Protein AF-A0A4Q8L3F5-F1 (afdb_monomer_lite)

Sequence (513 aa):
MKLIKKLVTGLMILLVALGSSPLEVFAYNPITEFPDQTKREWPTQNYNNVATTLPEPPAIANTVNMLDMFHYPELIYTGSVSQYPDQTAKLANNRSYVTETDSSVADITRDARWQSGVMWSNPQNKIKLNEPFHMVAYIYLGKRTQYDKDINYNYQGTDYKLGGADGITFTMHNDLKQPSDIQVGNKLASGSLGNTGMNAYGALGNGLGVYGSNFSANVSSNYNNMVDFWRGVENGITLEFDTFYNDNDTTQHSDNDLTSFGSTFIIDNENHENTKYGHIAINILNDFKDNRANRNVEPDKKTDKHKIKLSLGWDGEVSESDKTFPYWWKISKWPTTNLADGKWHRLEVKWTPDLVTNTGNLNYKIYKQGHIGSRNIYQSNDVTYDGTEVISYDVPIGTGDYSLEKVFGVSNLNNTVYWGFSGSTGGFLNNQAVQMLQLPVNYYTAELSKVDQDGNPVSGARFQIEKKNETTGDWEVQKFYNPDPETPGYVDTLETGTQDEEIGVYVEGYSRA

Structure (mmCIF, N/CA/C/O backbone):
data_AF-A0A4Q8L3F5-F1
#
_entry.id   AF-A0A4Q8L3F5-F1
#
loop_
_atom_site.group_PDB
_atom_site.id
_atom_site.type_symbol
_atom_site.label_atom_id
_atom_site.label_alt_id
_atom_site.label_comp_id
_atom_site.label_asym_id
_atom_site.label_entity_id
_atom_site.label_seq_id
_atom_site.pdbx_PDB_ins_code
_atom_site.Cartn_x
_atom_site.Cartn_y
_atom_site.Cartn_z
_atom_site.occupancy
_atom_site.B_iso_or_equiv
_atom_site.auth_seq_id
_atom_site.auth_comp_id
_atom_site.auth_asym_id
_atom_site.auth_atom_id
_atom_site.pdbx_PDB_model_num
ATOM 1 N N . MET A 1 1 ? -57.403 31.026 -12.565 1.00 49.09 1 MET A N 1
ATOM 2 C CA . MET A 1 1 ? -56.139 30.855 -11.799 1.00 49.09 1 MET A CA 1
ATOM 3 C C . MET A 1 1 ? -55.652 29.408 -11.664 1.00 49.09 1 MET A C 1
ATOM 5 O O . MET A 1 1 ? -54.478 29.181 -11.921 1.00 49.09 1 MET A O 1
ATOM 9 N N . LYS A 1 2 ? -56.490 28.414 -11.310 1.00 40.91 2 LYS A N 1
ATOM 10 C CA . LYS A 1 2 ? -56.038 27.006 -11.183 1.00 40.91 2 LYS A CA 1
ATOM 11 C C . LYS A 1 2 ? -55.589 26.358 -12.508 1.00 40.91 2 LYS A C 1
ATOM 13 O O . LYS A 1 2 ? -54.678 25.539 -12.489 1.00 40.91 2 LYS A O 1
ATOM 18 N N . LEU A 1 3 ? -56.167 26.762 -13.645 1.00 41.03 3 LEU A N 1
ATOM 19 C CA . LEU A 1 3 ? -55.777 26.248 -14.967 1.00 41.03 3 LEU A CA 1
ATOM 20 C C . LEU A 1 3 ? -54.408 26.779 -15.434 1.00 41.03 3 LEU A C 1
ATOM 22 O O . LEU A 1 3 ? -53.603 26.018 -15.952 1.00 41.03 3 LEU A O 1
ATOM 26 N N . ILE A 1 4 ? -54.114 28.058 -15.170 1.00 49.94 4 ILE A N 1
ATOM 27 C CA . ILE A 1 4 ? -52.834 28.694 -15.531 1.00 49.94 4 ILE A CA 1
ATOM 28 C C . ILE A 1 4 ? -51.688 28.124 -14.686 1.00 49.94 4 ILE A C 1
ATOM 30 O O . ILE A 1 4 ? -50.630 27.840 -15.229 1.00 49.94 4 ILE A O 1
ATOM 34 N N . LYS A 1 5 ? -51.909 27.847 -13.388 1.00 41.50 5 LYS A N 1
ATOM 35 C CA . LYS A 1 5 ? -50.908 27.140 -12.568 1.00 41.50 5 LYS A CA 1
ATOM 36 C C . LYS A 1 5 ? -50.598 25.747 -13.120 1.00 41.50 5 LYS A C 1
ATOM 38 O O . LYS A 1 5 ? -49.431 25.414 -13.230 1.00 41.50 5 LYS A O 1
ATOM 43 N N . LYS A 1 6 ? -51.604 24.970 -13.544 1.00 43.84 6 LYS A N 1
ATOM 44 C CA . LYS A 1 6 ? -51.365 23.648 -14.153 1.00 43.84 6 LYS A CA 1
ATOM 45 C C . LYS A 1 6 ? -50.629 23.731 -15.493 1.00 43.84 6 LYS A C 1
ATOM 47 O O . LYS A 1 6 ? -49.795 22.877 -15.759 1.00 43.84 6 LYS A O 1
ATOM 52 N N . LEU A 1 7 ? -50.891 24.764 -16.293 1.00 41.84 7 LEU A N 1
ATOM 53 C CA . LEU A 1 7 ? -50.183 24.998 -17.554 1.00 41.84 7 LEU A CA 1
ATOM 54 C C . LEU A 1 7 ? -48.726 25.417 -17.332 1.00 41.84 7 LEU A C 1
ATOM 56 O O . LEU A 1 7 ? -47.855 24.903 -18.015 1.00 41.84 7 LEU A O 1
ATOM 60 N N . VAL A 1 8 ? -48.442 26.267 -16.340 1.00 48.28 8 VAL A N 1
ATOM 61 C CA . VAL A 1 8 ? -47.067 26.681 -16.001 1.00 48.28 8 VAL A CA 1
ATOM 62 C C . VAL A 1 8 ? -46.281 25.540 -15.347 1.00 48.28 8 VAL A C 1
ATOM 64 O O . VAL A 1 8 ? -45.112 25.351 -15.666 1.00 48.28 8 VAL A O 1
ATOM 67 N N . THR A 1 9 ? -46.914 24.721 -14.499 1.00 47.91 9 THR A N 1
ATOM 68 C CA . THR A 1 9 ? -46.279 23.510 -13.951 1.00 47.91 9 THR A CA 1
ATOM 69 C C . THR A 1 9 ? -46.047 22.461 -15.042 1.00 47.91 9 THR A C 1
ATOM 71 O O . THR A 1 9 ? -44.983 21.856 -15.079 1.00 47.91 9 THR A O 1
ATOM 74 N N . GLY A 1 10 ? -46.987 22.296 -15.979 1.00 38.38 10 GLY A N 1
ATOM 75 C CA . GLY A 1 10 ? -46.821 21.416 -17.138 1.00 38.38 10 GLY A CA 1
ATOM 76 C C . GLY A 1 10 ? -45.715 21.878 -18.091 1.00 38.38 10 GLY A C 1
ATOM 77 O O . GLY A 1 10 ? -44.932 21.053 -18.546 1.00 38.38 10 GLY A O 1
ATOM 78 N N . LEU A 1 11 ? -45.592 23.190 -18.335 1.00 37.44 11 LEU A N 1
ATOM 79 C CA . LEU A 1 11 ? -44.531 23.750 -19.180 1.00 37.44 11 LEU A CA 1
ATOM 80 C C . LEU A 1 11 ? -43.150 23.670 -18.512 1.00 37.44 11 LEU A C 1
ATOM 82 O O . LEU A 1 11 ? -42.169 23.424 -19.203 1.00 37.44 11 LEU A O 1
ATOM 86 N N . MET A 1 12 ? -43.062 23.833 -17.184 1.00 39.81 12 MET A N 1
ATOM 87 C CA . MET A 1 12 ? -41.805 23.637 -16.448 1.00 39.81 12 MET A CA 1
ATOM 88 C C . MET A 1 12 ? -41.360 22.174 -16.446 1.00 39.81 12 MET A C 1
ATOM 90 O O . MET A 1 12 ? -40.177 21.914 -16.622 1.00 39.81 12 MET A O 1
ATOM 94 N N . ILE A 1 13 ? -42.284 21.217 -16.311 1.00 42.66 13 ILE A N 1
ATOM 95 C CA . ILE A 1 13 ? -41.948 19.788 -16.417 1.00 42.66 13 ILE A CA 1
ATOM 96 C C . ILE A 1 13 ? -41.479 19.459 -17.842 1.00 42.66 13 ILE A C 1
ATOM 98 O O . ILE A 1 13 ? -40.518 18.714 -18.006 1.00 42.66 13 ILE A O 1
ATOM 102 N N . LEU A 1 14 ? -42.083 20.073 -18.867 1.00 30.95 14 LEU A N 1
ATOM 103 C CA . LEU A 1 14 ? -41.644 19.903 -20.253 1.00 30.95 14 LEU A CA 1
ATOM 104 C C . LEU A 1 14 ? -40.276 20.557 -20.525 1.00 30.95 14 LEU A C 1
ATOM 106 O O . LEU A 1 14 ? -39.482 19.995 -21.263 1.00 30.95 14 LEU A O 1
ATOM 110 N N . LEU A 1 15 ? -39.961 21.702 -19.908 1.00 33.31 1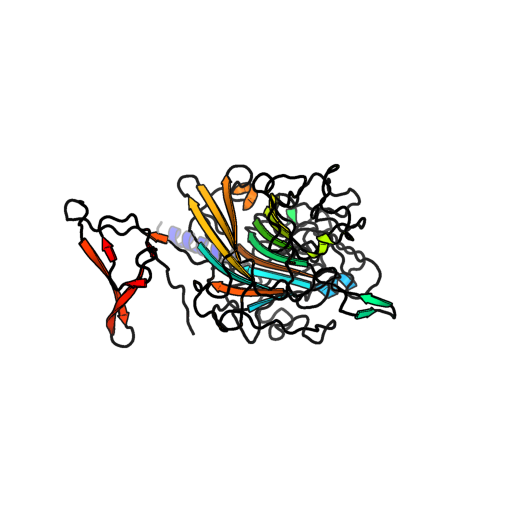5 LEU A N 1
ATOM 111 C CA . LEU A 1 15 ? -38.649 22.359 -20.028 1.00 33.31 15 LEU A CA 1
ATOM 112 C C . LEU A 1 15 ? -37.546 21.642 -19.233 1.00 33.31 15 LEU A C 1
ATOM 114 O O . LEU A 1 15 ? -36.410 21.608 -19.691 1.00 33.31 15 LEU A O 1
ATOM 118 N N . VAL A 1 16 ? -37.869 21.005 -18.102 1.00 40.25 16 VAL A N 1
ATOM 119 C CA . VAL A 1 16 ? -36.931 20.119 -17.385 1.00 40.25 16 VAL A CA 1
ATOM 120 C C . VAL A 1 16 ? -36.705 18.820 -18.168 1.00 40.25 16 VAL A C 1
ATOM 122 O O . VAL A 1 16 ? -35.578 18.337 -18.215 1.00 40.25 16 VAL A O 1
ATOM 125 N N . ALA A 1 17 ? -37.725 18.297 -18.856 1.00 34.19 17 ALA A N 1
ATOM 126 C CA . ALA A 1 17 ? -37.612 17.109 -19.710 1.00 34.19 17 ALA A CA 1
ATOM 127 C C . ALA A 1 17 ? -36.962 17.375 -21.085 1.00 34.19 17 ALA A C 1
ATOM 129 O O . ALA A 1 17 ? -36.446 16.449 -21.697 1.00 34.19 17 ALA A O 1
ATOM 130 N N . LEU A 1 18 ? -36.975 18.619 -21.581 1.00 32.91 18 LEU A N 1
ATOM 131 C CA . LEU A 1 18 ? -36.363 19.000 -22.867 1.00 32.91 18 LEU A CA 1
ATOM 132 C C . LEU A 1 18 ? -35.005 19.709 -22.712 1.00 32.91 18 LEU A C 1
ATOM 134 O O . LEU A 1 18 ? -34.280 19.843 -23.693 1.00 32.91 18 LEU A O 1
ATOM 138 N N . GLY A 1 19 ? -34.652 20.148 -21.498 1.00 28.34 19 GLY A N 1
ATOM 139 C CA . GLY A 1 19 ? -33.309 20.607 -21.119 1.00 28.34 19 GLY A CA 1
ATOM 140 C C . GLY A 1 19 ? -32.443 19.519 -20.471 1.00 28.34 19 GLY A C 1
ATOM 141 O O . GLY A 1 19 ? -31.252 19.731 -20.264 1.00 28.34 19 GLY A O 1
ATOM 142 N N . SER A 1 20 ? -33.021 18.351 -20.183 1.00 30.92 20 SER A N 1
ATOM 143 C CA . SER A 1 20 ? -32.286 17.113 -19.931 1.00 30.92 20 SER A CA 1
ATOM 144 C C . SER A 1 20 ? -32.186 16.335 -21.238 1.00 30.92 20 SER A C 1
ATOM 146 O O . SER A 1 20 ? -32.774 15.273 -21.419 1.00 30.92 20 SER A O 1
ATOM 148 N N . SER A 1 21 ? -31.371 16.844 -22.166 1.00 25.78 21 SER A N 1
ATOM 149 C CA . SER A 1 21 ? -30.565 15.895 -22.931 1.00 25.78 21 SER A CA 1
ATOM 150 C C . SER A 1 21 ? -29.958 14.946 -21.897 1.00 25.78 21 SER A C 1
ATOM 152 O O . SER A 1 21 ? -29.407 15.450 -20.906 1.00 25.78 21 SER A O 1
ATOM 154 N N . PRO A 1 22 ? -30.101 13.617 -22.040 1.00 28.09 22 PRO A N 1
ATOM 155 C CA . PRO A 1 22 ? -29.307 12.741 -21.212 1.00 28.09 22 PRO A CA 1
ATOM 156 C C . PRO A 1 22 ? -27.879 13.250 -21.389 1.00 28.09 22 PRO A C 1
ATOM 158 O O . PRO A 1 22 ? -27.409 13.437 -22.513 1.00 28.09 22 PRO A O 1
ATOM 161 N N . LEU A 1 23 ? -27.198 13.536 -20.281 1.00 26.91 23 LEU A N 1
ATOM 162 C CA . LEU A 1 23 ? -25.796 13.192 -20.283 1.00 26.91 23 LEU A CA 1
ATOM 163 C C . LEU A 1 23 ? -25.817 11.723 -20.704 1.00 26.91 23 LEU A C 1
ATOM 165 O O . LEU A 1 23 ? -26.120 10.847 -19.895 1.00 26.91 23 LEU A O 1
ATOM 169 N N . GLU A 1 24 ? -25.567 11.463 -21.986 1.00 24.52 24 GLU A N 1
ATOM 170 C CA . GLU A 1 24 ? -24.824 10.286 -22.382 1.00 24.52 24 GLU A CA 1
ATOM 171 C C . GLU A 1 24 ? -23.485 10.436 -21.657 1.00 24.52 24 GLU A C 1
ATOM 173 O O . GLU A 1 24 ? -22.464 10.846 -22.199 1.00 24.52 24 GLU A O 1
ATOM 178 N N . VAL A 1 25 ? -23.517 10.166 -20.348 1.00 26.61 25 VAL A N 1
ATOM 179 C CA . VAL A 1 25 ? -22.424 9.480 -19.712 1.00 26.61 25 VAL A CA 1
ATOM 180 C C . VAL A 1 25 ? -22.384 8.205 -20.527 1.00 26.61 25 VAL A C 1
ATOM 182 O O . VAL A 1 25 ? -23.240 7.333 -20.370 1.00 26.61 25 VAL A O 1
ATOM 185 N N . PHE A 1 26 ? -21.453 8.144 -21.473 1.00 24.72 26 PHE A N 1
ATOM 186 C CA . PHE A 1 26 ? -20.933 6.871 -21.924 1.00 24.72 26 PHE A CA 1
ATOM 187 C C . PHE A 1 26 ? -20.350 6.232 -20.664 1.00 24.72 26 PHE A C 1
ATOM 189 O O . PHE A 1 26 ? -19.177 6.390 -20.335 1.00 24.72 26 PHE A O 1
ATOM 196 N N . ALA A 1 27 ? -21.225 5.626 -19.861 1.00 25.77 27 ALA A N 1
ATOM 197 C CA . ALA A 1 27 ? -20.836 4.652 -18.881 1.00 25.77 27 ALA A CA 1
ATOM 198 C C . ALA A 1 27 ? -20.333 3.511 -19.746 1.00 25.77 27 ALA A C 1
ATOM 200 O O . ALA A 1 27 ? -21.128 2.758 -20.311 1.00 25.77 27 ALA A O 1
ATOM 201 N N . TYR A 1 28 ? -19.015 3.510 -19.934 1.00 27.52 28 TYR A N 1
ATOM 202 C CA . TYR A 1 28 ? -18.283 2.419 -20.540 1.00 27.52 28 TYR A CA 1
ATOM 203 C C . TYR A 1 28 ? -18.896 1.123 -20.038 1.00 27.52 28 TYR A C 1
ATOM 205 O O . TYR A 1 28 ? -18.996 0.919 -18.827 1.00 27.52 28 TYR A O 1
ATOM 213 N N . ASN A 1 29 ? -19.353 0.280 -20.956 1.00 31.30 29 ASN A N 1
ATOM 214 C CA . ASN A 1 29 ? -19.764 -1.060 -20.588 1.00 31.30 29 ASN A CA 1
ATOM 215 C C . ASN A 1 29 ? -18.472 -1.869 -20.399 1.00 31.30 29 ASN A C 1
ATOM 217 O O . ASN A 1 29 ? -17.827 -2.199 -21.403 1.00 31.30 29 ASN A O 1
ATOM 221 N N . PRO A 1 30 ? -18.072 -2.201 -19.154 1.00 33.19 30 PRO A N 1
ATOM 222 C CA . PRO A 1 30 ? -16.791 -2.857 -18.887 1.00 33.19 30 PRO A CA 1
ATOM 223 C C . PRO A 1 30 ? -16.698 -4.252 -19.529 1.00 33.19 30 PRO A C 1
ATOM 225 O O . PRO A 1 30 ? -15.616 -4.825 -19.598 1.00 33.19 30 PRO A O 1
ATOM 228 N N . ILE A 1 31 ? -17.815 -4.785 -20.041 1.00 31.30 31 ILE A N 1
ATOM 229 C CA . ILE A 1 31 ? -17.911 -6.104 -20.667 1.00 31.30 31 ILE A CA 1
ATOM 230 C C . ILE A 1 31 ? -17.716 -6.045 -22.195 1.00 31.30 31 ILE A C 1
ATOM 232 O O . ILE A 1 31 ? -17.293 -7.041 -22.778 1.00 31.30 31 ILE A O 1
ATOM 236 N N . THR A 1 32 ? -18.003 -4.922 -22.871 1.00 32.22 32 THR A N 1
ATOM 237 C CA . THR A 1 32 ? -18.101 -4.902 -24.351 1.00 32.22 32 THR A CA 1
ATOM 238 C C . THR A 1 32 ? -17.172 -3.930 -25.077 1.00 32.22 32 THR A C 1
ATOM 240 O O . THR A 1 32 ? -17.060 -4.036 -26.296 1.00 32.22 32 THR A O 1
ATOM 243 N N . GLU A 1 33 ? -16.518 -2.994 -24.383 1.00 36.22 33 GLU A N 1
ATOM 244 C CA . GLU A 1 33 ? -15.776 -1.892 -25.036 1.00 36.22 33 GLU A CA 1
ATOM 245 C C . GLU A 1 33 ? -14.250 -1.917 -24.823 1.00 36.22 33 GLU A C 1
ATOM 247 O O . GLU A 1 33 ? -13.542 -1.067 -25.357 1.00 36.22 33 GLU A O 1
ATOM 252 N N . PHE A 1 34 ? -13.727 -2.933 -24.131 1.00 35.19 34 PHE A N 1
ATOM 253 C CA . PHE A 1 34 ? -12.291 -3.196 -23.964 1.00 35.19 34 PHE A CA 1
ATOM 254 C C . PHE A 1 34 ? -11.943 -4.614 -24.429 1.00 35.19 34 PHE A C 1
ATOM 256 O O . PHE A 1 34 ? -12.852 -5.445 -24.509 1.00 35.19 34 PHE A O 1
ATOM 263 N N . PRO A 1 35 ? -10.675 -4.911 -24.794 1.00 35.25 35 PRO A N 1
ATOM 264 C CA . PRO A 1 35 ? -10.304 -6.184 -25.398 1.00 35.25 35 PRO A CA 1
ATOM 265 C C . PRO A 1 35 ? -10.549 -7.318 -24.404 1.00 35.25 35 PRO A C 1
ATOM 267 O O . PRO A 1 35 ? -9.696 -7.639 -23.592 1.00 35.25 35 PRO A O 1
ATOM 270 N N . ASP A 1 36 ? -11.735 -7.910 -24.502 1.00 40.31 36 ASP A N 1
ATOM 271 C CA . ASP A 1 36 ? -12.113 -9.203 -23.962 1.00 40.31 36 ASP A CA 1
ATOM 272 C C . ASP A 1 36 ? -11.674 -9.448 -22.503 1.00 40.31 36 ASP A C 1
ATOM 274 O O . ASP A 1 36 ? -10.629 -10.047 -22.245 1.00 40.31 36 ASP A O 1
ATOM 278 N N . GLN A 1 37 ? -12.505 -9.052 -21.529 1.00 37.75 37 GLN A N 1
ATOM 279 C CA . GLN A 1 37 ? -12.293 -9.393 -20.113 1.00 37.75 37 GLN A CA 1
ATOM 280 C C . GLN A 1 37 ? -12.286 -10.909 -19.825 1.00 37.75 37 GLN A C 1
ATOM 282 O O . GLN A 1 37 ? -11.964 -11.308 -18.705 1.00 37.75 37 GLN A O 1
ATOM 287 N N . THR A 1 38 ? -12.592 -11.783 -20.797 1.00 38.72 38 THR A N 1
ATOM 288 C CA . THR A 1 38 ? -12.327 -13.226 -20.639 1.00 38.72 38 THR A CA 1
ATOM 289 C C . THR A 1 38 ? -10.831 -13.543 -20.659 1.00 38.72 38 THR A C 1
ATOM 291 O O . THR A 1 38 ? -10.412 -14.575 -20.148 1.00 38.72 38 THR A O 1
ATOM 294 N N . LYS A 1 39 ? -9.994 -12.621 -21.146 1.00 44.38 39 LYS A N 1
ATOM 295 C CA . LYS A 1 39 ? -8.553 -12.625 -20.909 1.00 44.38 39 LYS A CA 1
ATOM 296 C C . LYS A 1 39 ? -8.327 -11.858 -19.619 1.00 44.38 39 LYS A C 1
ATOM 298 O O . LYS A 1 39 ? -8.081 -10.659 -19.665 1.00 44.38 39 LYS A O 1
ATOM 303 N N . ARG A 1 40 ? -8.466 -12.518 -18.470 1.00 49.12 40 ARG A N 1
ATOM 304 C CA . ARG A 1 40 ? -8.233 -11.920 -17.138 1.00 49.12 40 ARG A CA 1
ATOM 305 C C . ARG A 1 40 ? -6.749 -11.741 -16.815 1.00 49.12 40 ARG A C 1
ATOM 307 O O . ARG A 1 40 ? -6.396 -10.957 -15.950 1.00 49.12 40 ARG A O 1
ATOM 314 N N . GLU A 1 41 ? -5.882 -12.424 -17.554 1.00 47.78 41 GLU A N 1
ATOM 315 C CA . GLU A 1 41 ? -4.445 -12.464 -17.313 1.00 47.78 41 GLU A CA 1
ATOM 316 C C . GLU A 1 41 ? -3.704 -11.573 -18.322 1.00 47.78 41 GLU A C 1
ATOM 318 O O . GLU A 1 41 ? -3.841 -11.753 -19.536 1.00 47.78 41 GLU A O 1
ATOM 323 N N . TRP A 1 42 ? -2.935 -10.579 -17.870 1.00 47.38 42 TRP A N 1
ATOM 324 C CA . TRP A 1 42 ? -1.869 -10.007 -18.702 1.00 47.38 42 TRP A CA 1
ATOM 325 C C . TRP A 1 42 ? -0.684 -9.490 -17.867 1.00 47.38 42 TRP A C 1
ATOM 327 O O . TRP A 1 42 ? -0.914 -8.712 -16.948 1.00 47.38 42 TRP A O 1
ATOM 337 N N . PRO A 1 43 ? 0.565 -9.844 -18.234 1.00 48.91 43 PRO A N 1
ATOM 338 C CA . PRO A 1 43 ? 0.901 -10.845 -19.243 1.00 48.91 43 PRO A CA 1
ATOM 339 C C . PRO A 1 43 ? 0.494 -12.247 -18.786 1.00 48.91 43 PRO A C 1
ATOM 341 O O . PRO A 1 43 ? 0.695 -12.627 -17.637 1.00 48.91 43 PRO A O 1
ATOM 344 N N . THR A 1 44 ? -0.067 -13.027 -19.711 1.00 51.72 44 THR A N 1
ATOM 345 C CA . THR A 1 44 ? -0.239 -14.475 -19.515 1.00 51.72 44 THR A CA 1
ATOM 346 C C . THR A 1 44 ? 1.124 -15.126 -19.298 1.00 51.72 44 THR A C 1
ATOM 348 O O . THR A 1 44 ? 2.108 -14.630 -19.853 1.00 51.72 44 THR A O 1
ATOM 351 N N . GLN A 1 45 ? 1.177 -16.278 -18.623 1.00 46.38 45 GLN A N 1
ATOM 352 C CA . GLN A 1 45 ? 2.404 -17.047 -18.340 1.00 46.38 45 GLN A CA 1
ATOM 353 C C . GLN A 1 45 ? 3.381 -17.197 -19.541 1.00 46.38 45 GLN A C 1
ATOM 355 O O . GLN A 1 45 ? 4.589 -17.329 -19.371 1.00 46.38 45 GLN A O 1
ATOM 360 N N . ASN A 1 46 ? 2.878 -17.127 -20.778 1.00 42.28 46 ASN A N 1
ATOM 361 C CA . ASN A 1 46 ? 3.657 -17.295 -22.008 1.00 42.28 46 ASN A CA 1
ATOM 362 C C . ASN A 1 46 ? 4.192 -15.994 -22.645 1.00 42.28 46 ASN A C 1
ATOM 364 O O . ASN A 1 46 ? 4.850 -16.059 -23.683 1.00 42.28 46 ASN A O 1
ATOM 368 N N . TYR A 1 47 ? 3.920 -14.817 -22.076 1.00 40.81 47 TYR A N 1
ATOM 369 C CA . TYR A 1 47 ? 4.407 -13.531 -22.593 1.00 40.81 47 TYR A CA 1
ATOM 370 C C . TYR A 1 47 ? 5.525 -12.999 -21.681 1.00 40.81 47 TYR A C 1
ATOM 372 O O . TYR A 1 47 ? 5.356 -12.961 -20.472 1.00 40.81 47 TYR A O 1
ATOM 380 N N . ASN A 1 48 ? 6.673 -12.586 -22.234 1.00 44.19 48 ASN A N 1
ATOM 381 C CA . ASN A 1 48 ? 7.833 -12.053 -21.485 1.00 44.19 48 ASN A CA 1
ATOM 382 C C . ASN A 1 48 ? 8.515 -13.004 -20.468 1.00 44.19 48 ASN A C 1
ATOM 384 O O . ASN A 1 48 ? 9.148 -12.522 -19.531 1.00 44.19 48 ASN A O 1
ATOM 388 N N . ASN A 1 49 ? 8.475 -14.327 -20.679 1.00 44.34 49 ASN A N 1
ATOM 389 C CA . ASN A 1 49 ? 9.160 -15.328 -19.837 1.00 44.34 49 ASN A CA 1
ATOM 390 C C . ASN A 1 49 ? 8.700 -15.350 -18.361 1.00 44.34 49 ASN A C 1
ATOM 392 O O . ASN A 1 49 ? 9.536 -15.481 -17.467 1.00 44.34 49 ASN A O 1
ATOM 396 N N . VAL A 1 50 ? 7.391 -15.247 -18.097 1.00 50.66 50 VAL A N 1
ATOM 397 C CA . VAL A 1 50 ? 6.834 -15.422 -16.741 1.00 50.66 50 VAL A CA 1
ATOM 398 C C . VAL A 1 50 ? 7.157 -16.838 -16.252 1.00 50.66 50 VAL A C 1
ATOM 400 O O . VAL A 1 50 ? 6.620 -17.829 -16.746 1.00 50.66 50 VAL A O 1
ATOM 403 N N . ALA A 1 51 ? 8.090 -16.941 -15.306 1.00 48.00 51 ALA A N 1
ATOM 404 C CA . ALA A 1 51 ? 8.725 -18.211 -14.963 1.00 48.00 51 ALA A CA 1
ATOM 405 C C . ALA A 1 51 ? 8.103 -18.920 -13.749 1.00 48.00 51 ALA A C 1
ATOM 407 O O . ALA A 1 51 ? 8.377 -20.104 -13.541 1.00 48.00 51 ALA A O 1
ATOM 408 N N . THR A 1 52 ? 7.310 -18.231 -12.919 1.00 56.81 52 THR A N 1
ATOM 409 C CA . THR A 1 52 ? 6.957 -18.737 -11.583 1.00 56.81 52 THR A CA 1
ATOM 410 C C . THR A 1 52 ? 5.462 -18.673 -11.274 1.00 56.81 52 THR A C 1
ATOM 412 O O . THR A 1 52 ? 4.814 -17.635 -11.389 1.00 56.81 52 THR A O 1
ATOM 415 N N . THR A 1 53 ? 4.914 -19.809 -10.841 1.00 66.81 53 THR A N 1
ATOM 416 C CA . THR A 1 53 ? 3.611 -19.880 -10.174 1.00 66.81 53 THR A CA 1
ATOM 417 C C . THR A 1 53 ? 3.728 -19.259 -8.784 1.00 66.81 53 THR A C 1
ATOM 419 O O . THR A 1 53 ? 4.700 -19.536 -8.076 1.00 66.81 53 THR A O 1
ATOM 422 N N . LEU A 1 54 ? 2.748 -18.437 -8.397 1.00 80.25 54 LEU A N 1
ATOM 423 C CA . LEU A 1 54 ? 2.617 -17.941 -7.023 1.00 80.25 54 LEU A CA 1
ATOM 424 C C . LEU A 1 54 ? 2.656 -19.119 -6.032 1.00 80.25 54 LEU A C 1
ATOM 426 O O . LEU A 1 54 ? 2.056 -20.159 -6.326 1.00 80.25 54 LEU A O 1
ATOM 430 N N . PRO A 1 55 ? 3.335 -18.988 -4.876 1.00 88.00 55 PRO A N 1
ATOM 431 C CA . PRO A 1 55 ? 3.190 -19.973 -3.814 1.00 88.00 55 PRO A CA 1
ATOM 432 C C . PRO A 1 55 ? 1.737 -20.005 -3.340 1.00 88.00 55 PRO A C 1
ATOM 434 O O . PRO A 1 55 ? 1.045 -18.984 -3.363 1.00 88.00 55 PRO A O 1
ATOM 437 N N . GLU A 1 56 ? 1.274 -21.175 -2.900 1.00 91.19 56 GLU A N 1
ATOM 438 C CA . GLU A 1 56 ? -0.073 -21.290 -2.349 1.00 91.19 56 GLU A CA 1
ATOM 439 C C . GLU A 1 56 ? -0.250 -20.325 -1.168 1.00 91.19 56 GLU A C 1
ATOM 441 O O . GLU A 1 56 ? 0.635 -20.242 -0.311 1.00 91.19 56 GLU A O 1
ATOM 446 N N . PRO A 1 57 ? -1.363 -19.579 -1.119 1.00 94.38 57 PRO A N 1
ATOM 447 C CA . PRO A 1 57 ? -1.583 -18.594 -0.078 1.00 94.38 57 PRO A CA 1
ATOM 448 C C . PRO A 1 57 ? -2.034 -19.248 1.250 1.00 94.38 57 PRO A C 1
ATOM 450 O O . PRO A 1 57 ? -2.479 -20.405 1.260 1.00 94.38 57 PRO A O 1
ATOM 453 N N . PRO A 1 58 ? -1.943 -18.522 2.379 1.00 96.69 58 PRO A N 1
ATOM 454 C CA . PRO A 1 58 ? -2.232 -19.060 3.713 1.00 96.69 58 PRO A CA 1
ATOM 455 C C . PRO A 1 58 ? -3.687 -19.467 3.964 1.00 96.69 58 PRO A C 1
ATOM 457 O O . PRO A 1 58 ? -3.947 -20.536 4.515 1.00 96.69 58 PRO A O 1
ATOM 460 N N . ALA A 1 59 ? -4.658 -18.641 3.570 1.00 91.06 59 ALA A N 1
ATOM 461 C CA . ALA A 1 59 ? -6.068 -18.918 3.835 1.00 91.06 59 ALA A CA 1
ATOM 462 C C . ALA A 1 59 ? -6.690 -19.827 2.783 1.00 91.06 59 ALA A C 1
ATOM 464 O O . ALA A 1 59 ? -6.216 -19.909 1.646 1.00 91.06 59 ALA A O 1
ATOM 465 N N . ILE A 1 60 ? -7.767 -20.514 3.161 1.00 86.81 60 ILE A N 1
ATOM 466 C CA . ILE A 1 60 ? -8.578 -21.310 2.235 1.00 86.81 60 ILE A CA 1
ATOM 467 C C . ILE A 1 60 ? -9.062 -20.467 1.043 1.00 86.81 60 ILE A C 1
ATOM 469 O O . ILE A 1 60 ? -9.221 -19.249 1.136 1.00 86.81 60 ILE A O 1
ATOM 473 N N . ALA A 1 61 ? -9.262 -21.114 -0.105 1.00 81.06 61 ALA A N 1
ATOM 474 C CA . ALA A 1 61 ? -9.664 -20.412 -1.320 1.00 81.06 61 ALA A CA 1
ATOM 475 C C . ALA A 1 61 ? -11.028 -19.731 -1.152 1.00 81.06 61 ALA A C 1
ATOM 477 O O . ALA A 1 61 ? -11.911 -20.253 -0.470 1.00 81.06 61 ALA A O 1
ATOM 478 N N . ASN A 1 62 ? -11.200 -18.591 -1.820 1.00 75.75 62 ASN A N 1
ATOM 479 C CA . ASN A 1 62 ? -12.436 -17.806 -1.834 1.00 75.75 62 ASN A CA 1
ATOM 480 C C . ASN A 1 62 ? -12.893 -17.308 -0.449 1.00 75.75 62 ASN A C 1
ATOM 482 O O . ASN A 1 62 ? -14.071 -17.008 -0.272 1.00 75.75 62 ASN A O 1
ATOM 486 N N . THR A 1 63 ? -11.982 -17.184 0.529 1.00 75.81 63 THR A N 1
ATOM 487 C CA . THR A 1 63 ? -12.327 -16.686 1.878 1.00 75.81 63 THR A CA 1
ATOM 488 C C . THR A 1 63 ? -12.922 -15.269 1.851 1.00 75.81 63 THR A C 1
ATOM 490 O O . THR A 1 63 ? -13.750 -14.922 2.687 1.00 75.81 63 THR A O 1
ATOM 493 N N . VAL A 1 64 ? -12.526 -14.469 0.857 1.00 78.81 64 VAL A N 1
ATOM 494 C CA . VAL A 1 64 ? -13.140 -13.201 0.456 1.00 78.81 64 VAL A CA 1
ATOM 495 C C . VAL A 1 64 ? -13.297 -13.237 -1.064 1.00 78.81 64 VAL A C 1
ATOM 497 O O . VAL A 1 64 ? -12.409 -13.713 -1.771 1.00 78.81 64 VAL A O 1
ATOM 500 N N . ASN A 1 65 ? -14.411 -12.734 -1.595 1.00 79.19 65 ASN A N 1
ATOM 501 C CA . ASN A 1 65 ? -14.571 -12.553 -3.036 1.00 79.19 65 ASN A CA 1
ATOM 502 C C . ASN A 1 65 ? -14.201 -11.121 -3.427 1.00 79.19 65 ASN A C 1
ATOM 504 O O . ASN A 1 65 ? -14.955 -10.193 -3.155 1.00 79.19 65 ASN A O 1
ATOM 508 N N . MET A 1 66 ? -13.045 -10.940 -4.066 1.00 80.06 66 MET A N 1
ATOM 509 C CA . MET A 1 66 ? -12.572 -9.621 -4.488 1.00 80.06 66 MET A CA 1
ATOM 510 C C . MET A 1 66 ? -13.113 -9.154 -5.843 1.00 80.06 66 MET A C 1
ATOM 512 O O . MET A 1 66 ? -13.012 -7.963 -6.133 1.00 80.06 66 MET A O 1
ATOM 516 N N . LEU A 1 67 ? -13.705 -10.044 -6.653 1.00 71.88 67 LEU A N 1
ATOM 517 C CA . LEU A 1 67 ? -14.114 -9.736 -8.034 1.00 71.88 67 LEU A CA 1
ATOM 518 C C . LEU A 1 67 ? -15.092 -8.559 -8.114 1.00 71.88 67 LEU A C 1
ATOM 520 O O . LEU A 1 67 ? -14.961 -7.716 -8.995 1.00 71.88 67 LEU A O 1
ATOM 524 N N . ASP A 1 68 ? -16.028 -8.483 -7.170 1.00 71.44 68 ASP A N 1
ATOM 525 C CA . ASP A 1 68 ? -17.051 -7.433 -7.126 1.00 71.44 68 ASP A CA 1
ATOM 526 C C . ASP A 1 68 ? -16.703 -6.312 -6.132 1.00 71.44 68 ASP A C 1
ATOM 528 O O . ASP A 1 68 ? -17.474 -5.367 -5.938 1.00 71.44 68 ASP A O 1
ATOM 532 N N . MET A 1 69 ? -15.551 -6.411 -5.462 1.00 79.06 69 MET A N 1
ATOM 533 C CA . MET A 1 69 ? -15.177 -5.496 -4.381 1.00 79.06 69 MET A CA 1
ATOM 534 C C . MET A 1 69 ? -14.278 -4.363 -4.846 1.00 79.06 69 MET A C 1
ATOM 536 O O . MET A 1 69 ? -14.342 -3.269 -4.272 1.00 79.06 69 MET A O 1
ATOM 540 N N . PHE A 1 70 ? -13.486 -4.624 -5.883 1.00 86.38 70 PHE A N 1
ATOM 541 C CA . PHE A 1 70 ? -12.487 -3.708 -6.396 1.00 86.38 70 PHE A CA 1
ATOM 542 C C . PHE A 1 70 ? -12.728 -3.357 -7.860 1.00 86.38 70 PHE A C 1
ATOM 544 O O . PHE A 1 70 ? -13.231 -4.149 -8.654 1.00 86.38 70 PHE A O 1
ATOM 551 N N . HIS A 1 71 ? -12.309 -2.150 -8.198 1.00 88.00 71 HIS A N 1
ATOM 552 C CA . HIS A 1 71 ? -12.084 -1.677 -9.544 1.00 88.00 71 HIS A CA 1
ATOM 553 C C . HIS A 1 71 ? -10.594 -1.773 -9.874 1.00 88.00 71 HIS A C 1
ATOM 555 O O . HIS A 1 71 ? -9.738 -1.480 -9.036 1.00 88.00 71 HIS A O 1
ATOM 561 N N . TYR A 1 72 ? -10.304 -2.142 -11.118 1.00 86.44 72 TYR A N 1
ATOM 562 C CA . TYR A 1 72 ? -8.958 -2.331 -11.654 1.00 86.44 72 TYR A CA 1
ATOM 563 C C . TYR A 1 72 ? -8.745 -1.303 -12.775 1.00 86.44 72 TYR A C 1
ATOM 565 O O . TYR A 1 72 ? -9.249 -1.514 -13.884 1.00 86.44 72 TYR A O 1
ATOM 573 N N . PRO A 1 73 ? -8.085 -0.160 -12.501 1.00 85.44 73 PRO A N 1
ATOM 574 C CA . PRO A 1 73 ? -7.915 0.906 -13.483 1.00 85.44 73 PRO A CA 1
ATOM 575 C C . PRO A 1 73 ? -7.152 0.449 -14.725 1.00 85.44 73 PRO A C 1
ATOM 577 O O . PRO A 1 73 ? -6.204 -0.330 -14.640 1.00 85.44 73 PRO A O 1
ATOM 580 N N . GLU A 1 74 ? -7.510 1.011 -15.879 1.00 79.81 74 GLU A N 1
ATOM 581 C CA . GLU A 1 74 ? -6.652 0.936 -17.059 1.00 79.81 74 GLU A CA 1
ATOM 582 C C . GLU A 1 74 ? -5.455 1.882 -16.882 1.00 79.81 74 GLU A C 1
ATOM 584 O O . GLU A 1 74 ? -5.615 3.085 -16.655 1.00 79.81 74 GLU A O 1
ATOM 589 N N . LEU A 1 75 ? -4.243 1.342 -17.005 1.00 84.81 75 LEU A N 1
ATOM 590 C CA . LEU A 1 75 ? -3.006 2.085 -16.783 1.00 84.81 75 LEU A CA 1
ATOM 591 C C . LEU A 1 75 ? -2.522 2.733 -18.090 1.00 84.81 75 LEU A C 1
ATOM 593 O O . LEU A 1 75 ? -1.683 2.204 -18.822 1.00 84.81 75 LEU A O 1
ATOM 597 N N . ILE A 1 76 ? -3.079 3.904 -18.407 1.00 85.62 76 ILE A N 1
ATOM 598 C CA . ILE A 1 76 ? -2.843 4.595 -19.683 1.00 85.62 76 ILE A CA 1
ATOM 599 C C . ILE A 1 76 ? -1.633 5.532 -19.587 1.00 85.62 76 ILE A C 1
ATOM 601 O O . ILE A 1 76 ? -1.735 6.694 -19.193 1.00 85.62 76 ILE A O 1
ATOM 605 N N . TYR A 1 77 ? -0.463 5.066 -20.008 1.00 84.62 77 TYR A N 1
ATOM 606 C CA . TYR A 1 77 ? 0.749 5.899 -20.019 1.00 84.62 77 TYR A CA 1
ATOM 607 C C . TYR A 1 77 ? 0.962 6.684 -21.326 1.00 84.62 77 TYR A C 1
ATOM 609 O O . TYR A 1 77 ? 1.843 7.536 -21.405 1.00 84.62 77 TYR A O 1
ATOM 617 N N . THR A 1 78 ? 0.167 6.429 -22.368 1.00 83.38 78 THR A N 1
ATOM 618 C CA . THR A 1 78 ? 0.393 6.958 -23.728 1.00 83.38 78 THR A CA 1
ATOM 619 C C . THR A 1 78 ? 0.122 8.451 -23.899 1.00 83.38 78 THR A C 1
ATOM 621 O O . THR A 1 78 ? 0.639 9.040 -24.845 1.00 83.38 78 THR A O 1
ATOM 624 N N . GLY A 1 79 ? -0.655 9.083 -23.014 1.00 83.81 79 GLY A N 1
ATOM 625 C CA . GLY A 1 79 ? -0.852 10.537 -23.046 1.00 83.81 79 GLY A CA 1
ATOM 626 C C . GLY A 1 79 ? 0.258 11.332 -22.347 1.00 83.81 79 GLY A C 1
ATOM 627 O O . GLY A 1 79 ? 0.315 12.557 -22.489 1.00 83.81 79 GLY A O 1
ATOM 628 N N . SER A 1 80 ? 1.163 10.658 -21.630 1.00 85.75 80 SER A N 1
ATOM 629 C CA . SER A 1 80 ? 2.396 11.259 -21.114 1.00 85.75 80 SER A CA 1
ATOM 630 C C . SER A 1 80 ? 3.419 11.448 -22.233 1.00 85.75 80 SER A C 1
ATOM 632 O O . SER A 1 80 ? 3.437 10.725 -23.230 1.00 85.75 80 SER A O 1
ATOM 634 N N . VAL A 1 81 ? 4.318 12.421 -22.072 1.00 84.94 81 VAL A N 1
ATOM 635 C CA . VAL A 1 81 ? 5.401 12.614 -23.045 1.00 84.94 81 VAL A CA 1
ATOM 636 C C . VAL A 1 81 ? 6.390 11.469 -22.925 1.00 84.94 81 VAL A C 1
ATOM 638 O O . VAL A 1 81 ? 6.909 11.205 -21.848 1.00 84.94 81 VAL A O 1
ATOM 641 N N . SER A 1 82 ? 6.683 10.823 -24.047 1.00 82.00 82 SER A N 1
ATOM 642 C CA . SER A 1 82 ? 7.623 9.713 -24.122 1.00 82.00 82 SER A CA 1
ATOM 643 C C . SER A 1 82 ? 8.598 9.928 -25.270 1.00 82.00 82 SER A C 1
ATOM 645 O O . SER A 1 82 ? 8.216 10.405 -26.339 1.00 82.00 82 SER A O 1
ATOM 647 N N . GLN A 1 83 ? 9.863 9.572 -25.046 1.00 79.38 83 GLN A N 1
ATOM 648 C CA . GLN A 1 83 ? 10.895 9.611 -26.086 1.00 79.38 83 GLN A CA 1
ATOM 649 C C . GLN A 1 83 ? 10.603 8.616 -27.218 1.00 79.38 83 GLN A C 1
ATOM 651 O O . GLN A 1 83 ? 10.875 8.914 -28.380 1.00 79.38 83 GLN A O 1
ATOM 656 N N . TYR A 1 84 ? 10.004 7.468 -26.887 1.00 77.19 84 TYR A N 1
ATOM 657 C CA . TYR A 1 84 ? 9.593 6.432 -27.831 1.00 77.19 84 TYR A CA 1
ATOM 658 C C . TYR A 1 84 ? 8.138 6.001 -27.559 1.00 77.19 84 TYR A C 1
ATOM 660 O O . TYR A 1 84 ? 7.908 4.984 -26.895 1.00 77.19 84 TYR A O 1
ATOM 668 N N . PRO A 1 85 ? 7.138 6.736 -28.086 1.00 76.69 85 PRO A N 1
ATOM 669 C CA . PRO A 1 85 ? 5.718 6.473 -27.826 1.00 76.69 85 PRO A CA 1
ATOM 670 C C . PRO A 1 85 ? 5.271 5.038 -28.144 1.00 76.69 85 PRO A C 1
ATOM 672 O O . PRO A 1 85 ? 4.489 4.464 -27.390 1.00 76.69 85 PRO A O 1
ATOM 675 N N . ASP A 1 86 ? 5.831 4.419 -29.188 1.00 73.06 86 ASP A N 1
ATOM 676 C CA . ASP A 1 86 ? 5.529 3.031 -29.571 1.00 73.06 86 ASP A CA 1
ATOM 677 C C . ASP A 1 86 ? 5.931 2.002 -28.502 1.00 73.06 86 ASP A C 1
ATOM 679 O O . ASP A 1 86 ? 5.358 0.916 -28.438 1.00 73.06 86 ASP A O 1
ATOM 683 N N . GLN A 1 87 ? 6.933 2.304 -27.671 1.00 73.00 87 GLN A N 1
ATOM 684 C CA . GLN A 1 87 ? 7.336 1.443 -26.554 1.00 73.00 87 GLN A CA 1
ATOM 685 C C . GLN A 1 87 ? 6.383 1.624 -25.371 1.00 73.00 87 GLN A C 1
ATOM 687 O O . GLN A 1 87 ? 5.933 0.642 -24.790 1.00 73.00 87 GLN A O 1
ATOM 692 N N . THR A 1 88 ? 6.015 2.868 -25.065 1.00 74.19 88 THR A N 1
ATOM 693 C CA . THR A 1 88 ? 5.060 3.209 -23.999 1.00 74.19 88 THR A CA 1
ATOM 694 C C . THR A 1 88 ? 3.667 2.652 -24.287 1.00 74.19 88 THR A C 1
ATOM 696 O O . THR A 1 88 ? 3.004 2.155 -23.383 1.00 74.19 88 THR A O 1
ATOM 699 N N . ALA A 1 89 ? 3.246 2.624 -25.554 1.00 71.94 89 ALA A N 1
ATOM 700 C CA . ALA A 1 89 ? 1.992 1.999 -25.971 1.00 71.94 89 ALA A CA 1
ATOM 701 C C . ALA A 1 89 ? 1.916 0.496 -25.649 1.00 71.94 89 ALA A C 1
ATOM 703 O O . ALA A 1 89 ? 0.825 -0.033 -25.459 1.00 71.94 89 ALA A O 1
ATOM 704 N N . LYS A 1 90 ? 3.055 -0.199 -25.524 1.00 69.44 90 LYS A N 1
ATOM 705 C CA . LYS A 1 90 ? 3.085 -1.626 -25.151 1.00 69.44 90 LYS A CA 1
ATOM 706 C C . LYS A 1 90 ? 2.751 -1.864 -23.677 1.00 69.44 90 LYS A C 1
ATOM 708 O O . LYS A 1 90 ? 2.429 -2.994 -23.324 1.00 69.44 90 LYS A O 1
ATOM 713 N N . LEU A 1 91 ? 2.808 -0.820 -22.847 1.00 69.94 91 LEU A N 1
ATOM 714 C CA . LEU A 1 91 ? 2.439 -0.862 -21.430 1.00 69.94 91 LEU A CA 1
ATOM 715 C C . LEU A 1 91 ? 0.932 -0.712 -21.199 1.00 69.94 91 LEU A C 1
ATOM 717 O O . LEU A 1 91 ? 0.477 -0.946 -20.087 1.00 69.94 91 LEU A O 1
ATOM 721 N N . ALA A 1 92 ? 0.153 -0.363 -22.231 1.00 61.84 92 ALA A N 1
ATOM 722 C CA . ALA A 1 92 ? -1.292 -0.131 -22.119 1.00 61.84 92 ALA A CA 1
ATOM 723 C C . ALA A 1 92 ? -2.095 -1.363 -21.652 1.00 61.84 92 ALA A C 1
ATOM 725 O O . ALA A 1 92 ? -3.265 -1.242 -21.319 1.00 61.84 92 ALA A O 1
ATOM 726 N N . ASN A 1 93 ? -1.472 -2.545 -21.615 1.00 58.72 93 ASN A N 1
ATOM 727 C CA . ASN A 1 93 ? -2.095 -3.781 -21.145 1.00 58.72 93 ASN A CA 1
ATOM 728 C C . ASN A 1 93 ? -1.726 -4.143 -19.692 1.00 58.72 93 ASN A C 1
ATOM 730 O O . ASN A 1 93 ? -2.137 -5.203 -19.221 1.00 58.72 93 ASN A O 1
ATOM 734 N N . ASN A 1 94 ? -0.921 -3.333 -18.995 1.00 65.19 94 ASN A N 1
ATOM 735 C CA . ASN A 1 94 ? -0.559 -3.586 -17.598 1.00 65.19 94 ASN A CA 1
ATOM 736 C C . ASN A 1 94 ? -1.791 -3.484 -16.690 1.00 65.19 94 ASN A C 1
ATOM 738 O O . ASN A 1 94 ? -2.542 -2.513 -16.780 1.00 65.19 94 ASN A O 1
ATOM 742 N N . ARG A 1 95 ? -1.985 -4.485 -15.826 1.00 66.12 95 ARG A N 1
ATOM 743 C CA . ARG A 1 95 ? -3.084 -4.555 -14.857 1.00 66.12 95 ARG A CA 1
ATOM 744 C C . ARG A 1 95 ? -2.790 -5.594 -13.776 1.00 66.12 95 ARG A C 1
ATOM 746 O O . ARG A 1 95 ? -2.153 -6.608 -14.059 1.00 66.12 95 ARG A O 1
ATOM 753 N N . SER A 1 96 ? -3.334 -5.378 -12.583 1.00 62.34 96 SER A N 1
ATOM 754 C CA . SER A 1 96 ? -3.532 -6.442 -11.593 1.00 62.34 96 SER A CA 1
ATOM 755 C C . SER A 1 96 ? -4.808 -7.219 -11.913 1.00 62.34 96 SER A C 1
ATOM 757 O O . SER A 1 96 ? -5.648 -6.770 -12.700 1.00 62.34 96 SER A O 1
ATOM 759 N N . TYR A 1 97 ? -4.963 -8.399 -11.318 1.00 69.56 97 TYR A N 1
ATOM 760 C CA . TYR A 1 97 ? -6.168 -9.204 -11.503 1.00 69.56 97 TYR A CA 1
ATOM 761 C C . TYR A 1 97 ? -6.395 -10.189 -10.360 1.00 69.56 97 TYR A C 1
ATOM 763 O O . TYR A 1 97 ? -5.466 -10.673 -9.714 1.00 69.56 97 TYR A O 1
ATOM 771 N N . VAL A 1 98 ? -7.664 -10.524 -10.143 1.00 70.81 98 VAL A N 1
ATOM 772 C CA . VAL A 1 98 ? -8.062 -11.616 -9.253 1.00 70.81 98 VAL A CA 1
ATOM 773 C C . VAL A 1 98 ? -7.804 -12.948 -9.947 1.00 70.81 98 VAL A C 1
ATOM 775 O O . VAL A 1 98 ? -8.162 -13.124 -11.116 1.00 70.81 98 VAL A O 1
ATOM 778 N N . THR A 1 99 ? -7.194 -13.897 -9.240 1.00 66.81 99 THR A N 1
ATOM 779 C CA . THR A 1 99 ? -6.868 -15.200 -9.831 1.00 66.81 99 THR A CA 1
ATOM 780 C C . THR A 1 99 ? -8.132 -15.993 -10.173 1.00 66.81 99 THR A C 1
ATOM 782 O O . THR A 1 99 ? -9.132 -15.942 -9.461 1.00 66.81 99 THR A O 1
ATOM 785 N N . GLU A 1 100 ? -8.101 -16.762 -11.265 1.00 67.50 100 GLU A N 1
ATOM 786 C CA . GLU A 1 100 ? -9.272 -17.538 -11.706 1.00 67.50 100 GLU A CA 1
ATOM 787 C C . GLU A 1 100 ? -9.648 -18.665 -10.737 1.00 67.50 100 GLU A C 1
ATOM 789 O O . GLU A 1 100 ? -10.815 -19.040 -10.648 1.00 67.50 100 GLU A O 1
ATOM 794 N N . THR A 1 101 ? -8.666 -19.208 -10.017 1.00 76.62 101 THR A N 1
ATOM 795 C CA . THR A 1 101 ? -8.848 -20.351 -9.112 1.00 76.62 101 THR A CA 1
ATOM 796 C C . THR A 1 101 ? -9.125 -19.947 -7.668 1.00 76.62 101 THR A C 1
ATOM 798 O O . THR A 1 101 ? -9.467 -20.807 -6.860 1.00 76.62 101 THR A O 1
ATOM 801 N N . ASP A 1 102 ? -8.938 -18.671 -7.324 1.00 79.94 102 ASP A N 1
ATOM 802 C CA . ASP A 1 102 ? -9.113 -18.160 -5.968 1.00 79.94 102 ASP A CA 1
ATOM 803 C C . ASP A 1 102 ? -9.491 -16.672 -5.975 1.00 79.94 102 ASP A C 1
ATOM 805 O O . ASP A 1 102 ? -8.649 -15.795 -6.192 1.00 79.94 102 ASP A O 1
ATOM 809 N N . SER A 1 103 ? -10.761 -16.383 -5.682 1.00 80.75 103 SER A N 1
ATOM 810 C CA . SER A 1 103 ? -11.289 -15.017 -5.648 1.00 80.75 103 SER A CA 1
ATOM 811 C C . SER A 1 103 ? -10.736 -14.169 -4.502 1.00 80.75 103 SER A C 1
ATOM 813 O O . SER A 1 103 ? -10.973 -12.962 -4.481 1.00 80.75 103 SER A O 1
ATOM 815 N N . SER A 1 104 ? -10.044 -14.792 -3.540 1.00 82.56 104 SER A N 1
ATOM 816 C CA . SER A 1 104 ? -9.432 -14.112 -2.396 1.00 82.56 104 SER A CA 1
ATOM 817 C C . SER A 1 104 ? -8.010 -13.642 -2.668 1.00 82.56 104 SER A C 1
ATOM 819 O O . SER A 1 104 ? -7.472 -12.899 -1.852 1.00 82.56 104 SER A O 1
ATOM 821 N N . VAL A 1 105 ? -7.424 -14.012 -3.815 1.00 90.62 105 VAL A N 1
ATOM 822 C CA . VAL A 1 105 ? -6.063 -13.631 -4.212 1.00 90.62 105 VAL A CA 1
ATOM 823 C C . VAL A 1 105 ? -6.078 -12.696 -5.415 1.00 90.62 105 VAL A C 1
ATOM 825 O O . VAL A 1 105 ? -6.667 -13.004 -6.452 1.00 90.62 105 VAL A O 1
ATOM 828 N N . ALA A 1 106 ? -5.384 -11.570 -5.278 1.00 89.12 106 ALA A N 1
ATOM 829 C CA . ALA A 1 106 ? -5.089 -10.639 -6.351 1.00 89.12 106 ALA A CA 1
ATOM 830 C C . ALA A 1 106 ? -3.597 -10.720 -6.652 1.00 89.12 106 ALA A C 1
ATOM 832 O O . ALA A 1 106 ? -2.760 -10.529 -5.769 1.00 89.12 106 ALA A O 1
ATOM 833 N N . ASP A 1 107 ? -3.281 -11.001 -7.907 1.00 87.50 107 ASP A N 1
ATOM 834 C CA . ASP A 1 107 ? -1.942 -10.838 -8.442 1.00 87.50 107 ASP A CA 1
ATOM 835 C C . ASP A 1 107 ? -1.762 -9.358 -8.799 1.00 87.50 107 ASP A C 1
ATOM 837 O O . ASP A 1 107 ? -2.523 -8.799 -9.597 1.00 87.50 107 ASP A O 1
ATOM 841 N N . ILE A 1 108 ? -0.814 -8.703 -8.131 1.00 90.69 108 ILE A N 1
ATOM 842 C CA . ILE A 1 108 ? -0.497 -7.292 -8.345 1.00 90.69 108 ILE A CA 1
ATOM 843 C C . ILE A 1 108 ? 0.490 -7.165 -9.500 1.00 90.69 108 ILE A C 1
ATOM 845 O O . ILE A 1 108 ? 0.274 -6.360 -10.402 1.00 90.69 108 ILE A O 1
ATOM 849 N N . THR A 1 109 ? 1.541 -7.984 -9.504 1.00 86.38 109 THR A N 1
ATOM 850 C CA . THR A 1 109 ? 2.434 -8.125 -10.657 1.00 86.38 109 THR A CA 1
ATOM 851 C C . THR A 1 109 ? 2.930 -9.552 -10.769 1.00 86.38 109 THR A C 1
ATOM 853 O O . THR A 1 109 ? 3.235 -10.206 -9.776 1.00 86.38 109 THR A O 1
ATOM 856 N N . ARG A 1 110 ? 3.108 -10.001 -12.005 1.00 80.31 110 ARG A N 1
ATOM 857 C CA . ARG A 1 110 ? 3.776 -11.253 -12.324 1.00 80.31 110 ARG A CA 1
ATOM 858 C C . ARG A 1 110 ? 5.286 -11.085 -12.281 1.00 80.31 110 ARG A C 1
ATOM 860 O O . ARG A 1 110 ? 5.837 -9.991 -12.348 1.00 80.31 110 ARG A O 1
ATOM 867 N N . ASP A 1 111 ? 5.950 -12.233 -12.324 1.00 77.75 111 ASP A N 1
ATOM 868 C CA . ASP A 1 111 ? 7.392 -12.376 -12.497 1.00 77.75 111 ASP A CA 1
ATOM 869 C C . ASP A 1 111 ? 7.851 -11.942 -13.907 1.00 77.75 111 ASP A C 1
ATOM 871 O O . ASP A 1 111 ? 8.358 -12.738 -14.696 1.00 77.75 111 ASP A O 1
ATOM 875 N N . ALA A 1 112 ? 7.626 -10.676 -14.259 1.00 77.25 112 ALA A N 1
ATOM 876 C CA . ALA A 1 112 ? 7.998 -10.071 -15.528 1.00 77.25 112 ALA A CA 1
ATOM 877 C C . ALA A 1 112 ? 8.236 -8.561 -15.379 1.00 77.25 112 ALA A C 1
ATOM 879 O O . ALA A 1 112 ? 7.792 -7.920 -14.433 1.00 77.25 112 ALA A O 1
ATOM 880 N N . ARG A 1 113 ? 8.986 -8.006 -16.334 1.00 78.38 113 ARG A N 1
ATOM 881 C CA . ARG A 1 113 ? 9.475 -6.620 -16.316 1.00 78.38 113 ARG A CA 1
ATOM 882 C C . ARG A 1 113 ? 8.394 -5.615 -16.705 1.00 78.38 113 ARG A C 1
ATOM 884 O O . ARG A 1 113 ? 7.544 -5.931 -17.542 1.00 78.38 113 ARG A O 1
ATOM 891 N N . TRP A 1 114 ? 8.552 -4.387 -16.215 1.00 77.44 114 TRP A N 1
ATOM 892 C CA . TRP A 1 114 ? 7.777 -3.204 -16.594 1.00 77.44 114 TRP A CA 1
ATOM 893 C C . TRP A 1 114 ? 6.271 -3.380 -16.409 1.00 77.44 114 TRP A C 1
ATOM 895 O O . TRP A 1 114 ? 5.491 -3.035 -17.298 1.00 77.44 114 TRP A O 1
ATOM 905 N N . GLN A 1 115 ? 5.866 -3.943 -15.274 1.00 80.25 115 GLN A N 1
ATOM 906 C CA . GLN A 1 115 ? 4.469 -4.136 -14.907 1.00 80.25 115 GLN A CA 1
ATOM 907 C C . GLN A 1 115 ? 4.025 -3.130 -13.863 1.00 80.25 115 GLN A C 1
ATOM 909 O O . GLN A 1 115 ? 4.823 -2.591 -13.107 1.00 80.25 115 GLN A O 1
ATOM 914 N N . SER A 1 116 ? 2.724 -2.901 -13.817 1.00 84.38 116 SER A N 1
ATOM 915 C CA . SER A 1 116 ? 2.078 -2.218 -12.711 1.00 84.38 116 SER A CA 1
ATOM 916 C C . SER A 1 116 ? 0.682 -2.796 -12.560 1.00 84.38 116 SER A C 1
ATOM 918 O O . SER A 1 116 ? 0.048 -3.166 -13.555 1.00 84.38 116 SER A O 1
ATOM 920 N N . GLY A 1 117 ? 0.235 -2.899 -11.319 1.00 88.00 117 GLY A N 1
ATOM 921 C CA . GLY A 1 117 ? -1.088 -3.364 -10.963 1.00 88.00 117 GLY A CA 1
ATOM 922 C C . GLY A 1 117 ? -1.654 -2.501 -9.855 1.00 88.00 117 GLY A C 1
ATOM 923 O O . GLY A 1 117 ? -0.942 -2.100 -8.938 1.00 88.00 117 GLY A O 1
ATOM 924 N N . VAL A 1 118 ? -2.941 -2.190 -9.967 1.00 91.31 118 VAL A N 1
ATOM 925 C CA . VAL A 1 118 ? -3.647 -1.287 -9.064 1.00 91.31 118 VAL A CA 1
ATOM 926 C C . VAL A 1 118 ? -5.051 -1.827 -8.845 1.00 91.31 118 VAL A C 1
ATOM 928 O O . VAL A 1 118 ? -5.744 -2.160 -9.805 1.00 91.31 118 VAL A O 1
ATOM 931 N N . MET A 1 119 ? -5.475 -1.916 -7.590 1.00 92.75 119 MET A N 1
ATOM 932 C CA . MET A 1 119 ? -6.847 -2.262 -7.238 1.00 92.75 119 MET A CA 1
ATOM 933 C C . MET A 1 119 ? -7.378 -1.294 -6.189 1.00 92.75 119 MET A C 1
ATOM 935 O O . MET A 1 119 ? -6.782 -1.153 -5.124 1.00 92.75 119 MET A O 1
ATOM 939 N N . TRP A 1 120 ? -8.510 -0.654 -6.478 1.00 95.44 120 TRP A N 1
ATOM 940 C CA . TRP A 1 120 ? -9.179 0.276 -5.567 1.00 95.44 120 TRP A CA 1
ATOM 941 C C . TRP A 1 120 ? -10.574 -0.201 -5.240 1.00 95.44 120 TRP A C 1
ATOM 943 O O . TRP A 1 120 ? -11.254 -0.758 -6.091 1.00 95.44 120 TRP A O 1
ATOM 953 N N . SER A 1 121 ? -11.023 0.011 -4.012 1.00 93.44 121 SER A N 1
ATOM 954 C CA . SER A 1 121 ? -12.377 -0.345 -3.621 1.00 93.44 121 SER A CA 1
ATOM 955 C C . SER A 1 121 ? -13.413 0.310 -4.530 1.00 9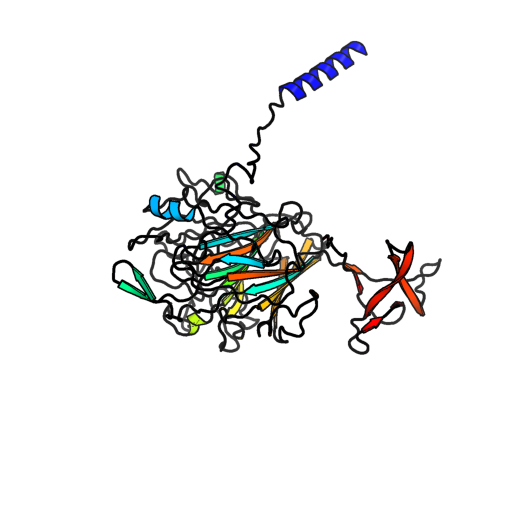3.44 121 SER A C 1
ATOM 957 O O . SER A 1 121 ? -13.289 1.465 -4.944 1.00 93.44 121 SER A O 1
ATOM 959 N N . ASN A 1 122 ? -14.472 -0.434 -4.836 1.00 86.19 122 ASN A N 1
ATOM 960 C CA . ASN A 1 122 ? -15.618 0.129 -5.535 1.00 86.19 122 ASN A CA 1
ATOM 961 C C . ASN A 1 122 ? -16.244 1.265 -4.705 1.00 86.19 122 ASN A C 1
ATOM 963 O O . ASN A 1 122 ? -16.131 1.265 -3.476 1.00 86.19 122 ASN A O 1
ATOM 967 N N . PRO A 1 123 ? -16.945 2.234 -5.328 1.00 88.38 123 PRO A N 1
ATOM 968 C CA . PRO A 1 123 ? -17.516 3.380 -4.616 1.00 88.38 123 PRO A CA 1
ATOM 969 C C . PRO A 1 123 ? -18.383 3.024 -3.396 1.00 88.38 123 PRO A C 1
ATOM 971 O O . PRO A 1 123 ? -18.434 3.792 -2.438 1.00 88.38 123 PRO A O 1
ATOM 974 N N . GLN A 1 124 ? -19.049 1.867 -3.421 1.00 83.00 124 GLN A N 1
ATOM 975 C CA . GLN A 1 124 ? -19.904 1.350 -2.347 1.00 83.00 124 GLN A CA 1
ATOM 976 C C . GLN A 1 124 ? -19.104 0.756 -1.175 1.00 83.00 124 GLN A C 1
ATOM 978 O O . GLN A 1 124 ? -19.636 0.654 -0.075 1.00 83.00 124 GLN A O 1
ATOM 983 N N . ASN A 1 125 ? -17.834 0.414 -1.407 1.00 86.62 125 ASN A N 1
ATOM 984 C CA . ASN A 1 125 ? -16.916 -0.227 -0.462 1.00 86.62 125 ASN A CA 1
ATOM 985 C C . ASN A 1 125 ? -15.834 0.737 0.050 1.00 86.62 125 ASN A C 1
ATOM 987 O O . ASN A 1 125 ? -14.822 0.307 0.612 1.00 86.62 125 ASN A O 1
ATOM 991 N N . LYS A 1 126 ? -16.010 2.044 -0.173 1.00 93.75 126 LYS A N 1
ATOM 992 C CA . LYS A 1 126 ? -15.138 3.062 0.410 1.00 93.75 126 LYS A CA 1
ATOM 993 C C . LYS A 1 126 ? -15.182 2.998 1.932 1.00 93.75 126 LYS A C 1
ATOM 995 O O . LYS A 1 126 ? -16.240 2.804 2.527 1.00 93.75 126 LYS A O 1
ATOM 1000 N N . ILE A 1 127 ? -14.042 3.276 2.551 1.00 95.25 127 ILE A N 1
ATOM 1001 C CA . ILE A 1 127 ? -13.964 3.468 3.997 1.00 95.25 127 ILE A CA 1
ATOM 1002 C C . ILE A 1 127 ? -14.606 4.808 4.329 1.00 95.25 127 ILE A C 1
ATOM 1004 O O . ILE A 1 127 ? -14.255 5.827 3.731 1.00 95.25 127 ILE A O 1
ATOM 1008 N N . LYS A 1 128 ? -15.515 4.830 5.300 1.00 95.25 128 LYS A N 1
ATOM 1009 C CA . LYS A 1 128 ? -15.999 6.076 5.897 1.00 95.25 128 LYS A CA 1
ATOM 1010 C C . LYS A 1 128 ? -15.081 6.453 7.048 1.00 95.25 128 LYS A C 1
ATOM 1012 O O . LYS A 1 128 ? -14.886 5.666 7.965 1.00 95.25 128 LYS A O 1
ATOM 1017 N N . LEU A 1 129 ? -14.534 7.664 7.023 1.00 97.12 129 LEU A N 1
ATOM 1018 C CA . LEU A 1 129 ? -13.558 8.092 8.027 1.00 97.12 129 LEU A CA 1
ATOM 1019 C C . LEU A 1 129 ? -14.182 8.307 9.417 1.00 97.12 129 LEU A C 1
ATOM 1021 O O . LEU A 1 129 ? -13.455 8.354 10.400 1.00 97.12 129 LEU A O 1
ATOM 1025 N N . ASN A 1 130 ? -15.508 8.409 9.526 1.00 94.88 130 ASN A N 1
ATOM 1026 C CA . ASN A 1 130 ? -16.228 8.529 10.796 1.00 94.88 130 ASN A CA 1
ATOM 1027 C C . ASN A 1 130 ? -16.648 7.179 11.405 1.00 94.88 130 ASN A C 1
ATOM 1029 O O . ASN A 1 130 ? -17.258 7.169 12.472 1.00 94.88 130 ASN A O 1
ATOM 1033 N N . GLU A 1 131 ? -16.335 6.057 10.756 1.00 89.00 131 GLU A N 1
ATOM 1034 C CA . GLU A 1 131 ? -16.617 4.714 11.261 1.00 89.00 131 GLU A CA 1
ATOM 1035 C C . GLU A 1 131 ? -15.287 3.971 11.484 1.00 89.00 131 GLU A C 1
ATOM 1037 O O . GLU A 1 131 ? -14.413 4.032 10.620 1.00 89.00 131 GLU A O 1
ATOM 1042 N N . PRO A 1 132 ? -15.085 3.301 12.631 1.00 89.12 132 PRO A N 1
ATOM 1043 C CA . PRO A 1 132 ? -13.918 2.439 12.843 1.00 89.12 132 PRO A CA 1
ATOM 1044 C C . PRO A 1 132 ? -13.913 1.271 11.850 1.00 89.12 132 PRO A C 1
ATOM 1046 O O . PRO A 1 132 ? -14.982 0.755 11.549 1.00 89.12 132 PRO A O 1
ATOM 1049 N N . PHE A 1 133 ? -12.744 0.806 11.388 1.00 91.56 133 PHE A N 1
ATOM 1050 C CA . PHE A 1 133 ? -12.636 -0.414 10.565 1.00 91.56 133 PHE A CA 1
ATOM 1051 C C . PHE A 1 133 ? -11.425 -1.289 10.913 1.00 91.56 133 PHE A C 1
ATOM 1053 O O . PHE A 1 133 ? -10.401 -0.788 11.381 1.00 91.56 133 PHE A O 1
ATOM 1060 N N . HIS A 1 134 ? -11.517 -2.590 10.624 1.00 90.06 134 HIS A N 1
ATOM 1061 C CA . HIS A 1 134 ? -10.395 -3.532 10.701 1.00 90.06 134 HIS A CA 1
ATOM 1062 C C . HIS A 1 134 ? -10.309 -4.366 9.425 1.00 90.06 134 HIS A C 1
ATOM 1064 O O . HIS A 1 134 ? -11.285 -4.996 9.017 1.00 90.06 134 HIS A O 1
ATOM 1070 N N . MET A 1 135 ? -9.137 -4.357 8.802 1.00 94.38 135 MET A N 1
ATOM 1071 C CA . MET A 1 135 ? -8.803 -5.119 7.605 1.00 94.38 135 MET A CA 1
ATOM 1072 C C . MET A 1 135 ? -7.702 -6.125 7.927 1.00 94.38 135 MET A C 1
ATOM 1074 O O . MET A 1 135 ? -6.770 -5.806 8.667 1.00 94.38 135 MET A O 1
ATOM 1078 N N . VAL A 1 136 ? -7.782 -7.305 7.314 1.00 95.25 136 VAL A N 1
ATOM 1079 C CA . VAL A 1 136 ? -6.768 -8.355 7.426 1.00 95.25 136 VAL A CA 1
ATOM 1080 C C . VAL A 1 136 ? -6.437 -8.894 6.040 1.00 95.25 136 VAL A C 1
ATOM 1082 O O . VAL A 1 136 ? -7.329 -9.317 5.298 1.00 95.25 136 VAL A O 1
ATOM 1085 N N . ALA A 1 137 ? -5.151 -8.920 5.710 1.00 97.88 137 ALA A N 1
ATOM 1086 C CA . ALA A 1 137 ? -4.638 -9.466 4.463 1.00 97.88 137 ALA A CA 1
ATOM 1087 C C . ALA A 1 137 ? -3.311 -10.202 4.682 1.00 97.88 137 ALA A C 1
ATOM 1089 O O . ALA A 1 137 ? -2.600 -9.948 5.653 1.00 97.88 137 ALA A O 1
ATOM 1090 N N . TYR A 1 138 ? -2.951 -11.071 3.744 1.00 98.56 138 TYR A N 1
ATOM 1091 C CA . TYR A 1 138 ? -1.571 -11.487 3.532 1.00 98.56 138 TYR A CA 1
ATOM 1092 C C . TYR A 1 138 ? -1.001 -10.793 2.304 1.00 98.56 138 TYR A C 1
ATOM 1094 O O . TYR A 1 138 ? -1.678 -10.678 1.285 1.00 98.56 138 TYR A O 1
ATOM 1102 N N . ILE A 1 139 ? 0.259 -10.389 2.385 1.00 98.25 139 ILE A N 1
ATOM 1103 C CA . ILE A 1 139 ? 1.031 -9.845 1.270 1.00 98.25 139 ILE A CA 1
ATOM 1104 C C . ILE A 1 139 ? 2.166 -10.803 0.913 1.00 98.25 139 ILE A C 1
ATOM 1106 O O . ILE A 1 139 ? 2.772 -11.418 1.789 1.00 98.25 139 ILE A O 1
ATOM 1110 N N . TYR A 1 140 ? 2.458 -10.927 -0.374 1.00 97.69 140 TYR A N 1
ATOM 1111 C CA . TYR A 1 140 ? 3.585 -11.677 -0.911 1.00 97.69 140 TYR A CA 1
ATOM 1112 C C . TYR A 1 140 ? 4.417 -10.739 -1.776 1.00 97.69 140 TYR A C 1
ATOM 1114 O O . TYR A 1 140 ? 3.933 -10.252 -2.794 1.00 97.69 140 TYR A O 1
ATOM 1122 N N . LEU A 1 141 ? 5.662 -10.489 -1.370 1.00 96.50 141 LEU A N 1
ATOM 1123 C CA . LEU A 1 141 ? 6.560 -9.514 -2.008 1.00 96.50 141 LEU A CA 1
ATOM 1124 C C . LEU A 1 141 ? 7.519 -10.152 -3.027 1.00 96.50 141 LEU A C 1
ATOM 1126 O O . LEU A 1 141 ? 8.398 -9.491 -3.579 1.00 96.50 141 LEU A O 1
ATOM 1130 N N . GLY A 1 142 ? 7.365 -11.452 -3.277 1.00 93.12 142 GLY A N 1
ATOM 1131 C CA . GLY A 1 142 ? 8.279 -12.226 -4.103 1.00 93.12 142 GLY A CA 1
ATOM 1132 C C . GLY A 1 142 ? 9.385 -12.900 -3.300 1.00 93.12 142 GLY A C 1
ATOM 1133 O O . GLY A 1 142 ? 9.423 -12.868 -2.072 1.00 93.12 142 GLY A O 1
ATOM 1134 N N . LYS A 1 143 ? 10.284 -13.563 -4.027 1.00 91.12 143 LYS A N 1
ATOM 1135 C CA . LYS A 1 143 ? 11.354 -14.404 -3.462 1.00 91.12 143 LYS A CA 1
ATOM 1136 C C . LYS A 1 143 ? 12.760 -13.926 -3.812 1.00 91.12 143 LYS A C 1
ATOM 1138 O O . LYS A 1 143 ? 13.722 -14.632 -3.525 1.00 91.12 143 LYS A O 1
ATOM 1143 N N . ARG A 1 144 ? 12.864 -12.819 -4.554 1.00 89.75 144 ARG A N 1
ATOM 1144 C CA . ARG A 1 144 ? 14.130 -12.285 -5.051 1.00 89.75 144 ARG A CA 1
ATOM 1145 C C . ARG A 1 144 ? 14.337 -10.882 -4.522 1.00 89.75 144 ARG A C 1
ATOM 1147 O O . ARG A 1 144 ? 13.473 -10.025 -4.647 1.00 89.75 144 ARG A O 1
ATOM 1154 N N . THR A 1 145 ? 15.516 -10.652 -3.992 1.00 89.75 145 THR A N 1
ATOM 1155 C CA . THR A 1 145 ? 16.090 -9.336 -3.751 1.00 89.75 145 THR A CA 1
ATOM 1156 C C . THR A 1 145 ? 16.684 -8.783 -5.039 1.00 89.75 145 THR A C 1
ATOM 1158 O O . THR A 1 145 ? 16.884 -9.506 -6.024 1.00 89.75 145 THR A O 1
ATOM 1161 N N . GLN A 1 146 ? 17.086 -7.517 -5.022 1.00 84.31 146 GLN A N 1
ATOM 1162 C CA . GLN A 1 146 ? 17.830 -6.924 -6.132 1.00 84.31 146 GLN A CA 1
ATOM 1163 C C . GLN A 1 146 ? 19.177 -7.618 -6.447 1.00 84.31 146 GLN A C 1
ATOM 1165 O O . GLN A 1 146 ? 19.722 -7.434 -7.534 1.00 84.31 146 GLN A O 1
ATOM 1170 N N . TYR A 1 147 ? 19.719 -8.458 -5.554 1.00 83.19 147 TYR A N 1
ATOM 1171 C CA . TYR A 1 147 ? 20.978 -9.184 -5.792 1.00 83.19 147 TYR A CA 1
ATOM 1172 C C . TYR A 1 147 ? 20.799 -10.618 -6.287 1.00 83.19 147 TYR A C 1
ATOM 1174 O O . TYR A 1 147 ? 21.781 -11.210 -6.747 1.00 83.19 147 TYR A O 1
ATOM 1182 N N . ASP A 1 148 ? 19.582 -11.165 -6.250 1.00 82.88 148 ASP A N 1
ATOM 1183 C CA . ASP A 1 148 ? 19.306 -12.540 -6.673 1.00 82.88 148 ASP A CA 1
ATOM 1184 C C . ASP A 1 148 ? 19.304 -12.643 -8.201 1.00 82.88 148 ASP A C 1
ATOM 1186 O O . ASP A 1 148 ? 18.281 -12.612 -8.884 1.00 82.88 148 ASP A O 1
ATOM 1190 N N . LYS A 1 149 ? 20.517 -12.734 -8.745 1.00 74.88 149 LYS A N 1
ATOM 1191 C CA . LYS A 1 149 ? 20.878 -12.690 -10.167 1.00 74.88 149 LYS A CA 1
ATOM 1192 C C . LYS A 1 149 ? 20.668 -14.039 -10.875 1.00 74.88 149 LYS A C 1
ATOM 1194 O O . LYS A 1 149 ? 21.462 -14.453 -11.726 1.00 74.88 149 LYS A O 1
ATOM 1199 N N . ASP A 1 150 ? 19.585 -14.726 -10.541 1.00 66.81 150 ASP A N 1
ATOM 1200 C CA . ASP A 1 150 ? 19.351 -16.113 -10.958 1.00 66.81 150 ASP A CA 1
ATOM 1201 C C . ASP A 1 150 ? 18.619 -16.226 -12.301 1.00 66.81 150 ASP A C 1
ATOM 1203 O O . ASP A 1 150 ? 18.681 -17.266 -12.959 1.00 66.81 150 ASP A O 1
ATOM 1207 N N . ILE A 1 151 ? 17.981 -15.145 -12.763 1.00 64.44 151 ILE A N 1
ATOM 1208 C CA . ILE A 1 151 ? 17.337 -15.098 -14.079 1.00 64.44 151 ILE A CA 1
ATOM 1209 C C . ILE A 1 151 ? 18.325 -14.573 -15.119 1.00 64.44 151 ILE A C 1
ATOM 1211 O O . ILE A 1 151 ? 18.712 -13.403 -15.093 1.00 64.44 151 ILE A O 1
ATOM 1215 N N . ASN A 1 152 ? 18.693 -15.442 -16.063 1.00 63.62 152 ASN A N 1
ATOM 1216 C CA . ASN A 1 152 ? 19.420 -15.055 -17.268 1.00 63.62 152 ASN A CA 1
ATOM 1217 C C . ASN A 1 152 ? 18.421 -14.559 -18.320 1.00 63.62 152 ASN A C 1
ATOM 1219 O O . ASN A 1 152 ? 17.613 -15.326 -18.841 1.00 63.62 152 ASN A O 1
ATOM 1223 N N . TYR A 1 153 ? 18.500 -13.279 -18.652 1.00 61.66 153 TYR A N 1
ATOM 1224 C CA . TYR A 1 153 ? 17.735 -12.653 -19.716 1.00 61.66 153 TYR A CA 1
ATOM 1225 C C . TYR A 1 153 ? 18.672 -12.338 -20.881 1.00 61.66 153 TYR A C 1
ATOM 1227 O O . TYR A 1 153 ? 19.423 -11.366 -20.832 1.00 61.66 153 TYR A O 1
ATOM 1235 N N . ASN A 1 154 ? 18.640 -13.167 -21.926 1.00 57.56 154 ASN A N 1
ATOM 1236 C CA . ASN A 1 154 ? 19.374 -12.884 -23.154 1.00 57.56 154 ASN A CA 1
ATOM 1237 C C . ASN A 1 154 ? 18.550 -11.936 -24.029 1.00 57.56 154 ASN A C 1
ATOM 1239 O O . ASN A 1 154 ? 17.480 -12.304 -24.519 1.00 57.56 154 ASN A O 1
ATOM 1243 N N . TYR A 1 155 ? 19.051 -10.724 -24.241 1.00 56.47 155 TYR A N 1
ATOM 1244 C CA . TYR A 1 155 ? 18.452 -9.780 -25.174 1.00 56.47 155 TYR A CA 1
ATOM 1245 C C . TYR A 1 155 ? 19.489 -9.334 -26.189 1.00 56.47 155 TYR A C 1
ATOM 1247 O O . TYR A 1 155 ? 20.527 -8.779 -25.835 1.00 56.47 155 TYR A O 1
ATOM 1255 N N . GLN A 1 156 ? 19.209 -9.616 -27.463 1.00 54.28 156 GLN A N 1
ATOM 1256 C CA . GLN A 1 156 ? 20.104 -9.314 -28.584 1.00 54.28 156 GLN A CA 1
ATOM 1257 C C . GLN A 1 156 ? 21.537 -9.850 -28.387 1.00 54.28 156 GLN A C 1
ATOM 1259 O O . GLN A 1 156 ? 22.506 -9.207 -28.782 1.00 54.28 156 GLN A O 1
ATOM 1264 N N . GLY A 1 157 ? 21.684 -11.034 -27.779 1.00 54.75 157 GLY A N 1
ATOM 1265 C CA . GLY A 1 157 ? 22.981 -11.687 -27.590 1.00 54.75 157 GLY A CA 1
ATOM 1266 C C . GLY A 1 157 ? 23.772 -11.219 -26.366 1.00 54.75 157 GLY A C 1
ATOM 1267 O O . GLY A 1 157 ? 24.893 -11.683 -26.182 1.00 54.75 157 GLY A O 1
ATOM 1268 N N . THR A 1 158 ? 23.208 -10.342 -25.527 1.00 51.53 158 THR A N 1
ATOM 1269 C CA . THR A 1 158 ? 23.792 -9.962 -24.230 1.00 51.53 158 THR A CA 1
ATOM 1270 C C . THR A 1 158 ? 22.996 -10.602 -23.099 1.00 51.53 158 THR A C 1
ATOM 1272 O O . THR A 1 158 ? 21.774 -10.454 -23.046 1.00 51.53 158 THR A O 1
ATOM 1275 N N . ASP A 1 159 ? 23.686 -11.300 -22.197 1.00 60.91 159 ASP A N 1
ATOM 1276 C CA . ASP A 1 159 ? 23.081 -11.902 -21.009 1.00 60.91 159 ASP A CA 1
ATOM 1277 C C . ASP A 1 159 ? 22.993 -10.873 -19.878 1.00 60.91 159 ASP A C 1
ATOM 1279 O O . ASP A 1 159 ? 24.003 -10.422 -19.335 1.00 60.91 159 ASP A O 1
ATOM 1283 N N . TYR A 1 160 ? 21.767 -10.521 -19.502 1.00 62.91 160 TYR A N 1
ATOM 1284 C CA . TYR A 1 160 ? 21.467 -9.731 -18.315 1.00 62.91 160 TYR A CA 1
ATOM 1285 C C . TYR A 1 160 ? 21.049 -10.647 -17.168 1.00 62.91 160 TYR A C 1
ATOM 1287 O O . TYR A 1 160 ? 20.386 -11.663 -17.366 1.00 62.91 160 TYR A O 1
ATOM 1295 N N . LYS A 1 161 ? 21.427 -10.263 -15.954 1.00 69.50 161 LYS A N 1
ATOM 1296 C CA . LYS A 1 161 ? 21.101 -10.964 -14.713 1.00 69.50 161 LYS A CA 1
ATOM 1297 C C . LYS A 1 161 ? 20.061 -10.137 -13.958 1.00 69.50 161 LYS A C 1
ATOM 1299 O O . LYS A 1 161 ? 20.384 -9.021 -13.557 1.00 69.50 161 LYS A O 1
ATOM 1304 N N . LEU A 1 162 ? 18.836 -10.642 -13.807 1.00 74.00 162 LEU A N 1
ATOM 1305 C CA . LEU A 1 162 ? 17.719 -9.878 -13.229 1.00 74.00 162 LEU A CA 1
ATOM 1306 C C . LEU A 1 162 ? 17.427 -10.306 -11.784 1.00 74.00 162 LEU A C 1
ATOM 1308 O O . LEU A 1 162 ? 17.177 -11.487 -11.543 1.00 74.00 162 LEU A O 1
ATOM 1312 N N . GLY A 1 163 ? 17.420 -9.342 -10.859 1.00 83.50 163 GLY A N 1
ATOM 1313 C CA . GLY A 1 163 ? 16.937 -9.514 -9.482 1.00 83.50 163 GLY A CA 1
ATOM 1314 C C . GLY A 1 163 ? 15.441 -9.206 -9.331 1.00 83.50 163 GLY A C 1
ATOM 1315 O O . GLY A 1 163 ? 14.710 -9.129 -10.327 1.00 83.50 163 GLY A O 1
ATOM 1316 N N . GLY A 1 164 ? 15.006 -9.020 -8.086 1.00 87.81 164 GLY A N 1
ATOM 1317 C CA . GLY A 1 164 ? 13.635 -8.671 -7.708 1.00 87.81 164 GLY A CA 1
ATOM 1318 C C . GLY A 1 164 ? 13.409 -7.196 -7.388 1.00 87.81 164 GLY A C 1
ATOM 1319 O O . GLY A 1 164 ? 14.337 -6.527 -6.943 1.00 87.81 164 GLY A O 1
ATOM 1320 N N . ALA A 1 165 ? 12.200 -6.721 -7.706 1.00 88.00 165 ALA A N 1
ATOM 1321 C CA . ALA A 1 165 ? 11.681 -5.359 -7.530 1.00 88.00 165 ALA A CA 1
ATOM 1322 C C . ALA A 1 165 ? 10.177 -5.331 -7.911 1.00 88.00 165 ALA A C 1
ATOM 1324 O O . ALA A 1 165 ? 9.693 -6.305 -8.496 1.00 88.00 165 ALA A O 1
ATOM 1325 N N . ASP A 1 166 ? 9.420 -4.252 -7.704 1.00 90.00 166 ASP A N 1
ATOM 1326 C CA . ASP A 1 166 ? 9.779 -3.036 -6.955 1.00 90.00 166 ASP A CA 1
ATOM 1327 C C . ASP A 1 166 ? 9.147 -3.067 -5.562 1.00 90.00 166 ASP A C 1
ATOM 1329 O O . ASP A 1 166 ? 9.846 -2.893 -4.579 1.00 90.00 166 ASP A O 1
ATOM 1333 N N . GLY A 1 167 ? 7.876 -3.441 -5.432 1.00 94.75 167 GLY A N 1
ATOM 1334 C CA . GLY A 1 167 ? 7.210 -3.515 -4.134 1.00 94.75 167 GLY A CA 1
ATOM 1335 C C . GLY A 1 167 ? 5.693 -3.391 -4.234 1.00 94.75 167 GLY A C 1
ATOM 1336 O O . GLY A 1 167 ? 5.140 -3.136 -5.312 1.00 94.75 167 GLY A O 1
ATOM 1337 N N . ILE A 1 168 ? 5.027 -3.559 -3.089 1.00 96.69 168 ILE A N 1
ATOM 1338 C CA . ILE A 1 168 ? 3.576 -3.397 -2.936 1.00 96.69 168 ILE A CA 1
ATOM 1339 C C . ILE A 1 168 ? 3.304 -2.260 -1.959 1.00 96.69 168 ILE A C 1
ATOM 1341 O O . ILE A 1 168 ? 3.987 -2.099 -0.948 1.00 96.69 168 ILE A O 1
ATOM 1345 N N . THR A 1 169 ? 2.232 -1.527 -2.208 1.00 97.75 169 THR A N 1
ATOM 1346 C CA . THR A 1 169 ? 1.668 -0.565 -1.280 1.00 97.75 169 THR A CA 1
ATOM 1347 C C . THR A 1 169 ? 0.271 -0.977 -0.833 1.00 97.75 169 THR A C 1
ATOM 1349 O O . THR A 1 169 ? -0.523 -1.476 -1.629 1.00 97.75 169 THR A O 1
ATOM 1352 N N . PHE A 1 170 ? -0.063 -0.711 0.429 1.00 98.56 170 PHE A N 1
ATOM 1353 C CA . PHE A 1 170 ? -1.447 -0.511 0.855 1.00 98.56 170 PHE A CA 1
ATOM 1354 C C . PHE A 1 170 ? -1.717 0.991 0.905 1.00 98.56 170 PHE A C 1
ATOM 1356 O O . PHE A 1 170 ? -0.964 1.738 1.530 1.00 98.56 170 PHE A O 1
ATOM 1363 N N . THR A 1 171 ? -2.802 1.440 0.285 1.00 98.44 171 THR A N 1
ATOM 1364 C CA . THR A 1 171 ? -3.093 2.868 0.147 1.00 98.44 171 THR A CA 1
ATOM 1365 C C . THR A 1 171 ? -4.541 3.162 0.495 1.00 98.44 171 THR A C 1
ATOM 1367 O O . THR A 1 171 ? -5.444 2.461 0.049 1.00 98.44 171 THR A O 1
ATOM 1370 N N . MET A 1 172 ? -4.761 4.241 1.249 1.00 98.62 172 MET A N 1
ATOM 1371 C CA . MET A 1 172 ? -6.059 4.899 1.406 1.00 98.62 172 MET A CA 1
ATOM 1372 C C . MET A 1 172 ? -5.980 6.270 0.742 1.00 98.62 172 MET A C 1
ATOM 1374 O O . MET A 1 172 ? -5.071 7.038 1.053 1.00 98.62 172 MET A O 1
ATOM 1378 N N . HIS A 1 173 ? -6.910 6.604 -0.153 1.00 98.31 173 HIS A N 1
ATOM 1379 C CA . HIS A 1 173 ? -6.846 7.862 -0.896 1.00 98.31 173 HIS A CA 1
ATOM 1380 C C . HIS A 1 173 ? -8.213 8.443 -1.274 1.00 98.31 173 HIS A C 1
ATOM 1382 O O . HIS A 1 173 ? -9.234 7.764 -1.370 1.00 98.31 173 HIS A O 1
ATOM 1388 N N . ASN A 1 174 ? -8.217 9.741 -1.531 1.00 97.38 174 ASN A N 1
ATOM 1389 C CA . ASN A 1 174 ? -9.341 10.515 -2.022 1.00 97.38 174 ASN A CA 1
ATOM 1390 C C . ASN A 1 174 ? -8.855 11.377 -3.184 1.00 97.38 174 ASN A C 1
ATOM 1392 O O . ASN A 1 174 ? -8.816 12.605 -3.114 1.00 97.38 174 ASN A O 1
ATOM 1396 N N . ASP A 1 175 ? -8.397 10.708 -4.237 1.00 96.69 175 ASP A N 1
ATOM 1397 C CA . ASP A 1 175 ? -7.840 11.390 -5.394 1.00 96.69 175 ASP A CA 1
ATOM 1398 C C . ASP A 1 175 ? -8.912 12.264 -6.052 1.00 96.69 175 ASP A C 1
ATOM 1400 O O . ASP A 1 175 ? -9.912 11.763 -6.571 1.00 96.69 175 ASP A O 1
ATOM 1404 N N . LEU A 1 176 ? -8.695 13.578 -5.992 1.00 90.06 176 LEU A N 1
ATOM 1405 C CA . LEU A 1 176 ? -9.603 14.607 -6.499 1.00 90.06 176 LEU A CA 1
ATOM 1406 C C . LEU A 1 176 ? -8.913 15.485 -7.550 1.00 90.06 176 LEU A C 1
ATOM 1408 O O . LEU A 1 176 ? -9.315 16.638 -7.743 1.00 90.06 176 LEU A O 1
ATOM 1412 N N . LYS A 1 177 ? -7.861 14.966 -8.201 1.00 91.69 177 LYS A N 1
ATOM 1413 C CA . LYS A 1 177 ? -7.130 15.695 -9.241 1.00 91.69 177 LYS A CA 1
ATOM 1414 C C . LYS A 1 177 ? -8.099 16.201 -10.304 1.00 91.69 177 LYS A C 1
ATOM 1416 O O . LYS A 1 177 ? -8.893 15.443 -10.858 1.00 91.69 177 LYS A O 1
ATOM 1421 N N . GLN A 1 178 ? -8.028 17.489 -10.609 1.00 90.50 178 GLN A N 1
ATOM 1422 C CA . GLN A 1 178 ? -8.833 18.090 -11.665 1.00 90.50 178 GLN A CA 1
ATOM 1423 C C . GLN A 1 178 ? -8.133 17.962 -13.026 1.00 90.50 178 GLN A C 1
ATOM 1425 O O . GLN A 1 178 ? -6.914 17.816 -13.096 1.00 90.50 178 GLN A O 1
ATOM 1430 N N . PRO A 1 179 ? -8.841 18.103 -14.158 1.00 88.00 179 PRO A N 1
ATOM 1431 C CA . PRO A 1 179 ? -8.188 18.143 -15.468 1.00 88.00 179 PRO A CA 1
ATOM 1432 C C . PRO A 1 179 ? -7.066 19.193 -15.565 1.00 88.00 179 PRO A C 1
ATOM 1434 O O . PRO A 1 179 ? -6.056 18.953 -16.220 1.00 88.00 179 PRO A O 1
ATOM 1437 N N . SER A 1 180 ? -7.198 20.326 -14.864 1.00 86.88 180 SER A N 1
ATOM 1438 C CA . SER A 1 180 ? -6.155 21.359 -14.763 1.00 86.88 180 SER A CA 1
ATOM 1439 C C . SER A 1 180 ? -4.926 20.930 -13.961 1.00 86.88 180 SER A C 1
ATOM 1441 O O . SER A 1 180 ? -3.850 21.480 -14.164 1.00 86.88 180 SER A O 1
ATOM 1443 N N . ASP A 1 181 ? -5.086 19.974 -13.046 1.00 84.94 181 ASP A N 1
ATOM 1444 C CA . ASP A 1 181 ? -3.983 19.364 -12.311 1.00 84.94 181 ASP A CA 1
ATOM 1445 C C . ASP A 1 181 ? -3.171 18.430 -13.209 1.00 84.94 181 ASP A C 1
ATOM 1447 O O . ASP A 1 181 ? -1.940 18.409 -13.154 1.00 84.94 181 ASP A O 1
ATOM 1451 N N . ILE A 1 182 ? -3.881 17.682 -14.054 1.00 88.44 182 ILE A N 1
ATOM 1452 C CA . ILE A 1 182 ? -3.325 16.662 -14.939 1.00 88.44 182 ILE A CA 1
ATOM 1453 C C . ILE A 1 182 ? -2.696 17.298 -16.184 1.00 88.44 182 ILE A C 1
ATOM 1455 O O . ILE A 1 182 ? -1.635 16.865 -16.633 1.00 88.44 182 ILE A O 1
ATOM 1459 N N . GLN A 1 183 ? -3.326 18.318 -16.766 1.00 86.12 183 GLN A N 1
ATOM 1460 C CA . GLN A 1 183 ? -2.877 18.928 -18.013 1.00 86.12 183 GLN A CA 1
ATOM 1461 C C . GLN A 1 183 ? -1.970 20.137 -17.769 1.00 86.12 183 GLN A C 1
ATOM 1463 O O . GLN A 1 183 ? -2.407 21.198 -17.328 1.00 86.12 183 GLN A O 1
ATOM 1468 N N . VAL A 1 184 ? -0.705 20.017 -18.173 1.00 78.38 184 VAL A N 1
ATOM 1469 C CA . VAL A 1 184 ? 0.277 21.108 -18.125 1.00 78.38 184 VAL A CA 1
ATOM 1470 C C . VAL A 1 184 ? 0.653 21.500 -19.553 1.00 78.38 184 VAL A C 1
ATOM 1472 O O . VAL A 1 184 ? 1.543 20.918 -20.179 1.00 78.38 184 VAL A O 1
ATOM 1475 N N . GLY A 1 185 ? -0.053 22.496 -20.095 1.00 79.81 185 GLY A N 1
ATOM 1476 C CA . GLY A 1 185 ? 0.073 22.899 -21.499 1.00 79.81 185 GLY A CA 1
ATOM 1477 C C . GLY A 1 185 ? -0.452 21.812 -22.443 1.00 79.81 185 GLY A C 1
ATOM 1478 O O . GLY A 1 185 ? -1.607 21.407 -22.343 1.00 79.81 185 GLY A O 1
ATOM 1479 N N . ASN A 1 186 ? 0.400 21.319 -23.344 1.00 74.75 186 ASN A N 1
ATOM 1480 C CA . ASN A 1 186 ? 0.060 20.246 -24.293 1.00 74.75 186 ASN A CA 1
ATOM 1481 C C . ASN A 1 186 ? 0.451 18.844 -23.782 1.00 74.75 186 ASN A C 1
ATOM 1483 O O . ASN A 1 186 ? 0.583 17.921 -24.581 1.00 74.75 186 ASN A O 1
ATOM 1487 N N . LYS A 1 187 ? 0.718 18.693 -22.478 1.00 78.81 187 LYS A N 1
ATOM 1488 C CA . LYS A 1 187 ? 1.208 17.451 -21.863 1.00 78.81 187 LYS A CA 1
ATOM 1489 C C . LYS A 1 187 ? 0.277 16.987 -20.748 1.00 78.81 187 LYS A C 1
ATOM 1491 O O . LYS A 1 187 ? -0.258 17.831 -20.027 1.00 78.81 187 LYS A O 1
ATOM 1496 N N . LEU A 1 188 ? 0.160 15.672 -20.560 1.00 87.56 188 LEU A N 1
ATOM 1497 C CA . LEU A 1 188 ? -0.514 15.080 -19.403 1.00 87.56 188 LEU A CA 1
ATOM 1498 C C . LEU A 1 188 ? 0.523 14.582 -18.393 1.00 87.56 188 LEU A C 1
ATOM 1500 O O . LEU A 1 188 ? 1.372 13.759 -18.719 1.00 87.56 188 LEU A O 1
ATOM 1504 N N . ALA A 1 189 ? 0.440 15.088 -17.166 1.00 85.50 189 ALA A N 1
ATOM 1505 C CA . ALA A 1 189 ? 1.303 14.727 -16.046 1.00 85.50 189 ALA A CA 1
ATOM 1506 C C . ALA A 1 189 ? 0.990 13.343 -15.451 1.00 85.50 189 ALA A C 1
ATOM 1508 O O . ALA A 1 189 ? 1.830 12.783 -14.750 1.00 85.50 189 ALA A O 1
ATOM 1509 N N . SER A 1 190 ? -0.204 12.815 -15.738 1.00 87.75 190 SER A N 1
ATOM 1510 C CA . SER A 1 190 ? -0.748 11.559 -15.195 1.00 87.75 190 SER A CA 1
ATOM 1511 C C . SER A 1 190 ? -1.153 10.568 -16.293 1.00 87.75 190 SER A C 1
ATOM 1513 O O . SER A 1 190 ? -1.996 9.703 -16.068 1.00 87.75 190 SER A O 1
ATOM 1515 N N . GLY A 1 191 ? -0.625 10.712 -17.513 1.00 87.88 191 GLY A N 1
ATOM 1516 C CA . GLY A 1 191 ? -0.895 9.810 -18.641 1.00 87.88 191 GLY A CA 1
ATOM 1517 C C . GLY A 1 191 ? -2.289 9.922 -19.277 1.00 87.88 191 GLY A C 1
ATOM 1518 O O . GLY A 1 191 ? -2.400 9.851 -20.496 1.00 87.88 191 GLY A O 1
ATOM 1519 N N . SER A 1 192 ? -3.343 10.171 -18.496 1.00 89.62 192 SER A N 1
ATOM 1520 C CA . SER A 1 192 ? -4.727 10.317 -18.961 1.00 89.62 192 SER A CA 1
ATOM 1521 C C . SER A 1 192 ? -5.482 11.365 -18.142 1.00 89.62 192 SER A C 1
ATOM 1523 O O . SER A 1 192 ? -5.302 11.456 -16.931 1.00 89.62 192 SER A O 1
ATOM 1525 N N . LEU A 1 193 ? -6.385 12.121 -18.782 1.00 91.19 193 LEU A N 1
ATOM 1526 C CA . LEU A 1 193 ? -7.319 13.023 -18.085 1.00 91.19 193 LEU A CA 1
ATOM 1527 C C . LEU A 1 193 ? -8.295 12.266 -17.169 1.00 91.19 193 LEU A C 1
ATOM 1529 O O . LEU A 1 193 ? -8.877 12.867 -16.272 1.00 91.19 193 LEU A O 1
ATOM 1533 N N . GLY A 1 194 ? -8.473 10.961 -17.398 1.00 91.44 194 GLY A N 1
ATOM 1534 C CA . GLY A 1 194 ? -9.280 10.081 -16.558 1.00 91.44 194 GLY A CA 1
ATOM 1535 C C . GLY A 1 194 ? -8.545 9.510 -15.341 1.00 91.44 194 GLY A C 1
ATOM 1536 O O . GLY A 1 194 ? -9.185 8.811 -14.562 1.00 91.44 194 GLY A O 1
ATOM 1537 N N . ASN A 1 195 ? -7.243 9.782 -15.160 1.00 92.94 195 ASN A N 1
ATOM 1538 C CA . ASN A 1 195 ? -6.450 9.298 -14.021 1.00 92.94 195 ASN A CA 1
ATOM 1539 C C . ASN A 1 195 ? -6.798 10.082 -12.738 1.00 92.94 195 ASN A C 1
ATOM 1541 O O . ASN A 1 195 ? -6.065 10.972 -12.301 1.00 92.94 195 ASN A O 1
ATOM 1545 N N . THR A 1 196 ? -7.958 9.780 -12.157 1.00 94.69 196 THR A N 1
ATOM 1546 C CA . THR A 1 196 ? -8.443 10.360 -10.898 1.00 94.69 196 THR A CA 1
ATOM 1547 C C . THR A 1 196 ? -9.500 9.469 -10.237 1.00 94.69 196 THR A C 1
ATOM 1549 O O . THR A 1 196 ? -10.062 8.573 -10.874 1.00 94.69 196 THR A O 1
ATOM 1552 N N . GLY A 1 197 ? -9.795 9.706 -8.955 1.00 94.69 197 GLY A N 1
ATOM 1553 C CA . GLY A 1 197 ? -10.774 8.941 -8.187 1.00 94.69 197 GLY A CA 1
ATOM 1554 C C . GLY A 1 197 ? -10.474 7.443 -8.216 1.00 94.69 197 GLY A C 1
ATOM 1555 O O . GLY A 1 197 ? -9.336 7.034 -8.018 1.00 94.69 197 GLY A O 1
ATOM 1556 N N . MET A 1 198 ? -11.482 6.621 -8.518 1.00 93.94 198 MET A N 1
ATOM 1557 C CA . MET A 1 198 ? -11.307 5.167 -8.644 1.00 93.94 198 MET A CA 1
ATOM 1558 C C . MET A 1 198 ? -10.402 4.758 -9.812 1.00 93.94 198 MET A C 1
ATOM 1560 O O . MET A 1 198 ? -9.981 3.620 -9.846 1.00 93.94 198 MET A O 1
ATOM 1564 N N . ASN A 1 199 ? -10.105 5.639 -10.771 1.00 93.31 199 ASN A N 1
ATOM 1565 C CA . ASN A 1 199 ? -9.206 5.354 -11.894 1.00 93.31 199 ASN A CA 1
ATOM 1566 C C . ASN A 1 199 ? -7.784 5.870 -11.644 1.00 93.31 199 ASN A C 1
ATOM 1568 O O . ASN A 1 199 ? -6.996 5.948 -12.583 1.00 93.31 199 ASN A O 1
ATOM 1572 N N . ALA A 1 200 ? -7.468 6.308 -10.423 1.00 94.50 200 ALA A N 1
ATOM 1573 C CA . ALA A 1 200 ? -6.161 6.869 -10.133 1.00 94.50 200 ALA A CA 1
ATOM 1574 C C . ALA A 1 200 ? -5.060 5.795 -10.228 1.00 94.50 200 ALA A C 1
ATOM 1576 O O . ALA A 1 200 ? -5.262 4.661 -9.805 1.00 94.50 200 ALA A O 1
ATOM 1577 N N . TYR A 1 201 ? -3.893 6.143 -10.759 1.00 93.44 201 TYR A N 1
ATOM 1578 C CA . TYR A 1 201 ? -2.704 5.286 -10.754 1.00 93.44 201 TYR A CA 1
ATOM 1579 C C . TYR A 1 201 ? -1.428 6.121 -10.816 1.00 93.44 201 TYR A C 1
ATOM 1581 O O . TYR A 1 201 ? -1.426 7.268 -11.273 1.00 93.44 201 TYR A O 1
ATOM 1589 N N . GLY A 1 202 ? -0.339 5.520 -10.358 1.00 90.88 202 GLY A N 1
ATOM 1590 C CA . GLY A 1 202 ? 1.013 6.048 -10.422 1.00 90.88 202 GLY A CA 1
ATOM 1591 C C . GLY A 1 202 ? 1.866 5.442 -11.535 1.00 90.88 202 GLY A C 1
ATOM 1592 O O . GLY A 1 202 ? 1.423 4.653 -12.379 1.00 90.88 202 GLY A O 1
ATOM 1593 N N . ALA A 1 203 ? 3.132 5.830 -11.518 1.00 87.12 203 ALA A N 1
ATOM 1594 C CA . ALA A 1 203 ? 4.170 5.271 -12.361 1.00 87.12 203 ALA A CA 1
ATOM 1595 C C . ALA A 1 203 ? 4.514 3.828 -11.960 1.00 87.12 203 ALA A C 1
ATOM 1597 O O . ALA A 1 203 ? 4.279 3.406 -10.830 1.00 87.12 203 ALA A O 1
ATOM 1598 N N . LEU A 1 204 ? 5.081 3.074 -12.899 1.00 84.38 204 LEU A N 1
ATOM 1599 C CA . LEU A 1 204 ? 5.735 1.789 -12.624 1.00 84.38 204 LEU A CA 1
ATOM 1600 C C . LEU A 1 204 ? 7.161 2.010 -12.082 1.00 84.38 204 LEU A C 1
ATOM 1602 O O . LEU A 1 204 ? 7.628 3.151 -12.049 1.00 84.38 204 LEU A O 1
ATOM 1606 N N . GLY A 1 205 ? 7.890 0.950 -11.726 1.00 83.56 205 GLY A N 1
ATOM 1607 C CA . GLY A 1 205 ? 9.228 1.104 -11.151 1.00 83.56 205 GLY A CA 1
ATOM 1608 C C . GLY A 1 205 ? 9.153 1.591 -9.701 1.00 83.56 205 GLY A C 1
ATOM 1609 O O . GLY A 1 205 ? 8.264 1.229 -8.940 1.00 83.56 205 GLY A O 1
ATOM 1610 N N . ASN A 1 206 ? 10.007 2.548 -9.367 1.00 80.56 206 ASN A N 1
ATOM 1611 C CA . ASN A 1 206 ? 9.968 3.293 -8.102 1.00 80.56 206 ASN A CA 1
ATOM 1612 C C . ASN A 1 206 ? 8.669 4.094 -7.857 1.00 80.56 206 ASN A C 1
ATOM 1614 O O . ASN A 1 206 ? 8.480 4.708 -6.811 1.00 80.56 206 ASN A O 1
ATOM 1618 N N . GLY A 1 207 ? 7.751 4.126 -8.828 1.00 85.62 207 GLY A N 1
ATOM 1619 C CA . GLY A 1 207 ? 6.412 4.663 -8.623 1.00 85.62 207 GLY A CA 1
ATOM 1620 C C . GLY A 1 207 ? 5.476 3.740 -7.834 1.00 85.62 207 GLY A C 1
ATOM 1621 O O . GLY A 1 207 ? 4.441 4.214 -7.363 1.00 85.62 207 GLY A O 1
ATOM 1622 N N . LEU A 1 208 ? 5.783 2.440 -7.721 1.00 90.38 208 LEU A N 1
ATOM 1623 C CA . LEU A 1 208 ? 4.958 1.405 -7.070 1.00 90.38 208 LEU A CA 1
ATOM 1624 C C . LEU A 1 208 ? 3.477 1.385 -7.490 1.00 90.38 208 LEU A C 1
ATOM 1626 O O . LEU A 1 208 ? 2.597 0.963 -6.741 1.00 90.38 208 LEU A O 1
ATOM 1630 N N . GLY A 1 209 ? 3.165 1.892 -8.684 1.00 90.69 209 GLY A N 1
ATOM 1631 C CA . GLY A 1 209 ? 1.794 2.040 -9.166 1.00 90.69 209 GLY A CA 1
ATOM 1632 C C . GLY A 1 209 ? 0.974 3.116 -8.447 1.00 90.69 209 GLY A C 1
ATOM 1633 O O . GLY A 1 209 ? -0.211 3.256 -8.753 1.00 90.69 209 GLY A O 1
ATOM 1634 N N . VAL A 1 210 ? 1.573 3.918 -7.558 1.00 92.19 210 VAL A N 1
ATOM 1635 C CA . VAL A 1 210 ? 0.865 4.937 -6.762 1.00 92.19 210 VAL A CA 1
ATOM 1636 C C . VAL A 1 210 ? 1.489 6.331 -6.864 1.00 92.19 210 VAL A C 1
ATOM 1638 O O . VAL A 1 210 ? 0.764 7.321 -6.928 1.00 92.19 210 VAL A O 1
ATOM 1641 N N . TYR A 1 211 ? 2.811 6.445 -6.956 1.00 88.75 211 TYR A N 1
ATOM 1642 C CA . TYR A 1 211 ? 3.509 7.727 -6.971 1.00 88.75 211 TYR A CA 1
ATOM 1643 C C . TYR A 1 211 ? 3.645 8.306 -8.378 1.00 88.75 211 TYR A C 1
ATOM 1645 O O . TYR A 1 211 ? 3.709 7.593 -9.380 1.00 88.75 211 TYR A O 1
ATOM 1653 N N . GLY A 1 212 ? 3.695 9.636 -8.460 1.00 84.56 212 GLY A N 1
ATOM 1654 C CA . GLY A 1 212 ? 4.204 10.305 -9.651 1.00 84.56 212 GLY A CA 1
ATOM 1655 C C . GLY A 1 212 ? 5.711 10.100 -9.705 1.00 84.56 212 GLY A C 1
ATOM 1656 O O . GLY A 1 212 ? 6.408 10.466 -8.766 1.00 84.56 212 GLY A O 1
ATOM 1657 N N . SER A 1 213 ? 6.204 9.499 -10.777 1.00 78.62 213 SER A N 1
ATOM 1658 C CA . SER A 1 213 ? 7.629 9.334 -11.029 1.00 78.62 213 SER A CA 1
ATOM 1659 C C . SER A 1 213 ? 7.843 9.201 -12.520 1.00 78.62 213 SER A C 1
ATOM 1661 O O . SER A 1 213 ? 7.205 8.385 -13.187 1.00 78.62 213 SER A O 1
ATOM 1663 N N . ASN A 1 214 ? 8.733 10.010 -13.077 1.00 80.38 214 ASN A N 1
ATOM 1664 C CA . ASN A 1 214 ? 9.120 9.794 -14.456 1.00 80.38 214 ASN A CA 1
ATOM 1665 C C . ASN A 1 214 ? 9.851 8.432 -14.513 1.00 80.38 214 ASN A C 1
ATOM 1667 O O . ASN A 1 214 ? 10.767 8.175 -13.736 1.00 80.38 214 ASN A O 1
ATOM 1671 N N . PHE A 1 215 ? 9.485 7.560 -15.448 1.00 78.75 215 PHE A N 1
ATOM 1672 C CA . PHE A 1 215 ? 9.935 6.163 -15.428 1.00 78.75 215 PHE A CA 1
ATOM 1673 C C . PHE A 1 215 ? 10.468 5.701 -16.786 1.00 78.75 215 PHE A C 1
ATOM 1675 O O . PHE A 1 215 ? 10.238 6.340 -17.817 1.00 78.75 215 PHE A O 1
ATOM 1682 N N . SER A 1 216 ? 11.195 4.581 -16.794 1.00 74.94 216 SER A N 1
ATOM 1683 C CA . SER A 1 216 ? 11.632 3.926 -18.030 1.00 74.94 216 SER A CA 1
ATOM 1684 C C . SER A 1 216 ? 10.558 3.004 -18.595 1.00 74.94 216 SER A C 1
ATOM 1686 O O . SER A 1 216 ? 10.020 2.167 -17.880 1.00 74.94 216 SER A O 1
ATOM 1688 N N . ALA A 1 217 ? 10.330 3.047 -19.902 1.00 69.06 217 ALA A N 1
ATOM 1689 C CA . ALA A 1 217 ? 9.466 2.110 -20.614 1.00 69.06 217 ALA A CA 1
ATOM 1690 C C . ALA A 1 217 ? 10.265 1.300 -21.652 1.00 69.06 217 ALA A C 1
ATOM 1692 O O . ALA A 1 217 ? 9.968 1.322 -22.851 1.00 69.06 217 ALA A O 1
ATOM 1693 N N . ASN A 1 218 ? 11.307 0.590 -21.203 1.00 69.94 218 ASN A N 1
ATOM 1694 C CA . ASN A 1 218 ? 12.217 -0.183 -22.066 1.00 69.94 218 ASN A CA 1
ATOM 1695 C C . ASN A 1 218 ? 11.699 -1.597 -22.337 1.00 69.94 218 ASN A C 1
ATOM 1697 O O . ASN A 1 218 ? 12.349 -2.591 -22.002 1.00 69.94 218 ASN A O 1
ATOM 1701 N N . VAL A 1 219 ? 10.518 -1.695 -22.947 1.00 65.38 219 VAL A N 1
ATOM 1702 C CA . VAL A 1 219 ? 9.840 -2.985 -23.156 1.00 65.38 219 VAL A CA 1
ATOM 1703 C C . VAL A 1 219 ? 10.518 -3.823 -24.250 1.00 65.38 219 VAL A C 1
ATOM 1705 O O . VAL A 1 219 ? 10.498 -5.047 -24.202 1.00 65.38 219 VAL A O 1
ATOM 1708 N N . SER A 1 220 ? 11.125 -3.182 -25.255 1.00 62.03 220 SER A N 1
ATOM 1709 C CA . SER A 1 220 ? 11.758 -3.872 -26.395 1.00 62.03 220 SER A CA 1
ATOM 1710 C C . SER A 1 220 ? 12.908 -3.083 -27.035 1.00 62.03 220 SER A C 1
ATOM 1712 O O . SER A 1 220 ? 13.103 -3.118 -28.250 1.00 62.03 220 SER A O 1
ATOM 1714 N N . SER A 1 221 ? 13.657 -2.307 -26.249 1.00 59.62 221 SER A N 1
ATOM 1715 C CA . SER A 1 221 ? 14.760 -1.477 -26.751 1.00 59.62 221 SER A CA 1
ATOM 1716 C C . SER A 1 221 ? 15.885 -1.348 -25.718 1.00 59.62 221 SER A C 1
ATOM 1718 O O . SER A 1 221 ? 15.618 -1.395 -24.520 1.00 59.62 221 SER A O 1
ATOM 1720 N N . ASN A 1 222 ? 17.124 -1.155 -26.191 1.00 59.56 222 ASN A N 1
ATOM 1721 C CA . ASN A 1 222 ? 18.293 -0.854 -25.347 1.00 59.56 222 ASN A CA 1
ATOM 1722 C C . ASN A 1 222 ? 18.425 0.646 -25.037 1.00 59.56 222 ASN A C 1
ATOM 1724 O O . ASN A 1 222 ? 19.291 1.042 -24.260 1.00 59.56 222 ASN A O 1
ATOM 1728 N N . TYR A 1 223 ? 17.612 1.489 -25.675 1.00 61.34 223 TYR A N 1
ATOM 1729 C CA . TYR A 1 223 ? 17.574 2.916 -25.394 1.00 61.34 223 TYR A CA 1
ATOM 1730 C C . TYR A 1 223 ? 16.662 3.160 -24.208 1.00 61.34 223 TYR A C 1
ATOM 1732 O O . TYR A 1 223 ? 15.543 2.646 -24.189 1.00 61.34 223 TYR A O 1
ATOM 1740 N N . ASN A 1 224 ? 17.136 3.966 -23.259 1.00 66.88 224 ASN A N 1
ATOM 1741 C CA . ASN A 1 224 ? 16.314 4.433 -22.158 1.00 66.88 224 ASN A CA 1
ATOM 1742 C C . ASN A 1 224 ? 15.165 5.275 -22.726 1.00 66.88 224 ASN A C 1
ATOM 1744 O O . ASN A 1 224 ? 15.412 6.331 -23.297 1.00 66.88 224 ASN A O 1
ATOM 1748 N N . ASN A 1 225 ? 13.939 4.770 -22.635 1.00 72.69 225 ASN A N 1
ATOM 1749 C CA . ASN A 1 225 ? 12.719 5.445 -23.031 1.00 72.69 225 ASN A CA 1
ATOM 1750 C C . ASN A 1 225 ? 12.097 6.075 -21.794 1.00 72.69 225 ASN A C 1
ATOM 1752 O O . ASN A 1 225 ? 11.361 5.419 -21.059 1.00 72.69 225 ASN A O 1
ATOM 1756 N N . MET A 1 226 ? 12.392 7.349 -21.585 1.00 80.62 226 MET A N 1
ATOM 1757 C CA . MET A 1 226 ? 11.834 8.084 -20.462 1.00 80.62 226 MET A CA 1
ATOM 1758 C C . MET A 1 226 ? 10.396 8.520 -20.746 1.00 80.62 226 MET A C 1
ATOM 1760 O O . MET A 1 226 ? 10.117 9.118 -21.793 1.00 80.62 226 MET A O 1
ATOM 1764 N N . VAL A 1 227 ? 9.508 8.247 -19.791 1.00 80.56 227 VAL A N 1
ATOM 1765 C CA . VAL A 1 227 ? 8.123 8.724 -19.747 1.00 80.56 227 VAL A CA 1
ATOM 1766 C C . VAL A 1 227 ? 8.011 9.827 -18.695 1.00 80.56 227 VAL A C 1
ATOM 1768 O O . VAL A 1 227 ? 8.405 9.651 -17.545 1.00 80.56 227 VAL A O 1
ATOM 1771 N N . ASP A 1 228 ? 7.498 10.983 -19.112 1.00 83.19 228 ASP A N 1
ATOM 1772 C CA . ASP A 1 228 ? 7.248 12.164 -18.282 1.00 83.19 228 ASP A CA 1
ATOM 1773 C C . ASP A 1 228 ? 5.880 11.974 -17.585 1.00 83.19 228 ASP A C 1
ATOM 1775 O O . ASP A 1 228 ? 4.828 12.280 -18.155 1.00 83.19 228 ASP A O 1
ATOM 1779 N N . PHE A 1 229 ? 5.898 11.391 -16.384 1.00 84.25 229 PHE A N 1
ATOM 1780 C CA . PHE A 1 229 ? 4.745 11.068 -15.541 1.00 84.25 229 PHE A CA 1
ATOM 1781 C C . PHE A 1 229 ? 5.047 11.512 -14.105 1.00 84.25 229 PHE A C 1
ATOM 1783 O O . PHE A 1 229 ? 5.722 10.817 -13.367 1.00 84.25 229 PHE A O 1
ATOM 1790 N N . TRP A 1 230 ? 4.575 12.678 -13.679 1.00 81.44 230 TRP A N 1
ATOM 1791 C CA . TRP A 1 230 ? 4.990 13.273 -12.397 1.00 81.44 230 TRP A CA 1
ATOM 1792 C C . TRP A 1 230 ? 3.835 13.536 -11.431 1.00 81.44 230 TRP A C 1
ATOM 1794 O O . TRP A 1 230 ? 4.050 14.131 -10.379 1.00 81.44 230 TRP A O 1
ATOM 1804 N N . ARG A 1 231 ? 2.613 13.107 -11.771 1.00 87.69 231 ARG A N 1
ATOM 1805 C CA . ARG A 1 231 ? 1.446 13.173 -10.880 1.00 87.69 231 ARG A CA 1
ATOM 1806 C C . ARG A 1 231 ? 0.759 11.813 -10.820 1.00 87.69 231 ARG A C 1
ATOM 1808 O O . ARG A 1 231 ? 0.060 11.439 -11.761 1.00 87.69 231 ARG A O 1
ATOM 1815 N N . GLY A 1 232 ? 0.992 11.084 -9.732 1.00 91.12 232 GLY A N 1
ATOM 1816 C CA . GLY A 1 232 ? 0.349 9.802 -9.443 1.00 91.12 232 GLY A CA 1
ATOM 1817 C C . GLY A 1 232 ? -0.974 9.977 -8.704 1.00 91.12 232 GLY A C 1
ATOM 1818 O O . GLY A 1 232 ? -1.732 10.909 -8.973 1.00 91.12 232 GLY A O 1
ATOM 1819 N N . VAL A 1 233 ? -1.250 9.075 -7.770 1.00 94.44 233 VAL A N 1
ATOM 1820 C CA . VAL A 1 233 ? -2.384 9.161 -6.849 1.00 94.44 233 VAL A CA 1
ATOM 1821 C C . VAL A 1 233 ? -2.139 10.288 -5.840 1.00 94.44 233 VAL A C 1
ATOM 1823 O O . VAL A 1 233 ? -1.034 10.443 -5.326 1.00 94.44 233 VAL A O 1
ATOM 1826 N N . GLU A 1 234 ? -3.170 11.080 -5.553 1.00 94.31 234 GLU A N 1
ATOM 1827 C CA . GLU A 1 234 ? -3.129 12.211 -4.617 1.00 94.31 234 GLU A CA 1
ATOM 1828 C C . GLU A 1 234 ? -4.106 12.041 -3.456 1.00 94.31 234 GLU A C 1
ATOM 1830 O O . GLU A 1 234 ? -4.997 11.187 -3.492 1.00 94.31 234 GLU A O 1
ATOM 1835 N N . ASN A 1 235 ? -3.960 12.900 -2.437 1.00 95.81 235 ASN A N 1
ATOM 1836 C CA . ASN A 1 235 ? -4.830 12.939 -1.262 1.00 95.81 235 ASN A CA 1
ATOM 1837 C C . ASN A 1 235 ? -4.960 11.567 -0.594 1.00 95.81 235 ASN A C 1
ATOM 1839 O O . ASN A 1 235 ? -6.065 11.052 -0.408 1.00 95.81 235 ASN A O 1
ATOM 1843 N N . GLY A 1 236 ? -3.833 10.960 -0.246 1.00 97.00 236 GLY A N 1
ATOM 1844 C CA . GLY A 1 236 ? -3.836 9.704 0.476 1.00 97.00 236 GLY A CA 1
ATOM 1845 C C . GLY A 1 236 ? -2.642 9.511 1.389 1.00 97.00 236 GLY A C 1
ATOM 1846 O O . GLY A 1 236 ? -1.718 10.326 1.455 1.00 97.00 236 GLY A O 1
ATOM 1847 N N . ILE A 1 237 ? -2.683 8.374 2.064 1.00 97.94 237 ILE A N 1
ATOM 1848 C CA . ILE A 1 237 ? -1.606 7.806 2.859 1.00 97.94 237 ILE A CA 1
ATOM 1849 C C . ILE A 1 237 ? -1.324 6.402 2.342 1.00 97.94 237 ILE A C 1
ATOM 1851 O O . ILE A 1 237 ? -2.246 5.658 1.999 1.00 97.94 237 ILE A O 1
ATOM 1855 N N . THR A 1 238 ? -0.047 6.053 2.297 1.00 96.94 238 THR A N 1
ATOM 1856 C CA . THR A 1 238 ? 0.418 4.772 1.784 1.00 96.94 238 THR A CA 1
ATOM 1857 C C . THR A 1 238 ? 1.365 4.121 2.775 1.00 96.94 238 THR A C 1
ATOM 1859 O O . THR A 1 238 ? 2.319 4.768 3.190 1.00 96.94 238 THR A O 1
ATOM 1862 N N . LEU A 1 239 ? 1.122 2.852 3.105 1.00 98.38 239 LEU A N 1
ATOM 1863 C CA . LEU A 1 239 ? 2.118 1.942 3.661 1.00 98.38 239 LEU A CA 1
ATOM 1864 C C . LEU A 1 239 ? 2.817 1.240 2.494 1.00 98.38 239 LEU A C 1
ATOM 1866 O O . LEU A 1 239 ? 2.171 0.547 1.710 1.00 98.38 239 LEU A O 1
ATOM 1870 N N . GLU A 1 240 ? 4.118 1.435 2.386 1.00 96.12 240 GLU A N 1
ATOM 1871 C CA . GLU A 1 240 ? 4.976 0.911 1.331 1.00 96.12 240 GLU A CA 1
ATOM 1872 C C . GLU A 1 240 ? 5.818 -0.253 1.851 1.00 96.12 240 GLU A C 1
ATOM 1874 O O . GLU A 1 240 ? 6.382 -0.178 2.943 1.00 96.12 240 GLU A O 1
ATOM 1879 N N . PHE A 1 241 ? 5.902 -1.310 1.044 1.00 97.31 241 PHE A N 1
ATOM 1880 C CA . PHE A 1 241 ? 6.847 -2.411 1.177 1.00 97.31 241 PHE A CA 1
ATOM 1881 C C . PHE A 1 241 ? 7.738 -2.415 -0.061 1.00 97.31 241 PHE A C 1
ATOM 1883 O O . PHE A 1 241 ? 7.407 -3.052 -1.065 1.00 97.31 241 PHE A O 1
ATOM 1890 N N . ASP A 1 242 ? 8.843 -1.686 0.010 1.00 93.69 242 ASP A N 1
ATOM 1891 C CA . ASP A 1 242 ? 9.770 -1.544 -1.102 1.00 93.69 242 ASP A CA 1
ATOM 1892 C C . ASP A 1 242 ? 10.849 -2.624 -1.037 1.00 93.69 242 ASP A C 1
ATOM 1894 O O . ASP A 1 242 ? 11.558 -2.786 -0.044 1.00 93.69 242 ASP A O 1
ATOM 1898 N N . THR A 1 243 ? 10.961 -3.406 -2.097 1.00 93.31 243 THR A N 1
ATOM 1899 C CA . THR A 1 243 ? 11.914 -4.515 -2.218 1.00 93.31 243 THR A CA 1
ATOM 1900 C C . THR A 1 243 ? 13.164 -4.138 -3.001 1.00 93.31 243 THR A C 1
ATOM 1902 O O . THR A 1 243 ? 14.086 -4.955 -3.101 1.00 93.31 243 THR A O 1
ATOM 1905 N N . PHE A 1 244 ? 13.195 -2.928 -3.553 1.00 87.56 244 PHE A N 1
ATOM 1906 C CA . PHE A 1 244 ? 14.291 -2.402 -4.338 1.00 87.56 244 PHE A CA 1
ATOM 1907 C C . PHE A 1 244 ? 14.833 -1.131 -3.684 1.00 87.56 244 PHE A C 1
ATOM 1909 O O . PHE A 1 244 ? 14.205 -0.507 -2.840 1.00 87.56 244 PHE A O 1
ATOM 1916 N N . TYR A 1 245 ? 16.069 -0.794 -4.009 1.00 80.19 245 TYR A N 1
ATOM 1917 C CA . TYR A 1 245 ? 16.691 0.433 -3.554 1.00 80.19 245 TYR A CA 1
ATOM 1918 C C . TYR A 1 245 ? 17.045 1.273 -4.768 1.00 80.19 245 TYR A C 1
ATOM 1920 O O . TYR A 1 245 ? 17.892 0.880 -5.577 1.00 80.19 245 TYR A O 1
ATOM 1928 N N . ASN A 1 246 ? 16.387 2.417 -4.909 1.00 73.00 246 ASN A N 1
ATOM 1929 C CA . ASN A 1 246 ? 16.610 3.331 -6.013 1.00 73.00 246 ASN A CA 1
ATOM 1930 C C . ASN A 1 246 ? 17.623 4.418 -5.625 1.00 73.00 246 ASN A C 1
ATOM 1932 O O . ASN A 1 246 ? 17.300 5.389 -4.952 1.00 73.00 246 ASN A O 1
ATOM 1936 N N . ASP A 1 247 ? 18.853 4.284 -6.116 1.00 59.16 247 ASP A N 1
ATOM 1937 C CA . ASP A 1 247 ? 19.963 5.214 -5.881 1.00 59.16 247 ASP A CA 1
ATOM 1938 C C . ASP A 1 247 ? 20.934 5.162 -7.054 1.00 59.16 247 ASP A C 1
ATOM 1940 O O . ASP A 1 247 ? 22.019 4.572 -7.009 1.00 59.16 247 ASP A O 1
ATOM 1944 N N . ASN A 1 248 ? 20.506 5.743 -8.164 1.00 50.66 248 ASN A N 1
ATOM 1945 C CA . ASN A 1 248 ? 21.370 5.898 -9.314 1.00 50.66 248 ASN A CA 1
ATOM 1946 C C . ASN A 1 248 ? 21.561 7.367 -9.654 1.00 50.66 248 ASN A C 1
ATOM 1948 O O . ASN A 1 248 ? 20.645 8.179 -9.572 1.00 50.66 248 ASN A O 1
ATOM 1952 N N . ASP A 1 249 ? 22.750 7.663 -10.178 1.00 45.81 249 ASP A N 1
ATOM 1953 C CA . ASP A 1 249 ? 23.085 8.883 -10.919 1.00 45.81 249 ASP A CA 1
ATOM 1954 C C . ASP A 1 249 ? 22.334 8.979 -12.274 1.00 45.81 249 ASP A C 1
ATOM 1956 O O . ASP A 1 249 ? 22.751 9.711 -13.177 1.00 45.81 249 ASP A O 1
ATOM 1960 N N . THR A 1 250 ? 21.257 8.207 -12.487 1.00 44.44 250 THR A N 1
ATOM 1961 C CA . THR A 1 250 ? 20.461 8.275 -13.718 1.00 44.44 250 THR A CA 1
ATOM 1962 C C . THR A 1 250 ? 19.200 9.094 -13.509 1.00 44.44 250 THR A C 1
ATOM 1964 O O . THR A 1 250 ? 18.728 9.305 -12.403 1.00 44.44 250 THR A O 1
ATOM 1967 N N . THR A 1 251 ? 18.644 9.582 -14.612 1.00 44.78 251 THR A N 1
ATOM 1968 C CA . THR A 1 251 ? 17.487 10.476 -14.670 1.00 44.78 251 THR A CA 1
ATOM 1969 C C . THR A 1 251 ? 16.173 9.768 -14.296 1.00 44.78 251 THR A C 1
ATOM 1971 O O . THR A 1 251 ? 15.239 9.871 -15.084 1.00 44.78 251 THR A O 1
ATOM 1974 N N . GLN A 1 252 ? 16.123 8.980 -13.215 1.00 48.31 252 GLN A N 1
ATOM 1975 C CA . GLN A 1 252 ? 14.980 8.214 -12.681 1.00 48.31 252 GLN A CA 1
ATOM 1976 C C . GLN A 1 252 ? 14.871 8.397 -11.166 1.00 48.31 252 GLN A C 1
ATOM 1978 O O . GLN A 1 252 ? 14.780 7.440 -10.406 1.00 48.31 252 GLN A O 1
ATOM 1983 N N . HIS A 1 253 ? 14.892 9.642 -10.717 1.00 54.25 253 HIS A N 1
ATOM 1984 C CA . HIS A 1 253 ? 14.635 9.961 -9.333 1.00 54.25 253 HIS A CA 1
ATOM 1985 C C . HIS A 1 253 ? 13.120 10.118 -9.140 1.00 54.25 253 HIS A C 1
ATOM 1987 O O . HIS A 1 253 ? 12.440 10.796 -9.905 1.00 54.25 253 HIS A O 1
ATOM 1993 N N . SER A 1 254 ? 12.607 9.461 -8.117 1.00 47.19 254 SER A N 1
ATOM 1994 C CA . SER A 1 254 ? 11.405 9.810 -7.341 1.00 47.19 254 SER A CA 1
ATOM 1995 C C . SER A 1 254 ? 11.608 9.379 -5.902 1.00 47.19 254 SER A C 1
ATOM 1997 O O . SER A 1 254 ? 11.010 9.969 -5.007 1.00 47.19 254 SER A O 1
ATOM 1999 N N . ASP A 1 255 ? 12.474 8.381 -5.735 1.00 51.91 255 ASP A N 1
ATOM 2000 C CA . ASP A 1 255 ? 12.954 7.858 -4.487 1.00 51.91 255 ASP A CA 1
ATOM 2001 C C . ASP A 1 255 ? 14.244 8.510 -4.042 1.00 51.91 255 ASP A C 1
ATOM 2003 O O . ASP A 1 255 ? 15.226 8.565 -4.780 1.00 51.91 255 ASP A O 1
ATOM 2007 N N . ASN A 1 256 ? 14.230 8.998 -2.812 1.00 54.50 256 ASN A N 1
ATOM 2008 C CA . ASN A 1 256 ? 15.432 9.231 -2.040 1.00 54.50 256 ASN A CA 1
ATOM 2009 C C . ASN A 1 256 ? 15.649 8.068 -1.064 1.00 54.50 256 ASN A C 1
ATOM 2011 O O . ASN A 1 256 ? 16.201 8.329 0.013 1.00 54.50 256 ASN A O 1
ATOM 2015 N N . ASP A 1 257 ? 15.203 6.851 -1.438 1.00 54.97 257 ASP A N 1
ATOM 2016 C CA . ASP A 1 257 ? 15.414 5.583 -0.738 1.00 54.97 257 ASP A CA 1
ATOM 2017 C C . ASP A 1 257 ? 16.733 5.671 0.014 1.00 54.97 257 ASP A C 1
ATOM 2019 O O . ASP A 1 257 ? 17.807 5.759 -0.563 1.00 54.97 257 ASP A O 1
ATOM 2023 N N . LEU A 1 258 ? 16.644 5.810 1.331 1.00 54.06 258 LEU A N 1
ATOM 2024 C CA . LEU A 1 258 ? 17.765 5.797 2.273 1.00 54.06 258 LEU A CA 1
ATOM 2025 C C . LEU A 1 258 ? 18.937 6.784 2.045 1.00 54.06 258 LEU A C 1
ATOM 2027 O O . LEU A 1 258 ? 19.969 6.620 2.704 1.00 54.06 258 LEU A O 1
ATOM 2031 N N . THR A 1 259 ? 18.815 7.845 1.238 1.00 46.16 259 THR A N 1
ATOM 2032 C CA . THR A 1 259 ? 19.948 8.778 1.069 1.00 46.16 259 THR A CA 1
ATOM 2033 C C . THR A 1 259 ? 20.177 9.630 2.323 1.00 46.16 259 THR A C 1
ATOM 2035 O O . THR A 1 259 ? 19.406 10.512 2.702 1.00 46.16 259 THR A O 1
ATOM 2038 N N . SER A 1 260 ? 21.283 9.329 2.999 1.00 46.62 260 SER A N 1
ATOM 2039 C CA . SER A 1 260 ? 21.803 10.037 4.164 1.00 46.62 260 SER A CA 1
ATOM 2040 C C . SER A 1 260 ? 22.406 11.393 3.797 1.00 46.62 260 SER A C 1
ATOM 2042 O O . SER A 1 260 ? 23.204 11.489 2.863 1.00 46.62 260 SER A O 1
ATOM 2044 N N . PHE A 1 261 ? 22.147 12.422 4.608 1.00 38.03 261 PHE A N 1
ATOM 2045 C CA . PHE A 1 261 ? 22.905 13.679 4.572 1.00 38.03 261 PHE A CA 1
ATOM 2046 C C . PHE A 1 261 ? 23.937 13.720 5.720 1.00 38.03 261 PHE A C 1
ATOM 2048 O O . PHE A 1 261 ? 23.585 13.969 6.872 1.00 38.03 261 PHE A O 1
ATOM 2055 N N . GLY A 1 262 ? 25.225 13.491 5.422 1.00 43.12 262 GLY A N 1
ATOM 2056 C CA . GLY A 1 262 ? 26.350 13.660 6.365 1.00 43.12 262 GLY A CA 1
ATOM 2057 C C . GLY A 1 262 ? 27.159 12.389 6.673 1.00 43.12 262 GLY A C 1
ATOM 2058 O O . GLY A 1 262 ? 26.902 11.326 6.130 1.00 43.12 262 GLY A O 1
ATOM 2059 N N . SER A 1 263 ? 28.166 12.492 7.552 1.00 37.41 263 SER A N 1
ATOM 2060 C CA . SER A 1 263 ? 29.192 11.462 7.840 1.00 37.41 263 SER A CA 1
ATOM 2061 C C . SER A 1 263 ? 28.711 10.200 8.585 1.00 37.41 263 SER A C 1
ATOM 2063 O O . SER A 1 263 ? 29.525 9.481 9.163 1.00 37.41 263 SER A O 1
ATOM 2065 N N . THR A 1 264 ? 27.409 9.931 8.599 1.00 45.41 264 THR A N 1
ATOM 2066 C CA . THR A 1 264 ? 26.775 8.751 9.207 1.00 45.41 264 THR A CA 1
ATOM 2067 C C . THR A 1 264 ? 25.950 8.058 8.126 1.00 45.41 264 THR A C 1
ATOM 2069 O O . THR A 1 264 ? 24.727 8.146 8.099 1.00 45.41 264 THR A O 1
ATOM 2072 N N . PHE A 1 265 ? 26.656 7.442 7.177 1.00 54.06 265 PHE A N 1
ATOM 2073 C CA . PHE A 1 265 ? 26.078 6.692 6.063 1.00 54.06 265 PHE A CA 1
ATOM 2074 C C . PHE A 1 265 ? 25.560 5.330 6.547 1.00 54.06 265 PHE A C 1
ATOM 2076 O O . PHE A 1 265 ? 26.261 4.628 7.277 1.00 54.06 265 PHE A O 1
ATOM 2083 N N . ILE A 1 266 ? 24.348 4.958 6.127 1.00 55.22 266 ILE A N 1
ATOM 2084 C CA . ILE A 1 266 ? 23.817 3.587 6.251 1.00 55.22 266 ILE A CA 1
ATOM 2085 C C . ILE A 1 266 ? 24.061 2.809 4.955 1.00 55.22 266 ILE A C 1
ATOM 2087 O O . ILE A 1 266 ? 24.485 1.656 5.017 1.00 55.22 266 ILE A O 1
ATOM 2091 N N . ILE A 1 267 ? 23.839 3.457 3.809 1.00 56.06 267 ILE A N 1
ATOM 2092 C CA . ILE A 1 267 ? 24.078 2.976 2.447 1.00 56.06 267 ILE A CA 1
ATOM 2093 C C . ILE A 1 267 ? 24.575 4.185 1.638 1.00 56.06 267 ILE A C 1
ATOM 2095 O O . ILE A 1 267 ? 24.010 5.270 1.752 1.00 56.06 267 ILE A O 1
ATOM 2099 N N . ASP A 1 268 ? 25.667 4.027 0.893 1.00 52.28 268 ASP A N 1
ATOM 2100 C CA . ASP A 1 268 ? 26.356 5.107 0.171 1.00 52.28 268 ASP A CA 1
ATOM 2101 C C . ASP A 1 268 ? 26.183 5.053 -1.358 1.00 52.28 268 ASP A C 1
ATOM 2103 O O . ASP A 1 268 ? 26.615 5.981 -2.041 1.00 52.28 268 ASP A O 1
ATOM 2107 N N . ASN A 1 269 ? 25.620 3.962 -1.891 1.00 58.53 269 ASN A N 1
ATOM 2108 C CA . ASN A 1 269 ? 25.226 3.787 -3.293 1.00 58.53 269 ASN A CA 1
ATOM 2109 C C . ASN A 1 269 ? 24.360 2.519 -3.486 1.00 58.53 269 ASN A C 1
ATOM 2111 O O . ASN A 1 269 ? 24.371 1.610 -2.648 1.00 58.53 269 ASN A O 1
ATOM 2115 N N . GLU A 1 270 ? 23.726 2.393 -4.659 1.00 58.00 270 GLU A N 1
ATOM 2116 C CA . GLU A 1 270 ? 22.953 1.221 -5.128 1.00 58.00 270 GLU A CA 1
ATOM 2117 C C . GLU A 1 270 ? 23.676 -0.138 -5.032 1.00 58.00 270 GLU A C 1
ATOM 2119 O O . GLU A 1 270 ? 23.029 -1.185 -5.021 1.00 58.00 270 GLU A O 1
ATOM 2124 N N . ASN A 1 271 ? 25.013 -0.160 -4.965 1.00 62.22 271 ASN A N 1
ATOM 2125 C CA . ASN A 1 271 ? 25.787 -1.401 -4.887 1.00 62.22 271 ASN A CA 1
ATOM 2126 C C . ASN A 1 271 ? 26.092 -1.842 -3.449 1.00 62.22 271 ASN A C 1
ATOM 2128 O O . ASN A 1 271 ? 26.652 -2.930 -3.273 1.00 62.22 271 ASN A O 1
ATOM 2132 N N . HIS A 1 272 ? 25.729 -1.057 -2.433 1.00 68.75 272 HIS A N 1
ATOM 2133 C CA . HIS A 1 272 ? 25.967 -1.410 -1.038 1.00 68.75 272 HIS A CA 1
ATOM 2134 C C . HIS A 1 272 ? 25.153 -2.646 -0.638 1.00 68.75 272 HIS A C 1
ATOM 2136 O O . HIS A 1 272 ? 23.943 -2.674 -0.815 1.00 68.75 272 HIS A O 1
ATOM 2142 N N . GLU A 1 273 ? 25.769 -3.652 -0.017 1.00 70.88 273 GLU A N 1
ATOM 2143 C CA . GLU A 1 273 ? 25.132 -4.955 0.252 1.00 70.88 273 GLU A CA 1
ATOM 2144 C C . GLU A 1 273 ? 23.827 -4.900 1.068 1.00 70.88 273 GLU A C 1
ATOM 2146 O O . GLU A 1 273 ? 23.020 -5.824 1.000 1.00 70.88 273 GLU A O 1
ATOM 2151 N N . ASN A 1 274 ? 23.610 -3.825 1.827 1.00 76.56 274 ASN A N 1
ATOM 2152 C CA . ASN A 1 274 ? 22.409 -3.615 2.642 1.00 76.56 274 ASN A CA 1
ATOM 2153 C C . ASN A 1 274 ? 21.180 -3.162 1.839 1.00 76.56 274 ASN A C 1
ATOM 2155 O O . ASN A 1 274 ? 20.065 -3.219 2.342 1.00 76.56 274 ASN A O 1
ATOM 2159 N N . THR A 1 275 ? 21.355 -2.753 0.587 1.00 74.75 275 THR A N 1
ATOM 2160 C CA . THR A 1 275 ? 20.244 -2.396 -0.310 1.00 74.75 275 THR A CA 1
ATOM 2161 C C . THR A 1 275 ? 19.372 -3.606 -0.663 1.00 74.75 275 THR A C 1
ATOM 2163 O O . THR A 1 275 ? 18.200 -3.466 -0.988 1.00 74.75 275 THR A O 1
ATOM 2166 N N . LYS A 1 276 ? 19.903 -4.827 -0.499 1.00 83.56 276 LYS A N 1
ATOM 2167 C CA . LYS A 1 276 ? 19.178 -6.088 -0.725 1.00 83.56 276 LYS A CA 1
ATOM 2168 C C . LYS A 1 276 ? 17.978 -6.306 0.196 1.00 83.56 276 LYS A C 1
ATOM 2170 O O . LYS A 1 276 ? 17.139 -7.149 -0.112 1.00 83.56 276 LYS A O 1
ATOM 2175 N N . TYR A 1 277 ? 17.944 -5.628 1.344 1.00 88.94 277 TYR A N 1
ATOM 2176 C CA . TYR A 1 277 ? 16.956 -5.913 2.378 1.00 88.94 277 TYR A CA 1
ATOM 2177 C C . TYR A 1 277 ? 15.570 -5.358 2.036 1.00 88.94 277 TYR A C 1
ATOM 2179 O O . TYR A 1 277 ? 14.583 -5.927 2.505 1.00 88.94 277 TYR A O 1
ATOM 2187 N N . GLY A 1 278 ? 15.485 -4.301 1.220 1.00 90.00 278 GLY A N 1
ATOM 2188 C CA . GLY A 1 278 ? 14.256 -3.523 1.057 1.00 90.00 278 GLY A CA 1
ATOM 2189 C C . GLY A 1 278 ? 13.866 -2.782 2.342 1.00 90.00 278 GLY A C 1
ATOM 2190 O O . GLY A 1 278 ? 14.517 -2.936 3.379 1.00 90.00 278 GLY A O 1
ATOM 2191 N N . HIS A 1 279 ? 12.808 -1.978 2.304 1.00 92.00 279 HIS A N 1
ATOM 2192 C CA . HIS A 1 279 ? 12.358 -1.191 3.449 1.00 92.00 279 HIS A CA 1
ATOM 2193 C C . HIS A 1 279 ? 10.828 -1.066 3.536 1.00 92.00 279 HIS A C 1
ATOM 2195 O O . HIS A 1 279 ? 10.096 -1.301 2.580 1.00 92.00 279 HIS A O 1
ATOM 2201 N N . ILE A 1 280 ? 10.345 -0.709 4.728 1.00 95.44 280 ILE A N 1
ATOM 2202 C CA . ILE A 1 280 ? 8.934 -0.444 5.015 1.00 95.44 280 ILE A CA 1
ATOM 2203 C C . ILE A 1 280 ? 8.806 0.995 5.510 1.00 95.44 280 ILE A C 1
ATOM 2205 O O . ILE A 1 280 ? 9.475 1.387 6.476 1.00 95.44 280 ILE A O 1
ATOM 2209 N N . ALA A 1 281 ? 7.929 1.769 4.879 1.00 94.06 281 ALA A N 1
ATOM 2210 C CA . ALA A 1 281 ? 7.710 3.177 5.196 1.00 94.06 281 ALA A CA 1
ATOM 2211 C C . ALA A 1 281 ? 6.241 3.587 5.035 1.00 94.06 281 ALA A C 1
ATOM 2213 O O . ALA A 1 281 ? 5.443 2.891 4.413 1.00 94.06 281 ALA A O 1
ATOM 2214 N N . ILE A 1 282 ? 5.879 4.731 5.616 1.00 95.69 282 ILE A N 1
ATOM 2215 C CA . ILE A 1 282 ? 4.573 5.363 5.434 1.00 95.69 282 ILE A CA 1
ATOM 2216 C C . ILE A 1 282 ? 4.768 6.742 4.814 1.00 95.69 282 ILE A C 1
ATOM 2218 O O . ILE A 1 282 ? 5.523 7.575 5.325 1.00 95.69 282 ILE A O 1
ATOM 2222 N N . ASN A 1 283 ? 4.023 6.992 3.741 1.00 92.69 283 ASN A N 1
ATOM 2223 C CA . ASN A 1 283 ? 4.176 8.149 2.871 1.00 92.69 283 ASN A CA 1
ATOM 2224 C C . ASN A 1 283 ? 2.842 8.905 2.758 1.00 92.69 283 ASN A C 1
ATOM 2226 O O . ASN A 1 283 ? 1.777 8.289 2.659 1.00 92.69 283 ASN A O 1
ATOM 2230 N N . ILE A 1 284 ? 2.890 10.242 2.744 1.00 93.31 284 ILE A N 1
ATOM 2231 C CA . ILE A 1 284 ? 1.717 11.098 2.508 1.00 93.31 284 ILE A CA 1
ATOM 2232 C C . ILE A 1 284 ? 1.736 11.550 1.052 1.00 93.31 284 ILE A C 1
ATOM 2234 O O . ILE A 1 284 ? 2.611 12.313 0.658 1.00 93.31 284 ILE A O 1
ATOM 2238 N N . LEU A 1 285 ? 0.752 11.119 0.258 1.00 91.50 285 LEU A N 1
ATOM 2239 C CA . LEU A 1 285 ? 0.742 11.314 -1.199 1.00 91.50 285 LEU A CA 1
ATOM 2240 C C . LEU A 1 285 ? 0.849 12.786 -1.618 1.00 91.50 285 LEU A C 1
ATOM 2242 O O . LEU A 1 285 ? 1.453 13.123 -2.633 1.00 91.50 285 LEU A O 1
ATOM 2246 N N . ASN A 1 286 ? 0.291 13.684 -0.807 1.00 89.06 286 ASN A N 1
ATOM 2247 C CA . ASN A 1 286 ? 0.321 15.116 -1.078 1.00 89.06 286 ASN A CA 1
ATOM 2248 C C . ASN A 1 286 ? 1.686 15.777 -0.851 1.00 89.06 286 ASN A C 1
ATOM 2250 O O . ASN A 1 286 ? 1.896 16.862 -1.394 1.00 89.06 286 ASN A O 1
ATOM 2254 N N . ASP A 1 287 ? 2.604 15.151 -0.108 1.00 84.12 287 ASP A N 1
ATOM 2255 C CA . ASP A 1 287 ? 3.948 15.702 0.125 1.00 84.12 287 ASP A CA 1
ATOM 2256 C C . ASP A 1 287 ? 4.831 15.617 -1.136 1.00 84.12 287 ASP A C 1
ATOM 2258 O O . ASP A 1 287 ? 5.765 16.401 -1.288 1.00 84.12 287 ASP A O 1
ATOM 2262 N N . PHE A 1 288 ? 4.487 14.750 -2.094 1.00 76.31 288 PHE A N 1
ATOM 2263 C CA . PHE A 1 288 ? 5.222 14.572 -3.355 1.00 76.31 288 PHE A CA 1
ATOM 2264 C C . PHE A 1 288 ? 4.297 14.505 -4.584 1.00 76.31 288 PHE A C 1
ATOM 2266 O O . PHE A 1 288 ? 4.664 13.977 -5.629 1.00 76.31 288 PHE A O 1
ATOM 2273 N N . LYS A 1 289 ? 3.092 15.077 -4.522 1.00 78.00 289 LYS A N 1
ATOM 2274 C CA . LYS A 1 289 ? 2.156 15.054 -5.663 1.00 78.00 289 LYS A CA 1
ATOM 2275 C C . LYS A 1 289 ? 2.687 15.698 -6.949 1.00 78.00 289 LYS A C 1
ATOM 2277 O O . LYS A 1 289 ? 2.232 15.346 -8.027 1.00 78.00 289 LYS A O 1
ATOM 2282 N N . ASP A 1 290 ? 3.656 16.610 -6.840 1.00 71.56 290 ASP A N 1
ATOM 2283 C CA . ASP A 1 290 ? 4.326 17.288 -7.960 1.00 71.56 290 ASP A CA 1
ATOM 2284 C C . ASP A 1 290 ? 5.741 16.729 -8.223 1.00 71.56 290 ASP A C 1
ATOM 2286 O O . ASP A 1 290 ? 6.667 17.472 -8.572 1.00 71.56 290 ASP A O 1
ATOM 2290 N N . ASN A 1 291 ? 5.939 15.424 -8.034 1.00 67.62 291 ASN A N 1
ATOM 2291 C CA . ASN A 1 291 ? 7.255 14.794 -8.095 1.00 67.62 291 ASN A CA 1
ATOM 2292 C C . ASN A 1 291 ? 7.822 14.712 -9.523 1.00 67.62 291 ASN A C 1
ATOM 2294 O O . ASN A 1 291 ? 7.596 13.763 -10.271 1.00 67.62 291 ASN A O 1
ATOM 2298 N N . ARG A 1 292 ? 8.597 15.732 -9.906 1.00 60.88 292 ARG A N 1
ATOM 2299 C CA . ARG A 1 292 ? 9.247 15.878 -11.224 1.00 60.88 292 ARG A CA 1
ATOM 2300 C C . ARG A 1 292 ? 10.697 15.427 -11.229 1.00 60.88 292 ARG A C 1
ATOM 2302 O O . ARG A 1 292 ? 11.533 16.067 -11.877 1.00 60.88 292 ARG A O 1
ATOM 2309 N N . ALA A 1 293 ? 11.020 14.385 -10.489 1.00 52.41 293 ALA A N 1
ATOM 2310 C CA . ALA A 1 293 ? 12.393 14.142 -10.098 1.00 52.41 293 ALA A CA 1
ATOM 2311 C C . ALA A 1 293 ? 13.353 13.730 -11.255 1.00 52.41 293 ALA A C 1
ATOM 2313 O O . ALA A 1 293 ? 14.550 13.616 -11.046 1.00 52.41 293 ALA A O 1
ATOM 2314 N N . ASN A 1 294 ? 12.917 13.779 -12.529 1.00 44.97 294 ASN A N 1
ATOM 2315 C CA . ASN A 1 294 ? 13.765 13.599 -13.726 1.00 44.97 294 ASN A CA 1
ATOM 2316 C C . ASN A 1 294 ? 14.028 14.860 -14.577 1.00 44.97 294 ASN A C 1
ATOM 2318 O O . ASN A 1 294 ? 14.301 14.751 -15.774 1.00 44.97 294 ASN A O 1
ATOM 2322 N N . ARG A 1 295 ? 13.960 16.080 -14.022 1.00 45.16 295 ARG A N 1
ATOM 2323 C CA . ARG A 1 295 ? 14.289 17.317 -14.776 1.00 45.16 295 ARG A CA 1
ATOM 2324 C C . ARG A 1 295 ? 15.777 17.721 -14.787 1.00 45.16 295 ARG A C 1
ATOM 2326 O O . ARG A 1 295 ? 16.063 18.864 -15.139 1.00 45.16 295 ARG A O 1
ATOM 2333 N N . ASN A 1 296 ? 16.725 16.839 -14.442 1.00 40.69 296 ASN A N 1
ATOM 2334 C CA . ASN A 1 296 ? 18.162 17.162 -14.250 1.00 40.69 296 ASN A CA 1
ATOM 2335 C C . ASN A 1 296 ? 18.440 18.277 -13.222 1.00 40.69 296 ASN A C 1
ATOM 2337 O O . ASN A 1 296 ? 19.563 18.757 -13.090 1.00 40.69 296 ASN A O 1
ATOM 2341 N N . VAL A 1 297 ? 17.413 18.702 -12.499 1.00 42.28 297 VAL A N 1
ATOM 2342 C CA . VAL A 1 297 ? 17.553 19.304 -11.186 1.00 42.28 297 VAL A CA 1
ATOM 2343 C C . VAL A 1 297 ? 17.335 18.099 -10.296 1.00 42.28 297 VAL A C 1
ATOM 2345 O O . VAL A 1 297 ? 16.243 17.530 -10.371 1.00 42.28 297 VAL A O 1
ATOM 2348 N N . GLU A 1 298 ? 18.374 17.636 -9.591 1.00 40.16 298 GLU A N 1
ATOM 2349 C CA . GLU A 1 298 ? 18.200 16.600 -8.565 1.00 40.16 298 GLU A CA 1
ATOM 2350 C C . GLU A 1 298 ? 16.906 16.931 -7.801 1.00 40.16 298 GLU A C 1
ATOM 2352 O O . GLU A 1 298 ? 16.694 18.124 -7.516 1.00 40.16 298 GLU A O 1
ATOM 2357 N N . PRO A 1 299 ? 16.016 15.963 -7.494 1.00 43.94 299 PRO A N 1
ATOM 2358 C CA . PRO A 1 299 ? 15.049 16.221 -6.433 1.00 43.94 299 PRO A CA 1
ATOM 2359 C C . PRO A 1 299 ? 15.835 16.849 -5.291 1.00 43.94 299 PRO A C 1
ATOM 2361 O O . PRO A 1 299 ? 16.945 16.396 -5.004 1.00 43.94 299 PRO A O 1
ATOM 2364 N N . ASP A 1 300 ? 15.342 17.959 -4.734 1.00 47.47 300 ASP A N 1
ATOM 2365 C CA . ASP A 1 300 ? 16.030 18.585 -3.610 1.00 47.47 300 ASP A CA 1
ATOM 2366 C C . ASP A 1 300 ? 16.289 17.457 -2.611 1.00 47.47 300 ASP A C 1
ATOM 2368 O O . ASP A 1 300 ? 15.323 16.902 -2.097 1.00 47.47 300 ASP A O 1
ATOM 2372 N N . LYS A 1 301 ? 17.560 17.075 -2.399 1.00 48.12 301 LYS A N 1
ATOM 2373 C CA . LYS A 1 301 ? 17.987 15.952 -1.538 1.00 48.12 301 LYS A CA 1
ATOM 2374 C C . LYS A 1 301 ? 17.518 16.118 -0.082 1.00 48.12 301 LYS A C 1
ATOM 2376 O O . LYS A 1 301 ? 17.817 15.300 0.777 1.00 48.12 301 LYS A O 1
ATOM 2381 N N . LYS A 1 302 ? 16.815 17.217 0.207 1.00 48.56 302 LYS A N 1
ATOM 2382 C CA . LYS A 1 302 ? 16.102 17.532 1.445 1.00 48.56 302 LYS A CA 1
ATOM 2383 C C . LYS A 1 302 ? 14.625 17.119 1.445 1.00 48.56 302 LYS A C 1
ATOM 2385 O O . LYS A 1 302 ? 13.993 17.223 2.492 1.00 48.56 302 LYS A O 1
ATOM 2390 N N . THR A 1 303 ? 14.056 16.734 0.306 1.00 54.19 303 THR A N 1
ATOM 2391 C CA . THR A 1 303 ? 12.657 16.307 0.193 1.00 54.19 303 THR A CA 1
ATOM 2392 C C . THR A 1 303 ? 12.599 14.837 0.557 1.00 54.19 303 THR A C 1
ATOM 2394 O O . THR A 1 303 ? 12.969 13.983 -0.241 1.00 54.19 303 THR A O 1
ATOM 2397 N N . ASP A 1 304 ? 12.193 14.562 1.789 1.00 65.25 304 ASP A N 1
ATOM 2398 C CA . ASP A 1 304 ? 12.034 13.199 2.277 1.00 65.25 304 ASP A CA 1
ATOM 2399 C C . ASP A 1 304 ? 10.735 12.593 1.735 1.00 65.25 304 ASP A C 1
ATOM 2401 O O . ASP A 1 304 ? 9.654 13.109 2.034 1.00 65.25 304 ASP A O 1
ATOM 2405 N N . LYS A 1 305 ? 10.824 11.513 0.945 1.00 76.56 305 LYS A N 1
ATOM 2406 C CA . LYS A 1 305 ? 9.649 10.723 0.533 1.00 76.56 305 LYS A CA 1
ATOM 2407 C C . LYS A 1 305 ? 8.962 10.117 1.756 1.00 76.56 305 LYS A C 1
ATOM 2409 O O . LYS A 1 305 ? 7.730 10.131 1.850 1.00 76.56 305 LYS A O 1
ATOM 2414 N N . HIS A 1 306 ? 9.760 9.616 2.701 1.00 84.44 306 HIS A N 1
ATOM 2415 C CA . HIS A 1 306 ? 9.269 8.804 3.805 1.00 84.44 306 HIS A CA 1
ATOM 2416 C C . HIS A 1 306 ? 8.889 9.639 5.008 1.00 84.44 306 HIS A C 1
ATOM 2418 O O . HIS A 1 306 ? 9.725 10.002 5.834 1.00 84.44 306 HIS A O 1
ATOM 2424 N N . LYS A 1 307 ? 7.587 9.880 5.166 1.00 87.75 307 LYS A N 1
ATOM 2425 C CA . LYS A 1 307 ? 7.092 10.613 6.330 1.00 87.75 307 LYS A CA 1
ATOM 2426 C C . LYS A 1 307 ? 7.364 9.852 7.630 1.00 87.75 307 LYS A C 1
ATOM 2428 O O . LYS A 1 307 ? 7.671 10.476 8.648 1.00 87.75 307 LYS A O 1
ATOM 2433 N N . ILE A 1 308 ? 7.242 8.524 7.584 1.00 91.81 308 ILE A N 1
ATOM 2434 C CA . ILE A 1 308 ? 7.565 7.616 8.685 1.00 91.81 308 ILE A CA 1
ATOM 2435 C C . ILE A 1 308 ? 8.366 6.429 8.141 1.00 91.81 308 ILE A C 1
ATOM 2437 O O . ILE A 1 308 ? 7.949 5.765 7.198 1.00 91.81 308 ILE A O 1
ATOM 2441 N N . LYS A 1 309 ? 9.490 6.125 8.781 1.00 90.06 309 LYS A N 1
ATOM 2442 C CA . LYS A 1 309 ? 10.430 5.052 8.443 1.00 90.06 309 LYS A CA 1
ATOM 2443 C C . LYS A 1 309 ? 10.253 3.937 9.464 1.00 90.06 309 LYS A C 1
ATOM 2445 O O . LYS A 1 309 ? 10.436 4.186 10.654 1.00 90.06 309 LYS A O 1
ATOM 2450 N N . LEU A 1 310 ? 9.857 2.737 9.040 1.00 93.00 310 LEU A N 1
ATOM 2451 C CA . LEU A 1 310 ? 9.510 1.656 9.971 1.00 93.00 310 LEU A CA 1
ATOM 2452 C C . LEU A 1 310 ? 10.632 0.630 10.112 1.00 93.00 310 LEU A C 1
ATOM 2454 O O . LEU A 1 310 ? 11.061 0.345 11.231 1.00 93.00 310 LEU A O 1
ATOM 2458 N N . SER A 1 311 ? 11.109 0.076 8.998 1.00 92.19 311 SER A N 1
ATOM 2459 C CA . SER A 1 311 ? 12.084 -1.019 9.025 1.00 92.19 311 SER A CA 1
ATOM 2460 C C . SER A 1 311 ? 12.887 -1.117 7.736 1.00 92.19 311 SER A C 1
ATOM 2462 O O . SER A 1 311 ? 12.365 -0.837 6.663 1.00 92.19 311 SER A O 1
ATOM 2464 N N . LEU A 1 312 ? 14.137 -1.558 7.849 1.00 89.38 312 LEU A N 1
ATOM 2465 C CA . LEU A 1 312 ? 14.929 -2.117 6.755 1.00 89.38 312 LEU A CA 1
ATOM 2466 C C . LEU A 1 312 ? 14.844 -3.646 6.869 1.00 89.38 312 LEU A C 1
ATOM 2468 O O . LEU A 1 312 ? 15.168 -4.189 7.923 1.00 89.38 312 LEU A O 1
ATOM 2472 N N . GLY A 1 313 ? 14.387 -4.352 5.834 1.00 91.94 313 GLY A N 1
ATOM 2473 C CA . GLY A 1 313 ? 14.058 -5.778 5.949 1.00 91.94 313 GLY A CA 1
ATOM 2474 C C . GLY A 1 313 ? 12.964 -6.066 6.993 1.00 91.94 313 GLY A C 1
ATOM 2475 O O . GLY A 1 313 ? 12.295 -5.149 7.482 1.00 91.94 313 GLY A O 1
ATOM 2476 N N . TRP A 1 314 ? 12.778 -7.336 7.371 1.00 94.88 314 TRP A N 1
ATOM 2477 C CA . TRP A 1 314 ? 11.758 -7.704 8.372 1.00 94.88 314 TRP A CA 1
ATOM 2478 C C . TRP A 1 314 ? 12.199 -7.464 9.820 1.00 94.88 314 TRP A C 1
ATOM 2480 O O . TRP A 1 314 ? 11.354 -7.277 10.695 1.00 94.88 314 TRP A O 1
ATOM 2490 N N . ASP A 1 315 ? 13.507 -7.467 10.092 1.00 91.62 315 ASP A N 1
ATOM 2491 C CA . ASP A 1 315 ? 14.066 -7.436 11.451 1.00 91.62 315 ASP A CA 1
ATOM 2492 C C . ASP A 1 315 ? 14.956 -6.218 11.755 1.00 91.62 315 ASP A C 1
ATOM 2494 O O . ASP A 1 315 ? 15.561 -6.159 12.830 1.00 91.62 315 ASP A O 1
ATOM 2498 N N . GLY A 1 316 ? 15.020 -5.244 10.840 1.00 89.19 316 GLY A N 1
ATOM 2499 C CA . GLY A 1 316 ? 15.819 -4.026 10.962 1.00 89.19 316 GLY A CA 1
ATOM 2500 C C . GLY A 1 316 ? 15.016 -2.781 11.330 1.00 89.19 316 GLY A C 1
ATOM 2501 O O . GLY A 1 316 ? 15.015 -1.804 10.584 1.00 89.19 316 GLY A O 1
ATOM 2502 N N . GLU A 1 317 ? 14.347 -2.787 12.483 1.00 89.44 317 GLU A N 1
ATOM 2503 C CA . GLU A 1 317 ? 13.498 -1.668 12.910 1.00 89.44 317 GLU A CA 1
ATOM 2504 C C . GLU A 1 317 ? 14.267 -0.354 13.101 1.00 89.44 317 GLU A C 1
ATOM 2506 O O . GLU A 1 317 ? 15.342 -0.302 13.719 1.00 89.44 317 GLU A O 1
ATOM 2511 N N . VAL A 1 318 ? 13.657 0.736 12.640 1.00 87.56 318 VAL A N 1
ATOM 2512 C CA . VAL A 1 318 ? 14.126 2.102 12.883 1.00 87.56 318 VAL A CA 1
ATOM 2513 C C . VAL A 1 318 ? 13.867 2.476 14.342 1.00 87.56 318 VAL A C 1
ATOM 2515 O O . VAL A 1 318 ? 12.789 2.215 14.879 1.00 87.56 318 VAL A O 1
ATOM 2518 N N . SER A 1 319 ? 14.848 3.099 15.003 1.00 85.00 319 SER A N 1
ATOM 2519 C CA . SER A 1 319 ? 14.676 3.570 16.379 1.00 85.00 319 SER A CA 1
ATOM 2520 C C . SER A 1 319 ? 13.525 4.565 16.486 1.00 85.00 319 SER A C 1
ATOM 2522 O O . SER A 1 319 ? 13.383 5.447 15.645 1.00 85.00 319 SER A O 1
ATOM 2524 N N . GLU A 1 320 ? 12.738 4.464 17.558 1.00 86.38 320 GLU A N 1
ATOM 2525 C CA . GLU A 1 320 ? 11.522 5.270 17.742 1.00 86.38 320 GLU A CA 1
ATOM 2526 C C . GLU A 1 320 ? 11.768 6.780 17.582 1.00 86.38 320 GLU A C 1
ATOM 2528 O O . GLU A 1 320 ? 10.999 7.470 16.921 1.00 86.38 320 GLU A O 1
ATOM 2533 N N . SER A 1 321 ? 12.895 7.284 18.100 1.00 83.12 321 SER A N 1
ATOM 2534 C CA . SER A 1 321 ? 13.302 8.692 17.980 1.00 83.12 321 SER A CA 1
ATOM 2535 C C . SER A 1 321 ? 13.584 9.164 16.551 1.00 83.12 321 SER A C 1
ATOM 2537 O O . SER A 1 321 ? 13.670 10.368 16.322 1.00 83.12 321 SER A O 1
ATOM 2539 N N . ASP A 1 322 ? 13.768 8.241 15.609 1.00 83.00 322 ASP A N 1
ATOM 2540 C CA . ASP A 1 322 ? 14.230 8.514 14.249 1.00 83.00 322 ASP A CA 1
ATOM 2541 C C . ASP A 1 322 ? 13.201 8.120 13.180 1.00 83.00 322 ASP A C 1
ATOM 2543 O O . ASP A 1 322 ? 13.418 8.407 12.005 1.00 83.00 322 ASP A O 1
ATOM 2547 N N . LYS A 1 323 ? 12.055 7.534 13.562 1.00 87.25 323 LYS A N 1
ATOM 2548 C CA . LYS A 1 323 ? 11.007 7.128 12.609 1.00 87.25 323 LYS A CA 1
ATOM 2549 C C . LYS A 1 323 ? 10.484 8.292 11.771 1.00 87.25 323 LYS A C 1
ATOM 2551 O O . LYS A 1 323 ? 10.164 8.095 10.611 1.00 87.25 323 LYS A O 1
ATOM 2556 N N . THR A 1 324 ? 10.430 9.506 12.315 1.00 86.06 324 THR A N 1
ATOM 2557 C CA . THR A 1 324 ? 9.985 10.711 11.587 1.00 86.06 324 THR A CA 1
ATOM 2558 C C . THR A 1 324 ? 11.139 11.650 11.228 1.00 86.06 324 THR A C 1
ATOM 2560 O O . THR A 1 324 ? 10.909 12.811 10.885 1.00 86.06 324 THR A O 1
ATOM 2563 N N . PHE A 1 325 ? 12.391 11.214 11.402 1.00 79.06 325 PHE A N 1
ATOM 2564 C CA . PHE A 1 325 ? 13.546 12.073 11.170 1.00 79.06 325 PHE A CA 1
ATOM 2565 C C . PHE A 1 325 ? 13.852 12.151 9.670 1.00 79.06 325 PHE A C 1
ATOM 2567 O O . PHE A 1 325 ? 14.063 11.108 9.054 1.00 79.06 325 PHE A O 1
ATOM 2574 N N . PRO A 1 326 ? 13.930 13.347 9.060 1.00 68.06 326 PRO A N 1
ATOM 2575 C CA . PRO A 1 326 ? 13.858 13.455 7.607 1.00 68.06 326 PRO A CA 1
ATOM 2576 C C . PRO A 1 326 ? 15.124 13.030 6.848 1.00 68.06 326 PRO A C 1
ATOM 2578 O O . PRO A 1 326 ? 15.052 12.656 5.685 1.00 68.06 326 PRO A O 1
ATOM 2581 N N . TYR A 1 327 ? 16.300 13.062 7.483 1.00 64.31 327 TYR A N 1
ATOM 2582 C CA . TYR A 1 327 ? 17.574 12.999 6.744 1.00 64.31 327 TYR A CA 1
ATOM 2583 C C . TYR A 1 327 ? 18.325 11.669 6.823 1.00 64.31 327 TYR A C 1
ATOM 2585 O O . TYR A 1 327 ? 19.341 11.510 6.149 1.00 64.31 327 TYR A O 1
ATOM 2593 N N . TRP A 1 328 ? 17.897 10.737 7.674 1.00 67.56 328 TRP A N 1
ATOM 2594 C CA . TRP A 1 328 ? 18.512 9.415 7.756 1.00 67.56 328 TRP A CA 1
ATOM 2595 C C . TRP A 1 328 ? 17.564 8.392 8.362 1.00 67.56 328 TRP A C 1
ATOM 2597 O O . TRP A 1 328 ? 16.605 8.728 9.053 1.00 67.56 328 TRP A O 1
ATOM 2607 N N . TRP A 1 329 ? 17.899 7.130 8.138 1.00 75.06 329 TRP A N 1
ATOM 2608 C CA . TRP A 1 329 ? 17.360 5.995 8.865 1.00 75.06 329 TRP A CA 1
ATOM 2609 C C . TRP A 1 329 ? 18.346 5.683 9.984 1.00 75.06 329 TRP A C 1
ATOM 2611 O O . TRP A 1 329 ? 19.545 5.626 9.734 1.00 75.06 329 TRP A O 1
ATOM 2621 N N . LYS A 1 330 ? 17.886 5.507 11.221 1.00 78.62 330 LYS A N 1
ATOM 2622 C CA . LYS A 1 330 ? 18.738 4.980 12.290 1.00 78.62 330 LYS A CA 1
ATOM 2623 C C . LYS A 1 330 ? 18.216 3.612 12.681 1.00 78.62 330 LYS A C 1
ATOM 2625 O O . LYS A 1 330 ? 17.224 3.486 13.392 1.00 78.62 330 LYS A O 1
ATOM 2630 N N . ILE A 1 331 ? 18.882 2.587 12.172 1.00 80.00 331 ILE A N 1
ATOM 2631 C CA . ILE A 1 331 ? 18.493 1.203 12.407 1.00 80.00 331 ILE A CA 1
ATOM 2632 C C . ILE A 1 331 ? 18.955 0.785 13.805 1.00 80.00 331 ILE A C 1
ATOM 2634 O O . ILE A 1 331 ? 20.132 0.907 14.150 1.00 80.00 331 ILE A O 1
ATOM 2638 N N . SER A 1 332 ? 18.017 0.314 14.625 1.00 73.56 332 SER A N 1
ATOM 2639 C CA . SER A 1 332 ? 18.279 -0.101 16.009 1.00 73.56 332 SER A CA 1
ATOM 2640 C C . SER A 1 332 ? 19.052 -1.423 16.088 1.00 73.56 332 SER A C 1
ATOM 2642 O O . SER A 1 332 ? 19.904 -1.604 16.961 1.00 73.56 332 SER A O 1
ATOM 2644 N N . LYS A 1 333 ? 18.793 -2.323 15.136 1.00 79.75 333 LYS A N 1
ATOM 2645 C CA . LYS A 1 333 ? 19.449 -3.617 14.951 1.00 79.75 333 LYS A CA 1
ATOM 2646 C C . LYS A 1 333 ? 19.574 -3.867 13.455 1.00 79.75 333 LYS A C 1
ATOM 2648 O O . LYS A 1 333 ? 18.565 -3.864 12.768 1.00 79.75 333 LYS A O 1
ATOM 2653 N N . TRP A 1 334 ? 20.785 -4.070 12.943 1.00 82.38 334 TRP A N 1
ATOM 2654 C CA . TRP A 1 334 ? 20.958 -4.342 11.514 1.00 82.38 334 TRP A CA 1
ATOM 2655 C C . TRP A 1 334 ? 20.174 -5.594 11.089 1.00 82.38 334 TRP A C 1
ATOM 2657 O O . TRP A 1 334 ? 20.260 -6.606 11.794 1.00 82.38 334 TRP A O 1
ATOM 2667 N N . PRO A 1 335 ? 19.429 -5.533 9.971 1.00 87.75 335 PRO A N 1
ATOM 2668 C CA . PRO A 1 335 ? 18.626 -6.651 9.509 1.00 87.75 335 PRO A CA 1
ATOM 2669 C C . PRO A 1 335 ? 19.473 -7.841 9.086 1.00 87.75 335 PRO A C 1
ATOM 2671 O O . PRO A 1 335 ? 20.604 -7.717 8.611 1.00 87.75 335 PRO A O 1
ATOM 2674 N N . THR A 1 336 ? 18.866 -9.010 9.227 1.00 89.94 336 THR A N 1
ATOM 2675 C CA . THR A 1 336 ? 19.366 -10.294 8.737 1.00 89.94 336 THR A CA 1
ATOM 2676 C C . THR A 1 336 ? 18.419 -10.935 7.725 1.00 89.94 336 THR A C 1
ATOM 2678 O O . THR A 1 336 ? 18.771 -11.937 7.103 1.00 89.94 336 THR A O 1
ATOM 2681 N N . THR A 1 337 ? 17.236 -10.348 7.527 1.00 93.06 337 THR A N 1
ATOM 2682 C CA . THR A 1 337 ? 16.171 -10.871 6.667 1.00 93.06 337 THR A CA 1
ATOM 2683 C C .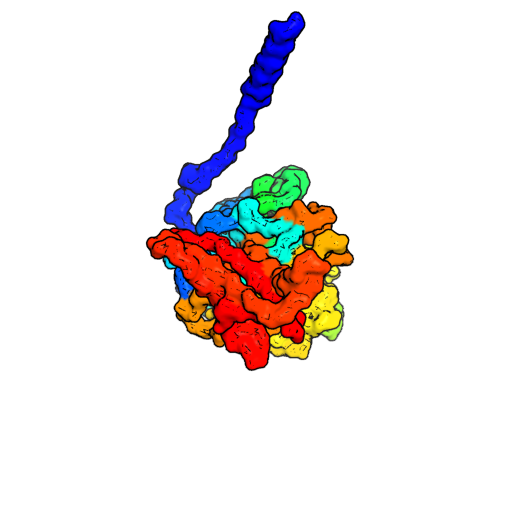 THR A 1 337 ? 15.711 -9.824 5.652 1.00 93.06 337 THR A C 1
ATOM 2685 O O . THR A 1 337 ? 15.599 -8.643 5.973 1.00 93.06 337 THR A O 1
ATOM 2688 N N . ASN A 1 338 ? 15.462 -10.253 4.413 1.00 94.69 338 ASN A N 1
ATOM 2689 C CA . ASN A 1 338 ? 15.006 -9.383 3.322 1.00 94.69 338 ASN A CA 1
ATOM 2690 C C . ASN A 1 338 ? 13.478 -9.355 3.265 1.00 94.69 338 ASN A C 1
ATOM 2692 O O . ASN A 1 338 ? 12.862 -10.363 3.594 1.00 94.69 338 ASN A O 1
ATOM 2696 N N . LEU A 1 339 ? 12.882 -8.273 2.759 1.00 95.25 339 LEU A N 1
ATOM 2697 C CA . LEU A 1 339 ? 11.432 -8.218 2.541 1.00 95.25 339 LEU A CA 1
ATOM 2698 C C . LEU A 1 339 ? 10.935 -9.245 1.514 1.00 95.25 339 LEU A C 1
ATOM 2700 O O . LEU A 1 339 ? 9.940 -9.926 1.748 1.00 95.25 339 LEU A O 1
ATOM 2704 N N . ALA A 1 340 ? 11.644 -9.399 0.395 1.00 94.81 340 ALA A N 1
ATOM 2705 C CA . ALA A 1 340 ? 11.351 -10.430 -0.598 1.00 94.81 340 ALA A CA 1
ATOM 2706 C C . ALA A 1 340 ? 12.000 -11.772 -0.199 1.00 94.81 340 ALA A C 1
ATOM 2708 O O . ALA A 1 340 ? 13.060 -12.135 -0.710 1.00 94.81 340 ALA A O 1
ATOM 2709 N N . ASP A 1 341 ? 11.384 -12.499 0.737 1.00 94.88 341 ASP A N 1
ATOM 2710 C CA . ASP A 1 341 ? 11.889 -13.774 1.282 1.00 94.88 341 ASP A CA 1
ATOM 2711 C C . ASP A 1 341 ? 11.126 -15.021 0.794 1.00 94.88 341 ASP A C 1
ATOM 2713 O O . ASP A 1 341 ? 11.422 -16.146 1.207 1.00 94.88 341 ASP A O 1
ATOM 2717 N N . GLY A 1 342 ? 10.153 -14.838 -0.100 1.00 94.00 342 GLY A N 1
ATOM 2718 C CA . GLY A 1 342 ? 9.336 -15.916 -0.643 1.00 94.00 342 GLY A CA 1
ATOM 2719 C C . GLY A 1 342 ? 8.221 -16.395 0.287 1.00 94.00 342 GLY A C 1
ATOM 2720 O O . GLY A 1 342 ? 7.664 -17.464 0.026 1.00 94.00 342 GLY A O 1
ATOM 2721 N N . LYS A 1 343 ? 7.867 -15.637 1.331 1.00 96.50 343 LYS A N 1
ATOM 2722 C CA . LYS A 1 343 ? 6.753 -15.957 2.229 1.00 96.50 343 LYS A CA 1
ATOM 2723 C C . LYS A 1 343 ? 5.587 -14.982 2.101 1.00 96.50 343 LYS A C 1
ATOM 2725 O O . LYS A 1 343 ? 5.704 -13.872 1.585 1.00 96.50 343 LYS A O 1
ATOM 2730 N N . TRP A 1 344 ? 4.437 -15.429 2.595 1.00 98.19 344 TRP A N 1
ATOM 2731 C CA . TRP A 1 344 ? 3.267 -14.587 2.814 1.00 98.19 344 TRP A CA 1
ATOM 2732 C C . TRP A 1 344 ? 3.347 -13.951 4.201 1.00 98.19 344 TRP A C 1
ATOM 2734 O O . TRP A 1 344 ? 3.535 -14.660 5.186 1.00 98.19 344 TRP A O 1
ATOM 2744 N N . HIS A 1 345 ? 3.175 -12.638 4.299 1.00 98.50 345 HIS A N 1
ATOM 2745 C CA . HIS A 1 345 ? 3.226 -11.894 5.558 1.00 98.50 345 HIS A CA 1
ATOM 2746 C C . HIS A 1 345 ? 1.872 -11.293 5.883 1.00 98.50 345 HIS A C 1
ATOM 2748 O O . HIS A 1 345 ? 1.217 -10.726 5.012 1.00 98.50 345 HIS A O 1
ATOM 2754 N N . ARG A 1 346 ? 1.440 -11.419 7.137 1.00 98.56 346 ARG A N 1
ATOM 2755 C CA . ARG A 1 346 ? 0.158 -10.874 7.577 1.00 98.56 346 ARG A CA 1
ATOM 2756 C C . ARG A 1 346 ? 0.262 -9.368 7.797 1.00 98.56 346 ARG A C 1
ATOM 2758 O O . ARG A 1 346 ? 1.141 -8.905 8.524 1.00 98.56 346 ARG A O 1
ATOM 2765 N N . LEU A 1 347 ? -0.684 -8.640 7.217 1.00 98.69 347 LEU A N 1
ATOM 2766 C CA . LEU A 1 347 ? -0.930 -7.221 7.416 1.00 98.69 347 LEU A CA 1
ATOM 2767 C C . LEU A 1 347 ? -2.322 -7.037 8.024 1.00 98.69 347 LEU A C 1
ATOM 2769 O O . LEU A 1 347 ? -3.329 -7.465 7.458 1.00 98.69 347 LEU A O 1
ATOM 2773 N N . GLU A 1 348 ? -2.376 -6.335 9.147 1.00 98.31 348 GLU A N 1
ATOM 2774 C CA . GLU A 1 348 ? -3.611 -5.819 9.716 1.00 98.31 348 GLU A CA 1
ATOM 2775 C C . GLU A 1 348 ? -3.603 -4.294 9.686 1.00 98.31 348 GLU A C 1
ATOM 2777 O O . GLU A 1 348 ? -2.604 -3.657 10.030 1.00 98.31 348 GLU A O 1
ATOM 2782 N N . VAL A 1 349 ? -4.734 -3.714 9.288 1.00 98.38 349 VAL A N 1
ATOM 2783 C CA . VAL A 1 349 ? -4.934 -2.262 9.267 1.00 98.38 349 VAL A CA 1
ATOM 2784 C C . VAL A 1 349 ? -6.178 -1.937 10.069 1.00 98.38 349 VAL A C 1
ATOM 2786 O O . VAL A 1 349 ? -7.257 -2.463 9.784 1.00 98.38 349 VAL A O 1
ATOM 2789 N N . LYS A 1 350 ? -6.034 -1.079 11.077 1.00 97.06 350 LYS A N 1
ATOM 2790 C CA . LYS A 1 350 ? -7.124 -0.694 11.975 1.00 97.06 350 LYS A CA 1
ATOM 2791 C C . LYS A 1 350 ? -7.257 0.820 12.028 1.00 97.06 350 LYS A C 1
ATOM 2793 O O . LYS A 1 350 ? -6.270 1.523 12.196 1.00 97.06 350 LYS A O 1
ATOM 2798 N N . TRP A 1 351 ? -8.481 1.317 11.924 1.00 97.19 351 TRP A N 1
ATOM 2799 C CA . TRP A 1 351 ? -8.806 2.733 12.069 1.00 97.19 351 TRP A CA 1
ATOM 2800 C C . TRP A 1 351 ? -9.727 2.955 13.260 1.00 97.19 351 TRP A C 1
ATOM 2802 O O . TRP A 1 351 ? -10.714 2.232 13.430 1.00 97.19 351 TRP A O 1
ATOM 2812 N N . THR A 1 352 ? -9.414 3.971 14.058 1.00 95.94 352 THR A N 1
ATOM 2813 C CA . THR A 1 352 ? -10.205 4.383 15.219 1.00 95.94 352 THR A CA 1
ATOM 2814 C C . THR A 1 352 ? -10.464 5.889 15.147 1.00 95.94 352 THR A C 1
ATOM 2816 O O . THR A 1 352 ? -9.553 6.664 15.446 1.00 95.94 352 THR A O 1
ATOM 2819 N N . PRO A 1 353 ? -11.666 6.336 14.747 1.00 96.06 353 PRO A N 1
ATOM 2820 C CA . PRO A 1 353 ? -11.993 7.756 14.701 1.00 96.06 353 PRO A CA 1
ATOM 2821 C C . PRO A 1 353 ? -12.325 8.322 16.087 1.00 96.06 353 PRO A C 1
ATOM 2823 O O . PRO A 1 353 ? -12.994 7.679 16.892 1.00 96.06 353 PRO A O 1
ATOM 2826 N N . ASP A 1 354 ? -11.943 9.574 16.315 1.00 95.62 354 ASP A N 1
ATOM 2827 C CA . ASP A 1 354 ? -12.430 10.433 17.391 1.00 95.62 354 ASP A CA 1
ATOM 2828 C C . ASP A 1 354 ? -13.270 11.565 16.780 1.00 95.62 354 ASP A C 1
ATOM 2830 O O . ASP A 1 354 ? -12.769 12.558 16.239 1.00 95.62 354 ASP A O 1
ATOM 2834 N N . LEU A 1 355 ? -14.591 11.406 16.878 1.00 92.75 355 LEU A N 1
ATOM 2835 C CA . LEU A 1 355 ? -15.562 12.352 16.328 1.00 92.75 355 LEU A CA 1
ATOM 2836 C C . LEU A 1 355 ? -15.625 13.673 17.107 1.00 92.75 355 LEU A C 1
ATOM 2838 O O . LEU A 1 355 ? -16.114 14.664 16.565 1.00 92.75 355 LEU A O 1
ATOM 2842 N N . VAL A 1 356 ? -15.152 13.704 18.358 1.00 93.75 356 VAL A N 1
ATOM 2843 C CA . VAL A 1 356 ? -15.155 14.913 19.195 1.00 93.75 356 VAL A CA 1
ATOM 2844 C C . VAL A 1 356 ? -14.033 15.843 18.760 1.00 93.75 356 VAL A C 1
ATOM 2846 O O . VAL A 1 356 ? -14.249 17.047 18.614 1.00 93.75 356 VAL A O 1
ATOM 2849 N N . THR A 1 357 ? -12.843 15.290 18.528 1.00 95.31 357 THR A N 1
ATOM 2850 C CA . THR A 1 357 ? -11.678 16.070 18.092 1.00 95.31 357 THR A CA 1
ATOM 2851 C C . THR A 1 357 ? -11.539 16.153 16.571 1.00 95.31 357 THR A C 1
ATOM 2853 O O . THR A 1 357 ? -10.718 16.932 16.091 1.00 95.31 357 THR A O 1
ATOM 2856 N N . ASN A 1 358 ? -12.364 15.421 15.808 1.00 96.12 358 ASN A N 1
ATOM 2857 C CA . ASN A 1 358 ? -12.275 15.296 14.347 1.00 96.12 358 ASN A CA 1
ATOM 2858 C C . ASN A 1 358 ? -10.897 14.763 13.904 1.00 96.12 358 ASN A C 1
ATOM 2860 O O . ASN A 1 358 ? -10.303 15.236 12.934 1.00 96.12 358 ASN A O 1
ATOM 2864 N N . THR A 1 359 ? -10.395 13.777 14.647 1.00 97.81 359 THR A N 1
ATOM 2865 C CA . THR A 1 359 ? -9.116 13.091 14.415 1.00 97.81 359 THR A CA 1
ATOM 2866 C C . THR A 1 359 ? -9.319 11.576 14.423 1.00 97.81 359 THR A C 1
ATOM 2868 O O . THR A 1 359 ? -10.436 11.088 14.560 1.00 97.81 359 THR A O 1
ATOM 2871 N N . GLY A 1 360 ? -8.262 10.796 14.259 1.00 96.88 360 GLY A N 1
ATOM 2872 C CA . GLY A 1 360 ? -8.313 9.366 14.513 1.00 96.88 360 GLY A CA 1
ATOM 2873 C C . GLY A 1 360 ? -6.946 8.725 14.398 1.00 96.88 360 GLY A C 1
ATOM 2874 O O . GLY A 1 360 ? -5.968 9.364 14.012 1.00 96.88 360 GLY A O 1
ATOM 2875 N N . ASN A 1 361 ? -6.882 7.449 14.741 1.00 98.00 361 ASN A N 1
ATOM 2876 C CA . ASN A 1 361 ? -5.646 6.693 14.714 1.00 98.00 361 ASN A CA 1
ATOM 2877 C C . ASN A 1 361 ? -5.716 5.580 13.667 1.00 98.00 361 ASN A C 1
ATOM 2879 O O . ASN A 1 361 ? -6.632 4.756 13.702 1.00 98.00 361 ASN A O 1
ATOM 2883 N N . LEU A 1 362 ? -4.752 5.568 12.745 1.00 98.50 362 LEU A N 1
ATOM 2884 C CA . LEU A 1 362 ? -4.571 4.510 11.755 1.00 98.50 362 LEU A CA 1
ATOM 2885 C C . LEU A 1 362 ? -3.388 3.640 12.179 1.00 98.50 362 LEU A C 1
ATOM 2887 O O . LEU A 1 362 ? -2.242 4.080 12.123 1.00 98.50 362 LEU A O 1
ATOM 2891 N N . ASN A 1 363 ? -3.678 2.419 12.609 1.00 98.50 363 ASN A N 1
ATOM 2892 C CA . ASN A 1 363 ? -2.694 1.440 13.033 1.00 98.50 363 ASN A CA 1
ATOM 2893 C C . ASN A 1 363 ? -2.363 0.476 11.890 1.00 98.50 363 ASN A C 1
ATOM 2895 O O . ASN A 1 363 ? -3.264 -0.085 11.259 1.00 98.50 363 ASN A O 1
ATOM 2899 N N . TYR A 1 364 ? -1.070 0.247 11.686 1.00 98.56 364 TYR A N 1
ATOM 2900 C CA . TYR A 1 364 ? -0.541 -0.824 10.850 1.00 98.56 364 TYR A CA 1
ATOM 2901 C C . TYR A 1 364 ? 0.150 -1.851 11.735 1.00 98.56 364 TYR A C 1
ATOM 2903 O O . TYR A 1 364 ? 1.067 -1.492 12.474 1.00 98.56 364 TYR A O 1
ATOM 2911 N N . LYS A 1 365 ? -0.241 -3.122 11.622 1.00 98.25 365 LYS A N 1
ATOM 2912 C CA . LYS A 1 365 ? 0.397 -4.243 12.316 1.00 98.25 365 LYS A CA 1
ATOM 2913 C C . LYS A 1 365 ? 0.837 -5.300 11.309 1.00 98.25 365 LYS A C 1
ATOM 2915 O O . LYS A 1 365 ? 0.023 -5.838 10.564 1.00 98.25 365 LYS A O 1
ATOM 2920 N N . ILE A 1 366 ? 2.132 -5.594 11.296 1.00 98.38 366 ILE A N 1
ATOM 2921 C CA . ILE A 1 366 ? 2.790 -6.426 10.283 1.00 98.38 366 ILE A CA 1
ATOM 2922 C C . ILE A 1 366 ? 3.519 -7.570 10.981 1.00 98.38 366 ILE A C 1
ATOM 2924 O O . ILE A 1 366 ? 4.350 -7.314 11.851 1.00 98.38 366 ILE A O 1
ATOM 2928 N N . TYR A 1 367 ? 3.241 -8.814 10.596 1.00 97.88 367 TYR A N 1
ATOM 2929 C CA . TYR A 1 367 ? 3.887 -10.003 11.160 1.00 97.88 367 TYR A CA 1
ATOM 2930 C C . TYR A 1 367 ? 5.175 -10.339 10.403 1.00 97.88 367 TYR A C 1
ATOM 2932 O O . TYR A 1 367 ? 5.169 -10.573 9.192 1.00 97.88 367 TYR A O 1
ATOM 2940 N N . LYS A 1 368 ? 6.297 -10.357 11.127 1.00 95.69 368 LYS A N 1
ATOM 2941 C CA . LYS A 1 368 ? 7.643 -10.366 10.533 1.00 95.69 368 LYS A CA 1
ATOM 2942 C C . LYS A 1 368 ? 8.105 -11.738 10.068 1.00 95.69 368 LYS A C 1
ATOM 2944 O O . LYS A 1 368 ? 8.869 -11.825 9.118 1.00 95.69 368 LYS A O 1
ATOM 2949 N N . GLN A 1 369 ? 7.701 -12.812 10.746 1.00 95.44 369 GLN A N 1
ATOM 2950 C CA . GLN A 1 369 ? 8.255 -14.145 10.482 1.00 95.44 369 GLN A CA 1
ATOM 2951 C C . GLN A 1 369 ? 7.813 -14.736 9.136 1.00 95.44 369 GLN A C 1
ATOM 2953 O O . GLN A 1 369 ? 8.527 -15.571 8.562 1.00 95.44 369 GLN A O 1
ATOM 2958 N N . GLY A 1 370 ? 6.656 -14.285 8.651 1.00 95.19 370 GLY A N 1
ATOM 2959 C CA . GLY A 1 370 ? 5.945 -14.886 7.536 1.00 95.19 370 GLY A CA 1
ATOM 2960 C C . GLY A 1 370 ? 5.198 -16.148 7.963 1.00 95.19 370 GLY A C 1
ATOM 2961 O O . GLY A 1 370 ? 5.556 -16.833 8.922 1.00 95.19 370 GLY A O 1
ATOM 2962 N N . HIS A 1 371 ? 4.130 -16.434 7.239 1.00 97.69 371 HIS A N 1
ATOM 2963 C CA . HIS A 1 371 ? 3.218 -17.526 7.512 1.00 97.69 371 HIS A CA 1
ATOM 2964 C C . HIS A 1 371 ? 3.854 -18.900 7.234 1.00 97.69 371 HIS A C 1
ATOM 2966 O O . HIS A 1 371 ? 4.559 -19.082 6.236 1.00 97.69 371 HIS A O 1
ATOM 2972 N N . ILE A 1 372 ? 3.568 -19.887 8.091 1.00 96.81 372 ILE A N 1
ATOM 2973 C CA . ILE A 1 372 ? 4.027 -21.276 7.939 1.00 96.81 372 ILE A CA 1
ATOM 2974 C C . ILE A 1 372 ? 2.881 -22.191 7.494 1.00 96.81 372 ILE A C 1
ATOM 2976 O O . ILE A 1 372 ? 1.931 -22.436 8.237 1.00 96.81 372 ILE A O 1
ATOM 2980 N N . GLY A 1 373 ? 3.058 -22.809 6.326 1.00 95.12 373 GLY A N 1
ATOM 2981 C CA . GLY A 1 373 ? 2.083 -23.714 5.718 1.00 95.12 373 GLY A CA 1
ATOM 2982 C C . GLY A 1 373 ? 1.328 -23.056 4.566 1.00 95.12 373 GLY A C 1
ATOM 2983 O O . GLY A 1 373 ? 1.679 -21.967 4.118 1.00 95.12 373 GLY A O 1
ATOM 2984 N N . SER A 1 374 ? 0.325 -23.756 4.048 1.00 94.75 374 SER A N 1
ATOM 2985 C CA . SER A 1 374 ? -0.606 -23.229 3.053 1.00 94.75 374 SER A CA 1
ATOM 2986 C C . SER A 1 374 ? -2.010 -23.728 3.366 1.00 94.75 374 SER A C 1
ATOM 2988 O O . SER A 1 374 ? -2.183 -24.824 3.909 1.00 94.75 374 SER A O 1
ATOM 2990 N N . ARG A 1 375 ? -3.022 -22.922 3.022 1.00 94.06 375 ARG A N 1
ATOM 2991 C CA . ARG A 1 375 ? -4.451 -23.275 3.134 1.00 94.06 375 ARG A CA 1
ATOM 2992 C C . ARG A 1 375 ? -4.881 -23.787 4.519 1.00 94.06 375 ARG A C 1
ATOM 2994 O O . ARG A 1 375 ? -5.788 -24.609 4.627 1.00 94.06 375 ARG A O 1
ATOM 3001 N N . ASN A 1 376 ? -4.232 -23.312 5.574 1.00 93.44 376 ASN A N 1
ATOM 3002 C CA . ASN A 1 376 ? -4.458 -23.700 6.968 1.00 93.44 376 ASN A CA 1
ATOM 3003 C C . ASN A 1 376 ? -5.072 -22.569 7.810 1.00 93.44 376 ASN A C 1
ATOM 3005 O O . ASN A 1 376 ? -5.340 -22.799 8.986 1.00 93.44 376 ASN A O 1
ATOM 3009 N N . ILE A 1 377 ? -5.340 -21.396 7.223 1.00 90.38 377 ILE A N 1
ATOM 3010 C CA . ILE A 1 377 ? -6.093 -20.319 7.874 1.00 90.38 377 ILE A CA 1
ATOM 3011 C C . ILE A 1 377 ? -7.565 -20.374 7.454 1.00 90.38 377 ILE A C 1
ATOM 3013 O O . ILE A 1 377 ? -7.900 -20.247 6.272 1.00 90.38 377 ILE A O 1
ATOM 3017 N N . TYR A 1 378 ? -8.444 -20.558 8.442 1.00 82.38 378 TYR A N 1
ATOM 3018 C CA . TYR A 1 378 ? -9.898 -20.686 8.258 1.00 82.38 378 TYR A CA 1
ATOM 3019 C C . TYR A 1 378 ? -10.684 -19.480 8.784 1.00 82.38 378 TYR A C 1
ATOM 3021 O O . TYR A 1 378 ? -11.852 -19.313 8.441 1.00 82.38 378 TYR A O 1
ATOM 3029 N N . GLN A 1 379 ? -10.071 -18.667 9.646 1.00 79.56 379 GLN A N 1
ATOM 3030 C CA . GLN A 1 379 ? -10.699 -17.520 10.297 1.00 79.56 379 GLN A CA 1
ATOM 3031 C C . GLN A 1 379 ? -9.740 -16.331 10.282 1.00 79.56 379 GLN A C 1
ATOM 3033 O O . GLN A 1 379 ? -8.529 -16.504 10.408 1.00 79.56 379 GLN A O 1
ATOM 3038 N N . SER A 1 380 ? -10.270 -15.115 10.142 1.00 81.38 380 SER A N 1
ATOM 3039 C CA . SER A 1 380 ? -9.448 -13.905 10.014 1.00 81.38 380 SER A CA 1
ATOM 3040 C C . SER A 1 380 ? -8.630 -13.584 11.266 1.00 81.38 380 SER A C 1
ATOM 3042 O O . SER A 1 380 ? -7.604 -12.917 11.155 1.00 81.38 380 SER A O 1
ATOM 3044 N N . ASN A 1 381 ? -9.046 -14.053 12.442 1.00 82.38 381 ASN A N 1
ATOM 3045 C CA . ASN A 1 381 ? -8.369 -13.850 13.725 1.00 82.38 381 ASN A CA 1
ATOM 3046 C C . ASN A 1 381 ? -7.332 -14.935 14.066 1.00 82.38 381 ASN A C 1
ATOM 3048 O O . ASN A 1 381 ? -6.633 -14.790 15.068 1.00 82.38 381 ASN A O 1
ATOM 3052 N N . ASP A 1 382 ? -7.222 -16.004 13.272 1.00 84.38 382 ASP A N 1
ATOM 3053 C CA . ASP A 1 382 ? -6.203 -17.028 13.489 1.00 84.38 382 ASP A CA 1
ATOM 3054 C C . ASP A 1 382 ? -4.831 -16.494 13.063 1.00 84.38 382 ASP A C 1
ATOM 3056 O O . ASP A 1 382 ? -4.618 -16.132 11.907 1.00 84.38 382 ASP A O 1
ATOM 3060 N N . VAL A 1 383 ? -3.915 -16.430 14.029 1.00 91.31 383 VAL A N 1
ATOM 3061 C CA . VAL A 1 383 ? -2.529 -15.964 13.859 1.00 91.31 383 VAL A CA 1
ATOM 3062 C C . VAL A 1 383 ? -1.514 -17.039 14.249 1.00 91.31 383 VAL A C 1
ATOM 3064 O O . VAL A 1 383 ? -0.319 -16.767 14.358 1.00 91.31 383 VAL A O 1
ATOM 3067 N N . THR A 1 384 ? -1.976 -18.276 14.474 1.00 91.75 384 THR A N 1
ATOM 3068 C CA . THR A 1 384 ? -1.183 -19.385 15.037 1.00 91.75 384 THR A CA 1
ATOM 3069 C C . THR A 1 384 ? 0.080 -19.684 14.224 1.00 91.75 384 THR A C 1
ATOM 3071 O O . THR A 1 384 ? 1.080 -20.156 14.766 1.00 91.75 384 THR A O 1
ATOM 3074 N N . TYR A 1 385 ? 0.050 -19.383 12.926 1.00 95.69 385 TYR A N 1
ATOM 3075 C CA . TYR A 1 385 ? 1.108 -19.699 11.970 1.00 95.69 385 TYR A CA 1
ATOM 3076 C C . TYR A 1 385 ? 1.898 -18.480 11.481 1.00 95.69 385 TYR A C 1
ATOM 3078 O O . TYR A 1 385 ? 2.807 -18.650 10.673 1.00 95.69 385 TYR A O 1
ATOM 3086 N N . ASP A 1 386 ? 1.586 -17.274 11.964 1.00 95.69 386 ASP A N 1
ATOM 3087 C CA . ASP A 1 386 ? 2.184 -16.023 11.470 1.00 95.69 386 ASP A CA 1
ATOM 3088 C C . ASP A 1 386 ? 3.392 -15.559 12.301 1.00 95.69 386 ASP A C 1
ATOM 3090 O O . ASP A 1 386 ? 4.089 -14.613 11.932 1.00 95.69 386 ASP A O 1
ATOM 3094 N N . GLY A 1 387 ? 3.646 -16.230 13.428 1.00 93.44 387 GLY A N 1
ATOM 3095 C CA . GLY A 1 387 ? 4.643 -15.828 14.416 1.00 93.44 387 GLY A CA 1
ATOM 3096 C C . GLY A 1 387 ? 4.122 -14.774 15.396 1.00 93.44 387 GLY A C 1
ATOM 3097 O O . GLY A 1 387 ? 2.956 -14.385 15.381 1.00 93.44 387 GLY A O 1
ATOM 3098 N N . THR A 1 388 ? 4.992 -14.333 16.304 1.00 93.88 388 THR A N 1
ATOM 3099 C CA . THR A 1 388 ? 4.629 -13.407 17.393 1.00 93.88 388 THR A CA 1
ATOM 3100 C C . THR A 1 388 ? 5.328 -12.056 17.302 1.00 93.88 388 THR A C 1
ATOM 3102 O O . THR A 1 388 ? 5.010 -11.160 18.081 1.00 93.88 388 THR A O 1
ATOM 3105 N N . GLU A 1 389 ? 6.305 -11.893 16.405 1.00 95.19 389 GLU A N 1
ATOM 3106 C CA . GLU A 1 389 ? 7.033 -10.628 16.295 1.00 95.19 389 GLU A CA 1
ATOM 3107 C C . GLU A 1 389 ? 6.357 -9.745 15.257 1.00 95.19 389 GLU A C 1
ATOM 3109 O O . GLU A 1 389 ? 6.133 -10.147 14.114 1.00 95.19 389 GLU A O 1
ATOM 3114 N N . VAL A 1 390 ? 6.055 -8.515 15.663 1.00 96.31 390 VAL A N 1
ATOM 3115 C CA . VAL A 1 390 ? 5.305 -7.578 14.832 1.00 96.31 390 VAL A CA 1
ATOM 3116 C C . VAL A 1 390 ? 6.001 -6.231 14.739 1.00 96.31 390 VAL A C 1
ATOM 3118 O O . VAL A 1 390 ? 6.703 -5.822 15.663 1.00 96.31 390 VAL A O 1
ATOM 3121 N N . ILE A 1 391 ? 5.809 -5.551 13.612 1.00 95.69 391 ILE A N 1
ATOM 3122 C CA . ILE A 1 391 ? 5.984 -4.101 13.497 1.00 95.69 391 ILE A CA 1
ATOM 3123 C C . ILE A 1 391 ? 4.591 -3.513 13.696 1.00 95.69 391 ILE A C 1
ATOM 3125 O O . ILE A 1 391 ? 3.675 -3.873 12.960 1.00 95.69 391 ILE A O 1
ATOM 3129 N N . SER A 1 392 ? 4.420 -2.651 14.697 1.00 96.19 392 SER A N 1
ATOM 3130 C CA . SER A 1 392 ? 3.158 -1.952 14.954 1.00 96.19 392 SER A CA 1
ATOM 3131 C C . SER A 1 392 ? 3.412 -0.455 14.998 1.00 96.19 392 SER A C 1
ATOM 3133 O O . SER A 1 392 ? 4.312 -0.011 15.715 1.00 96.19 392 SER A O 1
ATOM 3135 N N . TYR A 1 393 ? 2.639 0.319 14.241 1.00 97.12 393 TYR A N 1
ATOM 3136 C CA . TYR A 1 393 ? 2.769 1.771 14.230 1.00 97.12 393 TYR A CA 1
ATOM 3137 C C . TYR A 1 393 ? 1.427 2.475 14.075 1.00 97.12 393 TYR A C 1
ATOM 3139 O O . TYR A 1 393 ? 0.600 2.078 13.256 1.00 97.12 393 TYR A O 1
ATOM 3147 N N . ASP A 1 394 ? 1.264 3.541 14.851 1.00 96.69 394 ASP A N 1
ATOM 3148 C CA . ASP A 1 394 ? 0.070 4.370 14.937 1.00 96.69 394 ASP A CA 1
ATOM 3149 C C . ASP A 1 394 ? 0.309 5.714 14.249 1.00 96.69 394 ASP A C 1
ATOM 3151 O O . ASP A 1 394 ? 1.261 6.430 14.567 1.00 96.69 394 ASP A O 1
ATOM 3155 N N . VAL A 1 395 ? -0.563 6.070 13.305 1.00 97.25 395 VAL A N 1
ATOM 3156 C CA . VAL A 1 395 ? -0.539 7.372 12.633 1.00 97.25 395 VAL A CA 1
ATOM 3157 C C . VAL A 1 395 ? -1.711 8.227 13.131 1.00 97.25 395 VAL A C 1
ATOM 3159 O O . VAL A 1 395 ? -2.867 7.891 12.849 1.00 97.25 395 VAL A O 1
ATOM 3162 N N . PRO A 1 396 ? -1.449 9.358 13.817 1.00 97.00 396 PRO A N 1
ATOM 3163 C CA . PRO A 1 396 ? -2.488 10.210 14.393 1.00 97.00 396 PRO A CA 1
ATOM 3164 C C . PRO A 1 396 ? -3.078 11.162 13.337 1.00 97.00 396 PRO A C 1
ATOM 3166 O O . PRO A 1 396 ? -2.772 12.359 13.287 1.00 97.00 396 PRO A O 1
ATOM 3169 N N . ILE A 1 397 ? -3.925 10.625 12.464 1.00 98.06 397 ILE A N 1
ATOM 3170 C CA . ILE A 1 397 ? -4.608 11.373 11.403 1.00 98.06 397 ILE A CA 1
ATOM 3171 C C . ILE A 1 397 ? -5.497 12.475 11.995 1.00 98.06 397 ILE A C 1
ATOM 3173 O O . ILE A 1 397 ? -6.209 12.285 12.975 1.00 98.06 397 ILE A O 1
ATOM 3177 N N . GLY A 1 398 ? -5.488 13.647 11.365 1.00 95.62 398 GLY A N 1
ATOM 3178 C CA . GLY A 1 398 ? -6.195 14.839 11.829 1.00 95.62 398 GLY A CA 1
ATOM 3179 C C . GLY A 1 398 ? -5.364 15.737 12.747 1.00 95.62 398 GLY A C 1
ATOM 3180 O O . GLY A 1 398 ? -5.843 16.799 13.135 1.00 95.62 398 GLY A O 1
ATOM 3181 N N . THR A 1 399 ? -4.112 15.377 13.053 1.00 93.06 399 THR A N 1
ATOM 3182 C CA . THR A 1 399 ? -3.231 16.174 13.924 1.00 93.06 399 THR A CA 1
ATOM 3183 C C . THR A 1 399 ? -1.987 16.674 13.191 1.00 93.06 399 THR A C 1
ATOM 3185 O O . THR A 1 399 ? -1.381 15.938 12.418 1.00 93.06 399 THR A O 1
ATOM 3188 N N . GLY A 1 400 ? -1.584 17.927 13.441 1.00 91.88 400 GLY A N 1
ATOM 3189 C CA . GLY A 1 400 ? -0.319 18.504 12.963 1.00 91.88 400 GLY A CA 1
ATOM 3190 C C . GLY A 1 400 ? -0.017 18.228 11.483 1.00 91.88 400 GLY A C 1
ATOM 3191 O O . GLY A 1 400 ? -0.803 18.568 10.600 1.00 91.88 400 GLY A O 1
ATOM 3192 N N . ASP A 1 401 ? 1.118 17.573 11.234 1.00 88.56 401 ASP A N 1
ATOM 3193 C CA . ASP A 1 401 ? 1.602 17.180 9.902 1.00 88.56 401 ASP A CA 1
ATOM 3194 C C . ASP A 1 401 ? 0.792 16.061 9.220 1.00 88.56 401 ASP A C 1
ATOM 3196 O O . ASP A 1 401 ? 1.086 15.716 8.073 1.00 88.56 401 ASP A O 1
ATOM 3200 N N . TYR A 1 402 ? -0.208 15.510 9.907 1.00 95.56 402 TYR A N 1
ATOM 3201 C CA . TYR A 1 402 ? -1.134 14.480 9.442 1.00 95.56 402 TYR A CA 1
ATOM 3202 C C . TYR A 1 402 ? -2.582 14.995 9.391 1.00 95.56 402 TYR A C 1
ATOM 3204 O O . TYR A 1 402 ? -3.515 14.202 9.503 1.00 95.56 402 TYR A O 1
ATOM 3212 N N . SER A 1 403 ? -2.803 16.313 9.256 1.00 97.06 403 SER A N 1
ATOM 3213 C CA . SER A 1 403 ? -4.157 16.887 9.157 1.00 97.06 403 SER A CA 1
ATOM 3214 C C . SER A 1 403 ? -4.995 16.212 8.060 1.00 97.06 403 SER A C 1
ATOM 3216 O O . SER A 1 403 ? -4.459 15.744 7.053 1.00 97.06 403 SER A O 1
ATOM 3218 N N . LEU A 1 404 ? -6.322 16.182 8.225 1.00 97.50 404 LEU A N 1
ATOM 3219 C CA . LEU A 1 404 ? -7.224 15.567 7.242 1.00 97.50 404 LEU A CA 1
ATOM 3220 C C . LEU A 1 404 ? -7.113 16.228 5.862 1.00 97.50 404 LEU A C 1
ATOM 3222 O O . LEU A 1 404 ? -7.174 15.535 4.845 1.00 97.50 404 LEU A O 1
ATOM 3226 N N . GLU A 1 405 ? -6.894 17.544 5.811 1.00 95.88 405 GLU A N 1
ATOM 3227 C CA . GLU A 1 405 ? -6.697 18.262 4.552 1.00 95.88 405 GLU A CA 1
ATOM 3228 C C . GLU A 1 405 ? -5.395 17.839 3.885 1.00 95.88 405 GLU A C 1
ATOM 3230 O O . GLU A 1 405 ? -5.350 17.644 2.672 1.00 95.88 405 GLU A O 1
ATOM 3235 N N . LYS A 1 406 ? -4.332 17.673 4.676 1.00 94.38 406 LYS A N 1
ATOM 3236 C CA . LYS A 1 406 ? -3.029 17.289 4.150 1.00 94.38 406 LYS A CA 1
ATOM 3237 C C . LYS A 1 406 ? -3.022 15.838 3.677 1.00 94.38 406 LYS A C 1
ATOM 3239 O O . LYS A 1 406 ? -2.499 15.571 2.600 1.00 94.38 406 LYS A O 1
ATOM 3244 N N . VAL A 1 407 ? -3.625 14.924 4.436 1.00 96.81 407 VAL A N 1
ATOM 3245 C CA . VAL A 1 407 ? -3.644 13.495 4.104 1.00 96.81 407 VAL A CA 1
ATOM 3246 C C . VAL A 1 407 ? -4.676 13.187 3.026 1.00 96.81 407 VAL A C 1
ATOM 3248 O O . VAL A 1 407 ? -4.310 12.655 1.990 1.00 96.81 407 VAL A O 1
ATOM 3251 N N . PHE A 1 408 ? -5.945 13.547 3.223 1.00 97.56 408 PHE A N 1
ATOM 3252 C CA . PHE A 1 408 ? -7.060 13.120 2.364 1.00 97.56 408 PHE A CA 1
ATOM 3253 C C . PHE A 1 408 ? -7.721 14.258 1.575 1.00 97.56 408 PHE A C 1
ATOM 3255 O O . PHE A 1 408 ? -8.694 14.021 0.855 1.00 97.56 408 PHE A O 1
ATOM 3262 N N . GLY A 1 409 ? -7.240 15.499 1.691 1.00 95.75 409 GLY A N 1
ATOM 3263 C CA . GLY A 1 409 ? -7.857 16.636 1.002 1.00 95.75 409 GLY A CA 1
ATOM 3264 C C . GLY A 1 409 ? -9.273 16.954 1.497 1.00 95.75 409 GLY A C 1
ATOM 3265 O O . GLY A 1 409 ? -10.073 17.497 0.738 1.00 95.75 409 GLY A O 1
ATOM 3266 N N . VAL A 1 410 ? -9.610 16.594 2.742 1.00 96.50 410 VAL A N 1
ATOM 3267 C CA . VAL A 1 410 ? -10.945 16.798 3.337 1.00 96.50 410 VAL A CA 1
ATOM 3268 C C . VAL A 1 410 ? -10.858 17.550 4.659 1.00 96.50 410 VAL A C 1
ATOM 3270 O O . VAL A 1 410 ? -9.850 17.481 5.346 1.00 96.50 410 VAL A O 1
ATOM 3273 N N . SER A 1 411 ? -11.930 18.242 5.046 1.00 94.88 411 SER A N 1
ATOM 3274 C CA . SER A 1 411 ? -11.957 19.042 6.281 1.00 94.88 411 SER A CA 1
ATOM 3275 C C . SER A 1 411 ? -12.466 18.293 7.516 1.00 94.88 411 SER A C 1
ATOM 3277 O O . SER A 1 411 ? -12.380 18.800 8.633 1.00 94.88 411 SER A O 1
ATOM 3279 N N . ASN A 1 412 ? -13.075 17.116 7.344 1.00 96.12 412 ASN A N 1
ATOM 3280 C CA . ASN A 1 412 ? -13.672 16.368 8.449 1.00 96.12 412 ASN A CA 1
ATOM 3281 C C . ASN A 1 412 ? -13.877 14.881 8.140 1.00 96.12 412 ASN A C 1
ATOM 3283 O O . ASN A 1 412 ? -13.841 14.460 6.981 1.00 96.12 412 ASN A O 1
ATOM 3287 N N . LEU A 1 413 ? -14.145 14.110 9.194 1.00 96.81 413 LEU A N 1
ATOM 3288 C CA . LEU A 1 413 ? -14.332 12.658 9.147 1.00 96.81 413 LEU A CA 1
ATOM 3289 C C . LEU A 1 413 ? -15.627 12.193 8.460 1.00 96.81 413 LEU A C 1
ATOM 3291 O O . LEU A 1 413 ? -15.739 11.016 8.137 1.00 96.81 413 LEU A O 1
ATOM 3295 N N . ASN A 1 414 ? -16.594 13.067 8.152 1.00 95.25 414 ASN A N 1
ATOM 3296 C CA . ASN A 1 414 ? -17.816 12.675 7.421 1.00 95.25 414 ASN A CA 1
ATOM 3297 C C . ASN A 1 414 ? -17.578 12.479 5.911 1.00 95.25 414 ASN A C 1
ATOM 3299 O O . ASN A 1 414 ? -18.481 12.666 5.097 1.00 95.25 414 ASN A O 1
ATOM 3303 N N . ASN A 1 415 ? -16.354 12.120 5.534 1.00 96.56 415 ASN A N 1
ATOM 3304 C CA . ASN A 1 415 ? -15.947 11.823 4.173 1.00 96.56 415 ASN A CA 1
ATOM 3305 C C . ASN A 1 415 ? -15.600 10.342 4.039 1.00 96.56 415 ASN A C 1
ATOM 3307 O O . ASN A 1 415 ? -15.406 9.621 5.019 1.00 96.56 415 ASN A O 1
ATOM 3311 N N . THR A 1 416 ? -15.511 9.898 2.793 1.00 96.75 416 THR A N 1
ATOM 3312 C CA . THR A 1 416 ? -15.164 8.522 2.450 1.00 96.75 416 THR A CA 1
ATOM 3313 C C . THR A 1 416 ? -13.939 8.491 1.560 1.00 96.75 416 THR A C 1
ATOM 3315 O O . THR A 1 416 ? -13.829 9.331 0.665 1.00 96.75 416 THR A O 1
ATOM 3318 N N . VAL A 1 417 ? -13.087 7.489 1.731 1.00 98.19 417 VAL A N 1
ATOM 3319 C CA . VAL A 1 417 ? -11.859 7.317 0.953 1.00 98.19 417 VAL A CA 1
ATOM 3320 C C . VAL A 1 417 ? -11.853 5.961 0.254 1.00 98.19 417 VAL A C 1
ATOM 3322 O O . VAL A 1 417 ? -12.381 4.970 0.767 1.00 98.19 417 VAL A O 1
ATOM 3325 N N . TYR A 1 418 ? -11.277 5.928 -0.943 1.00 98.56 418 TYR A N 1
ATOM 3326 C CA . TYR A 1 418 ? -10.897 4.682 -1.595 1.00 98.56 418 TYR A CA 1
ATOM 3327 C C . TYR A 1 418 ? -9.755 4.029 -0.824 1.00 98.56 418 TYR A C 1
ATOM 3329 O O . TYR A 1 418 ? -9.015 4.691 -0.093 1.00 98.56 418 TYR A O 1
ATOM 3337 N N . TRP A 1 419 ? -9.611 2.724 -0.998 1.00 98.31 419 TRP A N 1
ATOM 3338 C CA . TRP A 1 419 ? -8.505 1.967 -0.435 1.00 98.31 419 TRP A CA 1
ATOM 3339 C C . TRP A 1 419 ? -8.172 0.778 -1.322 1.00 98.31 419 TRP A C 1
ATOM 3341 O O . TRP A 1 419 ? -9.014 0.338 -2.105 1.00 98.31 419 TRP A O 1
ATOM 3351 N N . GLY A 1 420 ? -6.970 0.240 -1.182 1.00 97.50 420 GLY A N 1
ATOM 3352 C CA . GLY A 1 420 ? -6.585 -0.988 -1.854 1.00 97.50 420 GLY A CA 1
ATOM 3353 C C . GLY A 1 420 ? -5.080 -1.131 -1.948 1.00 97.50 420 GLY A C 1
ATOM 3354 O O . GLY A 1 420 ? -4.355 -0.608 -1.099 1.00 97.50 420 GLY A O 1
ATOM 3355 N N . PHE A 1 421 ? -4.631 -1.856 -2.966 1.00 97.69 421 PHE A N 1
ATOM 3356 C CA . PHE A 1 421 ? -3.224 -2.181 -3.141 1.00 97.69 421 PHE A CA 1
ATOM 3357 C C . PHE A 1 421 ? -2.751 -1.829 -4.543 1.00 97.69 421 PHE A C 1
ATOM 3359 O O . PHE A 1 421 ? -3.482 -1.992 -5.524 1.00 97.69 421 PHE A O 1
ATOM 3366 N N . SER A 1 422 ? -1.504 -1.393 -4.630 1.00 95.88 422 SER A N 1
ATOM 3367 C CA . SER A 1 422 ? -0.799 -1.231 -5.894 1.00 95.88 422 SER A CA 1
ATOM 3368 C C . SER A 1 422 ? 0.613 -1.773 -5.788 1.00 95.88 422 SER A C 1
ATOM 3370 O O . SER A 1 422 ? 1.113 -2.016 -4.696 1.00 95.88 422 SER A O 1
ATOM 3372 N N . GLY A 1 423 ? 1.245 -2.008 -6.922 1.00 93.69 423 GLY A N 1
ATOM 3373 C CA . GLY A 1 423 ? 2.636 -2.415 -6.978 1.00 93.69 423 GLY A CA 1
ATOM 3374 C C . GLY A 1 423 ? 3.120 -2.431 -8.411 1.00 93.69 423 GLY A C 1
ATOM 3375 O O . GLY A 1 423 ? 2.326 -2.360 -9.356 1.00 93.69 423 GLY A O 1
ATOM 3376 N N . SER A 1 424 ? 4.430 -2.517 -8.583 1.00 90.44 424 SER A N 1
ATOM 3377 C CA . SER A 1 424 ? 5.031 -2.523 -9.911 1.00 90.44 424 SER A CA 1
ATOM 3378 C C . SER A 1 424 ? 6.300 -3.349 -9.987 1.00 90.44 424 SER A C 1
ATOM 3380 O O . SER A 1 424 ? 6.843 -3.813 -8.982 1.00 90.44 424 SER A O 1
ATOM 3382 N N . THR A 1 425 ? 6.735 -3.543 -11.228 1.00 85.50 425 THR A N 1
ATOM 3383 C CA . THR A 1 425 ? 8.073 -3.993 -11.579 1.00 85.50 425 THR A CA 1
ATOM 3384 C C . THR A 1 425 ? 8.694 -3.013 -12.574 1.00 85.50 425 THR A C 1
ATOM 3386 O O . THR A 1 425 ? 8.023 -2.468 -13.460 1.00 85.50 425 THR A O 1
ATOM 3389 N N . GLY A 1 426 ? 10.002 -2.813 -12.468 1.00 79.94 426 GLY A N 1
ATOM 3390 C CA . GLY A 1 426 ? 10.793 -2.059 -13.426 1.00 79.94 426 GLY A CA 1
ATOM 3391 C C . GLY A 1 426 ? 11.594 -2.964 -14.361 1.00 79.94 426 GLY A C 1
ATOM 3392 O O . GLY A 1 426 ? 11.101 -3.911 -14.982 1.00 79.94 426 GLY A O 1
ATOM 3393 N N . GLY A 1 427 ? 12.889 -2.667 -14.471 1.00 76.31 427 GLY A N 1
ATOM 3394 C CA . GLY A 1 427 ? 13.836 -3.559 -15.135 1.00 76.31 427 GLY A CA 1
ATOM 3395 C C . GLY A 1 427 ? 14.033 -4.879 -14.380 1.00 76.31 427 GLY A C 1
ATOM 3396 O O . GLY A 1 427 ? 14.305 -5.895 -15.020 1.00 76.31 427 GLY A O 1
ATOM 3397 N N . PHE A 1 428 ? 13.870 -4.839 -13.060 1.00 82.31 428 PHE A N 1
ATOM 3398 C CA . PHE A 1 428 ? 13.848 -5.960 -12.124 1.00 82.31 428 PHE A CA 1
ATOM 3399 C C . PHE A 1 428 ? 12.399 -6.414 -11.915 1.00 82.31 428 PHE A C 1
ATOM 3401 O O . PHE A 1 428 ? 11.479 -5.733 -12.361 1.00 82.31 428 PHE A O 1
ATOM 3408 N N . LEU A 1 429 ? 12.184 -7.595 -11.335 1.00 83.44 429 LEU A N 1
ATOM 3409 C CA . LEU A 1 429 ? 10.849 -8.200 -11.315 1.00 83.44 429 LEU A CA 1
ATOM 3410 C C . LEU A 1 429 ? 10.646 -9.157 -10.145 1.00 83.44 429 LEU A C 1
ATOM 3412 O O . LEU A 1 429 ? 11.521 -9.971 -9.877 1.00 83.44 429 LEU A O 1
ATOM 3416 N N . ASN A 1 430 ? 9.474 -9.139 -9.528 1.00 87.88 430 ASN A N 1
ATOM 3417 C CA . ASN A 1 430 ? 8.996 -10.168 -8.612 1.00 87.88 430 ASN A CA 1
ATOM 3418 C C . ASN A 1 430 ? 7.541 -10.481 -8.932 1.00 87.88 430 ASN A C 1
ATOM 3420 O O . ASN A 1 430 ? 6.794 -9.607 -9.355 1.00 87.88 430 ASN A O 1
ATOM 3424 N N . ASN A 1 431 ? 7.135 -11.719 -8.663 1.00 88.25 431 ASN A N 1
ATOM 3425 C CA . ASN A 1 431 ? 5.722 -12.022 -8.512 1.00 88.25 431 ASN A CA 1
ATOM 3426 C C . ASN A 1 431 ? 5.235 -11.460 -7.168 1.00 88.25 431 ASN A C 1
ATOM 3428 O O . ASN A 1 431 ? 5.847 -11.751 -6.140 1.00 88.25 431 ASN A O 1
ATOM 3432 N N . GLN A 1 432 ? 4.180 -10.657 -7.184 1.00 93.44 432 GLN A N 1
ATOM 3433 C CA . GLN A 1 432 ? 3.700 -9.874 -6.051 1.00 93.44 432 GLN A CA 1
ATOM 3434 C C . GLN A 1 432 ? 2.191 -10.017 -5.947 1.00 93.44 432 GLN A C 1
ATOM 3436 O O . GLN A 1 432 ? 1.476 -9.791 -6.922 1.00 93.44 432 GLN A O 1
ATOM 3441 N N . ALA A 1 433 ? 1.694 -10.390 -4.773 1.00 94.75 433 ALA A N 1
ATOM 3442 C CA . ALA A 1 433 ? 0.288 -10.725 -4.608 1.00 94.75 433 ALA A CA 1
ATOM 3443 C C . ALA A 1 433 ? -0.241 -10.373 -3.221 1.00 94.75 433 ALA A C 1
ATOM 3445 O O . ALA A 1 433 ? 0.509 -10.205 -2.260 1.00 94.75 433 ALA A O 1
ATOM 3446 N N . VAL A 1 434 ? -1.564 -10.298 -3.131 1.00 96.94 434 VAL A N 1
ATOM 3447 C CA . VAL A 1 434 ? -2.299 -10.064 -1.890 1.00 96.94 434 VAL A CA 1
ATOM 3448 C C . VAL A 1 434 ? -3.389 -11.117 -1.764 1.00 96.94 434 VAL A C 1
ATOM 3450 O O . VAL A 1 434 ? -4.106 -11.379 -2.728 1.00 96.94 434 VAL A O 1
ATOM 3453 N N . GLN A 1 435 ? -3.537 -11.697 -0.575 1.00 96.06 435 GLN A N 1
ATOM 3454 C CA . GLN A 1 435 ? -4.708 -12.480 -0.205 1.00 96.06 435 GLN A CA 1
ATOM 3455 C C . GLN A 1 435 ? -5.527 -11.719 0.837 1.00 96.06 435 GLN A C 1
ATOM 3457 O O . GLN A 1 435 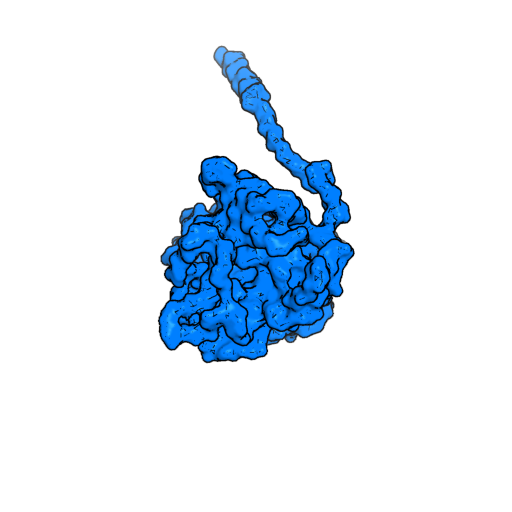? -5.023 -11.407 1.913 1.00 96.06 435 GLN A O 1
ATOM 3462 N N . MET A 1 436 ? -6.799 -11.452 0.555 1.00 91.69 436 MET A N 1
ATOM 3463 C CA . MET A 1 436 ? -7.699 -10.820 1.520 1.00 91.69 436 MET A CA 1
ATOM 3464 C C . MET A 1 436 ? -8.340 -11.868 2.428 1.00 91.69 436 MET A C 1
ATOM 3466 O O . MET A 1 436 ? -8.949 -12.818 1.943 1.00 91.69 436 MET A O 1
ATOM 3470 N N . LEU A 1 437 ? -8.240 -11.663 3.743 1.00 87.25 437 LEU A N 1
ATOM 3471 C CA . LEU A 1 437 ? -8.920 -12.478 4.760 1.00 87.25 437 LEU A CA 1
ATOM 3472 C C . LEU A 1 437 ? -10.161 -11.781 5.304 1.00 87.25 437 LEU A C 1
ATOM 3474 O O . LEU A 1 437 ? -11.160 -12.426 5.603 1.00 87.25 437 LEU A O 1
ATOM 3478 N N . GLN A 1 438 ? -10.081 -10.461 5.445 1.00 83.62 438 GLN A N 1
ATOM 3479 C CA . GLN A 1 438 ? -11.155 -9.623 5.946 1.00 83.62 438 GLN A CA 1
ATOM 3480 C C . GLN A 1 438 ? -11.075 -8.266 5.251 1.00 83.62 438 GLN A C 1
ATOM 3482 O O . GLN A 1 438 ? -10.046 -7.589 5.310 1.00 83.62 438 GLN A O 1
ATOM 3487 N N . LEU A 1 439 ? -12.166 -7.867 4.596 1.00 86.38 439 LEU A N 1
ATOM 3488 C CA . LEU A 1 439 ? -12.326 -6.503 4.086 1.00 86.38 439 LEU A CA 1
ATOM 3489 C C . LEU A 1 439 ? -12.307 -5.498 5.256 1.00 86.38 439 LEU A C 1
ATOM 3491 O O . LEU A 1 439 ? -12.516 -5.909 6.394 1.00 86.38 439 LEU A O 1
ATOM 3495 N N . PRO A 1 440 ? -12.107 -4.192 5.017 1.00 83.69 440 PRO A N 1
ATOM 3496 C CA . PRO A 1 440 ? -12.360 -3.149 6.004 1.00 83.69 440 PRO A CA 1
ATOM 3497 C C . PRO A 1 440 ? -13.824 -3.197 6.448 1.00 83.69 440 PRO A C 1
ATOM 3499 O O . PRO A 1 440 ? -14.710 -2.616 5.824 1.00 83.69 440 PRO A O 1
ATOM 3502 N N . VAL A 1 441 ? -14.082 -3.951 7.509 1.00 73.12 441 VAL A N 1
ATOM 3503 C CA . VAL A 1 441 ? -15.398 -4.072 8.127 1.00 73.12 441 VAL A CA 1
ATOM 3504 C C . VAL A 1 441 ? -15.425 -3.205 9.362 1.00 73.12 441 VAL A C 1
ATOM 3506 O O . VAL A 1 441 ? -14.426 -3.100 10.084 1.00 73.12 441 VAL A O 1
ATOM 3509 N N . ASN A 1 442 ? -16.575 -2.586 9.609 1.00 69.94 442 ASN A N 1
ATOM 3510 C CA . ASN A 1 442 ? -16.728 -1.794 10.809 1.00 69.94 442 ASN A CA 1
ATOM 3511 C C . ASN A 1 442 ? -16.650 -2.689 12.042 1.00 69.94 442 ASN A C 1
ATOM 3513 O O . ASN A 1 442 ? -17.306 -3.731 12.097 1.00 69.94 442 ASN A O 1
ATOM 3517 N N . TYR A 1 443 ? -15.885 -2.257 13.038 1.00 63.00 443 TYR A N 1
ATOM 3518 C CA . TYR A 1 443 ? -15.840 -2.900 14.347 1.00 63.00 443 TYR A CA 1
ATOM 3519 C C . TYR A 1 443 ? -16.204 -1.853 15.394 1.00 63.00 443 TYR A C 1
ATOM 3521 O O . TYR A 1 443 ? -15.616 -0.779 15.432 1.00 63.00 443 TYR A O 1
ATOM 3529 N N . TYR A 1 444 ? -17.187 -2.139 16.237 1.00 57.41 444 TYR A N 1
ATOM 3530 C CA . TYR A 1 444 ? -17.583 -1.215 17.293 1.00 57.41 444 TYR A CA 1
ATOM 3531 C C . TYR A 1 444 ? -17.190 -1.818 18.634 1.00 57.41 444 TYR A C 1
ATOM 3533 O O . TYR A 1 444 ? -17.555 -2.958 18.932 1.00 57.41 444 TYR A O 1
ATOM 3541 N N . THR A 1 445 ? -16.455 -1.047 19.435 1.00 51.00 445 THR A N 1
ATOM 3542 C CA . THR A 1 445 ? -16.332 -1.328 20.864 1.00 51.00 445 THR A CA 1
ATOM 3543 C C . THR A 1 445 ? -17.675 -0.997 21.501 1.00 51.00 445 THR A C 1
ATOM 3545 O O . THR A 1 445 ? -18.163 0.128 21.372 1.00 51.00 445 THR A O 1
ATOM 3548 N N . ALA A 1 446 ? -18.303 -1.984 22.129 1.00 44.19 446 ALA A N 1
ATOM 3549 C CA . ALA A 1 446 ? -19.565 -1.820 22.827 1.00 44.19 446 ALA A CA 1
ATOM 3550 C C . ALA A 1 446 ? -19.382 -2.149 24.309 1.00 44.19 446 ALA A C 1
ATOM 3552 O O . ALA A 1 446 ? -18.803 -3.173 24.667 1.00 44.19 446 ALA A O 1
ATOM 3553 N N . GLU A 1 447 ? -19.935 -1.294 25.164 1.00 47.31 447 GLU A N 1
ATOM 3554 C CA . GLU A 1 447 ? -20.138 -1.588 26.578 1.00 47.31 447 GLU A CA 1
ATOM 3555 C C . GLU A 1 447 ? -21.609 -1.957 26.785 1.00 47.31 447 GLU A C 1
ATOM 3557 O O . GLU A 1 447 ? -22.522 -1.224 26.392 1.00 47.31 447 GLU A O 1
ATOM 3562 N N . LEU A 1 448 ? -21.855 -3.118 27.388 1.00 55.00 448 LEU A N 1
ATOM 3563 C CA . LEU A 1 448 ? -23.195 -3.581 27.737 1.00 55.00 448 LEU A CA 1
ATOM 3564 C C . LEU A 1 448 ? -23.426 -3.354 29.232 1.00 55.00 448 LEU A C 1
ATOM 3566 O O . LEU A 1 448 ? -22.795 -3.992 30.070 1.00 55.00 448 LEU A O 1
ATOM 3570 N N . SER A 1 449 ? -24.368 -2.471 29.572 1.00 54.25 449 SER A N 1
ATOM 3571 C CA . SER A 1 449 ? -24.797 -2.242 30.955 1.00 54.25 449 SER A CA 1
ATOM 3572 C C . SER A 1 449 ? -26.248 -2.669 31.145 1.00 54.25 449 SER A C 1
ATOM 3574 O O . SER A 1 449 ? -27.133 -2.271 30.383 1.00 54.25 449 SER A O 1
ATOM 3576 N N . LYS A 1 450 ? -26.510 -3.474 32.180 1.00 63.88 450 LYS A N 1
ATOM 3577 C CA . LYS A 1 450 ? -27.868 -3.693 32.682 1.00 63.88 450 LYS A CA 1
ATOM 3578 C C . LYS A 1 450 ? -28.123 -2.748 33.840 1.00 63.88 450 LYS A C 1
ATOM 3580 O O . LYS A 1 450 ? -27.399 -2.790 34.831 1.00 63.88 450 LYS A O 1
ATOM 3585 N N . VAL A 1 451 ? -29.201 -1.982 33.746 1.00 62.31 451 VAL A N 1
ATOM 3586 C CA . VAL A 1 451 ? -29.680 -1.119 34.828 1.00 62.31 451 VAL A CA 1
ATOM 3587 C C . VAL A 1 451 ? -31.101 -1.499 35.251 1.00 62.31 451 VAL A C 1
ATOM 3589 O O . VAL A 1 451 ? -31.840 -2.105 34.470 1.00 62.31 451 VAL A O 1
ATOM 3592 N N . ASP A 1 452 ? -31.471 -1.203 36.496 1.00 73.38 452 ASP A N 1
ATOM 3593 C CA . ASP A 1 452 ? -32.849 -1.327 36.980 1.00 73.38 452 ASP A CA 1
ATOM 3594 C C . ASP A 1 452 ? -33.742 -0.194 36.433 1.00 73.38 452 ASP A C 1
ATOM 3596 O O . ASP A 1 452 ? -33.294 0.672 35.677 1.00 73.38 452 ASP A O 1
ATOM 3600 N N . GLN A 1 453 ? -35.029 -0.193 36.797 1.00 78.06 453 GLN A N 1
ATOM 3601 C CA . GLN A 1 453 ? -35.980 0.842 36.365 1.00 78.06 453 GLN A CA 1
ATOM 3602 C C . GLN A 1 453 ? -35.610 2.270 36.810 1.00 78.06 453 GLN A C 1
ATOM 3604 O O . GLN A 1 453 ? -36.162 3.228 36.270 1.00 78.06 453 GLN A O 1
ATOM 3609 N N . ASP A 1 454 ? -34.697 2.406 37.773 1.00 80.38 454 ASP A N 1
ATOM 3610 C CA . ASP A 1 454 ? -34.232 3.670 38.339 1.00 80.38 454 ASP A CA 1
ATOM 3611 C C . ASP A 1 454 ? -32.843 4.070 37.790 1.00 80.38 454 ASP A C 1
ATOM 3613 O O . ASP A 1 454 ? -32.314 5.125 38.144 1.00 80.38 454 ASP A O 1
ATOM 3617 N N . GLY A 1 455 ? -32.262 3.267 36.887 1.00 67.69 455 GLY A N 1
ATOM 3618 C CA . GLY A 1 455 ? -30.974 3.527 36.240 1.00 67.69 455 GLY A CA 1
ATOM 3619 C C . GLY A 1 455 ? -29.750 3.026 37.014 1.00 67.69 455 GLY A C 1
ATOM 3620 O O . GLY A 1 455 ? -28.627 3.344 36.622 1.00 67.69 455 GLY A O 1
ATOM 3621 N N . ASN A 1 456 ? -29.923 2.239 38.082 1.00 71.75 456 ASN A N 1
ATOM 3622 C CA . ASN A 1 456 ? -28.798 1.699 38.851 1.00 71.75 456 ASN A CA 1
ATOM 3623 C C . ASN A 1 456 ? -28.238 0.426 38.198 1.00 71.75 456 ASN A C 1
ATOM 3625 O O . ASN A 1 456 ? -29.031 -0.443 37.827 1.00 71.75 456 ASN A O 1
ATOM 3629 N N . PRO A 1 457 ? -26.902 0.254 38.103 1.00 67.25 457 PRO A N 1
ATOM 3630 C CA . PRO A 1 457 ? -26.301 -0.975 37.592 1.00 67.25 457 PRO A CA 1
ATOM 3631 C C . PRO A 1 457 ? -26.772 -2.224 38.350 1.00 67.25 457 PRO A C 1
ATOM 3633 O O . PRO A 1 457 ? -26.743 -2.271 39.580 1.00 67.25 457 PRO A O 1
ATOM 3636 N N . VAL A 1 458 ? -27.166 -3.258 37.605 1.00 65.50 458 VAL A N 1
ATOM 3637 C CA . VAL A 1 458 ? -27.572 -4.564 38.137 1.00 65.50 458 VAL A CA 1
ATOM 3638 C C . VAL A 1 458 ? -26.389 -5.526 38.042 1.00 65.50 458 VAL A C 1
ATOM 3640 O O . VAL A 1 458 ? -25.978 -5.916 36.948 1.00 65.50 458 VAL A O 1
ATOM 3643 N N . SER A 1 459 ? -25.847 -5.928 39.192 1.00 62.84 459 SER A N 1
ATOM 3644 C CA . SER A 1 459 ? -24.761 -6.910 39.271 1.00 62.84 459 SER A CA 1
ATOM 3645 C C . SER A 1 459 ? -25.252 -8.348 39.053 1.00 62.84 459 SER A C 1
ATOM 3647 O O . SER A 1 459 ? -26.389 -8.695 39.382 1.00 62.84 459 SER A O 1
ATOM 3649 N N . GLY A 1 460 ? -24.386 -9.196 38.489 1.00 59.69 460 GLY A N 1
ATOM 3650 C CA . GLY A 1 460 ? -24.642 -10.621 38.254 1.00 59.69 460 GLY A CA 1
ATOM 3651 C C . GLY A 1 460 ? -25.669 -10.900 37.156 1.00 59.69 460 GLY A C 1
ATOM 3652 O O . GLY A 1 460 ? -26.286 -11.968 37.134 1.00 59.69 460 GLY A O 1
ATOM 3653 N N . ALA A 1 461 ? -25.916 -9.941 36.261 1.00 61.59 461 ALA A N 1
ATOM 3654 C CA . ALA A 1 461 ? -26.859 -10.155 35.180 1.00 61.59 461 ALA A CA 1
ATOM 3655 C C . ALA A 1 461 ? -26.217 -10.918 34.029 1.00 61.59 461 ALA A C 1
ATOM 3657 O O . ALA A 1 461 ? -25.153 -10.544 33.554 1.00 61.59 461 ALA A O 1
ATOM 3658 N N . ARG A 1 462 ? -26.908 -11.956 33.555 1.00 65.50 462 ARG A N 1
ATOM 3659 C CA . ARG A 1 462 ? -26.475 -12.766 32.418 1.00 65.50 462 ARG A CA 1
ATOM 3660 C C . ARG A 1 462 ? -27.068 -12.235 31.124 1.00 65.50 462 ARG A C 1
ATOM 3662 O O . ARG A 1 462 ? -28.290 -12.160 30.994 1.00 65.50 462 ARG A O 1
ATOM 3669 N N . PHE A 1 463 ? -26.201 -11.901 30.180 1.00 67.25 463 PHE A N 1
ATOM 3670 C CA . PHE A 1 463 ? -26.551 -11.591 28.802 1.00 67.25 463 PHE A CA 1
ATOM 3671 C C . PHE A 1 463 ? -26.350 -12.825 27.930 1.00 67.25 463 PHE A C 1
ATOM 3673 O O . PHE A 1 463 ? -25.298 -13.460 27.977 1.00 67.25 463 PHE A O 1
ATOM 3680 N N . GLN A 1 464 ? -27.365 -13.143 27.131 1.00 70.44 464 GLN A N 1
ATOM 3681 C CA . GLN A 1 464 ? -27.330 -14.165 26.090 1.00 70.44 464 GLN A CA 1
ATOM 3682 C C . GLN A 1 464 ? -27.783 -13.512 24.790 1.00 70.44 464 GLN A C 1
ATOM 3684 O O . GLN A 1 464 ? -28.776 -12.784 24.781 1.00 70.44 464 GLN A O 1
ATOM 3689 N N . ILE A 1 465 ? -27.055 -13.757 23.703 1.00 66.69 465 ILE A N 1
ATOM 3690 C CA . ILE A 1 465 ? -27.543 -13.452 22.359 1.00 66.69 465 ILE A CA 1
ATOM 3691 C C . ILE A 1 465 ? -28.106 -14.743 21.789 1.00 66.69 465 ILE A C 1
ATOM 3693 O O . ILE A 1 465 ? -27.434 -15.769 21.781 1.00 66.69 465 ILE A O 1
ATOM 3697 N N . GLU A 1 466 ? -29.331 -14.681 21.284 1.00 72.00 466 GLU A N 1
ATOM 3698 C CA . GLU A 1 466 ? -29.947 -15.773 20.545 1.00 72.00 466 GLU A CA 1
ATOM 3699 C C . GLU A 1 466 ? -30.120 -15.349 19.088 1.00 72.00 466 GLU A C 1
ATOM 3701 O O . GLU A 1 466 ? -30.602 -14.251 18.794 1.00 72.00 466 GLU A O 1
ATOM 3706 N N . LYS A 1 467 ? -29.738 -16.225 18.160 1.00 69.12 467 LYS A N 1
ATOM 3707 C CA . LYS A 1 467 ? -30.015 -16.066 16.731 1.00 69.12 467 LYS A CA 1
ATOM 3708 C C . LYS A 1 467 ? -31.097 -17.058 16.350 1.00 69.12 467 LYS A C 1
ATOM 3710 O O . LYS A 1 467 ? -31.036 -18.228 16.716 1.00 69.12 467 LYS A O 1
ATOM 3715 N N . LYS A 1 468 ? -32.090 -16.601 15.596 1.00 71.62 468 LYS A N 1
ATOM 3716 C CA . LYS A 1 468 ? -33.122 -17.489 15.071 1.00 71.62 468 LYS A CA 1
ATOM 3717 C C . LYS A 1 468 ? -32.534 -18.344 13.948 1.00 71.62 468 LYS A C 1
ATOM 3719 O O . LYS A 1 468 ? -32.078 -17.798 12.944 1.00 71.62 468 LYS A O 1
ATOM 3724 N N . ASN A 1 469 ? -32.552 -19.661 14.108 1.00 79.19 469 ASN A N 1
ATOM 3725 C CA . ASN A 1 469 ? -32.171 -20.610 13.074 1.00 79.19 469 ASN A CA 1
ATOM 3726 C C . ASN A 1 469 ? -33.181 -20.518 11.922 1.00 79.19 469 ASN A C 1
ATOM 3728 O O . ASN A 1 469 ? -34.377 -20.754 12.093 1.00 79.19 469 ASN A O 1
ATOM 3732 N N . GLU A 1 470 ? -32.703 -20.154 10.734 1.00 70.62 470 GLU A N 1
ATOM 3733 C CA . GLU A 1 470 ? -33.556 -19.926 9.560 1.00 70.62 470 GLU A CA 1
ATOM 3734 C C . GLU A 1 470 ? -34.180 -21.216 9.002 1.00 70.62 470 GLU A C 1
ATOM 3736 O O . GLU A 1 470 ? -35.186 -21.158 8.296 1.00 70.62 470 GLU A O 1
ATOM 3741 N N . THR A 1 471 ? -33.611 -22.379 9.331 1.00 70.75 471 THR A N 1
ATOM 3742 C CA . THR A 1 471 ? -34.067 -23.697 8.864 1.00 70.75 471 THR A CA 1
ATOM 3743 C C . THR A 1 471 ? -35.071 -24.328 9.823 1.00 70.75 471 THR A C 1
ATOM 3745 O O . THR A 1 471 ? -36.099 -24.842 9.386 1.00 70.75 471 THR A O 1
ATOM 3748 N N . THR A 1 472 ? -34.785 -24.312 11.126 1.00 83.69 472 THR A N 1
ATOM 3749 C CA . THR A 1 472 ? -35.646 -24.943 12.143 1.00 83.69 472 THR A CA 1
ATOM 3750 C C . THR A 1 472 ? -36.676 -23.974 12.717 1.00 83.69 472 THR A C 1
ATOM 3752 O O . THR A 1 472 ? -37.739 -24.396 13.163 1.00 83.69 472 THR A O 1
ATOM 3755 N N . GLY A 1 473 ? -36.400 -22.667 12.665 1.00 79.81 473 GLY A N 1
ATOM 3756 C CA . GLY A 1 473 ? -37.217 -21.621 13.274 1.00 79.81 473 GLY A CA 1
ATOM 3757 C C . GLY A 1 473 ? -36.977 -21.431 14.775 1.00 79.81 473 GLY A C 1
ATOM 3758 O O . GLY A 1 473 ? -37.556 -20.502 15.348 1.00 79.81 473 GLY A O 1
ATOM 3759 N N . ASP A 1 474 ? -36.130 -22.265 15.383 1.00 83.50 474 ASP A N 1
ATOM 3760 C CA . ASP A 1 474 ? -35.778 -22.214 16.802 1.00 83.50 474 ASP A CA 1
ATOM 3761 C C . ASP A 1 474 ? -34.770 -21.095 17.088 1.00 83.50 474 ASP A C 1
ATOM 3763 O O . ASP A 1 474 ? -34.012 -20.675 16.215 1.00 83.50 474 ASP A O 1
ATOM 3767 N N . TRP A 1 475 ? -34.762 -20.588 18.319 1.00 75.12 475 TRP A N 1
ATOM 3768 C CA . TRP A 1 475 ? -33.746 -19.642 18.781 1.00 75.12 475 TRP A CA 1
ATOM 3769 C C . TRP A 1 475 ? -32.545 -20.413 19.332 1.00 75.12 475 TRP A C 1
ATOM 3771 O O . TRP A 1 475 ? -32.702 -21.275 20.193 1.00 75.12 475 TRP A O 1
ATOM 3781 N N . GLU A 1 476 ? -31.351 -20.114 18.824 1.00 72.75 476 GLU A N 1
ATOM 3782 C CA . GLU A 1 476 ? -30.101 -20.763 19.215 1.00 72.75 476 GLU A CA 1
ATOM 3783 C C . GLU A 1 476 ? -29.173 -19.762 19.902 1.00 72.75 476 GLU A C 1
ATOM 3785 O O . GLU A 1 476 ? -28.859 -18.700 19.348 1.00 72.75 476 GLU A O 1
ATOM 3790 N N . VAL A 1 477 ? -28.707 -20.114 21.102 1.00 75.31 477 VAL A N 1
ATOM 3791 C CA . VAL A 1 477 ? -27.759 -19.302 21.874 1.00 75.31 477 VAL A CA 1
ATOM 3792 C C . VAL A 1 477 ? -26.430 -19.209 21.128 1.00 75.31 477 VAL A C 1
ATOM 3794 O O . VAL A 1 477 ? -25.844 -20.218 20.734 1.00 75.31 477 VAL A O 1
ATOM 3797 N N . GLN A 1 478 ? -25.961 -17.982 20.936 1.00 73.56 478 GLN A N 1
ATOM 3798 C CA . GLN A 1 478 ? -24.680 -17.671 20.322 1.00 73.56 478 GLN A CA 1
ATOM 3799 C C . GLN A 1 478 ? -23.595 -17.592 21.393 1.00 73.56 478 GLN A C 1
ATOM 3801 O O . GLN A 1 478 ? -23.833 -17.121 22.506 1.00 73.56 478 GLN A O 1
ATOM 3806 N N . LYS A 1 479 ? -22.391 -18.043 21.042 1.00 62.25 479 LYS A N 1
ATOM 3807 C CA . LYS A 1 479 ? -21.235 -17.977 21.934 1.00 62.25 479 LYS A CA 1
ATOM 3808 C C . LYS A 1 479 ? -20.487 -16.668 21.741 1.00 62.25 479 LYS A C 1
ATOM 3810 O O . LYS A 1 479 ? -20.229 -16.261 20.611 1.00 62.25 479 LYS A O 1
ATOM 3815 N N . PHE A 1 480 ? -20.091 -16.055 22.843 1.00 56.59 480 PHE A N 1
ATOM 3816 C CA . PHE A 1 480 ? -19.181 -14.921 22.877 1.00 56.59 480 PHE A CA 1
ATOM 3817 C C . PHE A 1 480 ? -17.757 -15.429 23.043 1.00 56.59 480 PHE A C 1
ATOM 3819 O O . PHE A 1 480 ? -17.533 -16.412 23.746 1.00 56.59 480 PHE A O 1
ATOM 3826 N N . TYR A 1 481 ? -16.791 -14.764 22.423 1.00 53.75 481 TYR A N 1
ATOM 3827 C CA . TYR A 1 481 ? -15.390 -14.983 22.757 1.00 53.75 481 TYR A CA 1
ATOM 3828 C C . TYR A 1 481 ? -15.041 -14.103 23.960 1.00 53.75 481 TYR A C 1
ATOM 3830 O O . TYR A 1 481 ? -15.169 -12.885 23.860 1.00 53.75 481 TYR A O 1
ATOM 3838 N N . ASN A 1 482 ? -14.643 -14.715 25.078 1.00 55.25 482 ASN A N 1
ATOM 3839 C CA . ASN A 1 482 ? -14.110 -14.008 26.237 1.00 55.25 482 ASN A CA 1
ATOM 3840 C C . ASN A 1 482 ? -12.608 -13.749 26.015 1.00 55.25 482 ASN A C 1
ATOM 3842 O O . ASN A 1 482 ? -11.843 -14.721 25.957 1.00 55.25 482 ASN A O 1
ATOM 3846 N N . PRO A 1 483 ? -12.177 -12.483 25.855 1.00 44.47 483 PRO A N 1
ATOM 3847 C CA . PRO A 1 483 ? -10.772 -12.150 25.677 1.00 44.47 483 PRO A CA 1
ATOM 3848 C C . PRO A 1 483 ? -9.979 -12.105 26.994 1.00 44.47 483 PRO A C 1
ATOM 3850 O O . PRO A 1 483 ? -8.773 -11.864 26.919 1.00 44.47 483 PRO A O 1
ATOM 3853 N N . ASP A 1 484 ? -10.605 -12.325 28.162 1.00 51.72 484 ASP A N 1
ATOM 3854 C CA . ASP A 1 484 ? -9.923 -12.337 29.462 1.00 51.72 484 ASP A CA 1
ATOM 3855 C C . ASP A 1 484 ? -8.708 -13.290 29.439 1.00 51.72 484 ASP A C 1
ATOM 3857 O O . ASP A 1 484 ? -8.865 -14.500 29.225 1.00 51.72 484 ASP A O 1
ATOM 3861 N N . PRO A 1 485 ? -7.482 -12.776 29.660 1.00 43.03 485 PRO A N 1
ATOM 3862 C CA . PRO A 1 485 ? -6.269 -13.582 29.648 1.00 43.03 485 PRO A CA 1
ATOM 3863 C C . PRO A 1 485 ? -6.208 -14.635 30.766 1.00 43.03 485 PRO A C 1
ATOM 3865 O O . PRO A 1 485 ? -5.441 -15.592 30.633 1.00 43.03 485 PRO A O 1
ATOM 3868 N N . GLU A 1 486 ? -6.988 -14.503 31.845 1.00 50.06 486 GLU A N 1
ATOM 3869 C CA . GLU A 1 486 ? -7.068 -15.516 32.906 1.00 50.06 486 GLU A CA 1
ATOM 3870 C C . GLU A 1 486 ? -8.068 -16.637 32.582 1.00 50.06 486 GLU A C 1
ATOM 3872 O O . GLU A 1 486 ? -7.869 -17.781 33.008 1.00 50.06 486 GLU A O 1
ATOM 3877 N N . THR A 1 487 ? -9.111 -16.348 31.796 1.00 56.31 487 THR A N 1
ATOM 3878 C CA . THR A 1 487 ? -10.158 -17.314 31.417 1.00 56.31 487 THR A CA 1
ATOM 3879 C C . THR A 1 487 ? -10.514 -17.300 29.917 1.00 56.31 487 THR A C 1
ATOM 3881 O O . THR A 1 487 ? -11.689 -17.184 29.550 1.00 56.31 487 THR A O 1
ATOM 3884 N N . PRO A 1 488 ? -9.534 -17.491 29.012 1.00 44.16 488 PRO A N 1
ATOM 3885 C CA . PRO A 1 488 ? -9.779 -17.398 27.577 1.00 44.16 488 PRO A CA 1
ATOM 3886 C C . PRO A 1 488 ? -10.696 -18.529 27.093 1.00 44.16 488 PRO A C 1
ATOM 3888 O O . PRO A 1 488 ? -10.499 -19.702 27.429 1.00 44.16 488 PRO A O 1
ATOM 3891 N N . GLY A 1 489 ? -11.686 -18.202 26.260 1.00 58.31 489 GLY A N 1
ATOM 3892 C CA . GLY A 1 489 ? -12.559 -19.208 25.653 1.00 58.31 489 GLY A CA 1
ATOM 3893 C C . GLY A 1 489 ? -13.909 -18.685 25.175 1.00 58.31 489 GLY A C 1
ATOM 3894 O O . GLY A 1 489 ? -14.250 -17.518 25.338 1.00 58.31 489 GLY A O 1
ATOM 3895 N N . TYR A 1 490 ? -14.696 -19.576 24.570 1.00 62.53 490 TYR A N 1
ATOM 3896 C CA . TYR A 1 490 ? -16.070 -19.269 24.180 1.00 62.53 490 TYR A CA 1
ATOM 3897 C C . TYR A 1 490 ? -17.024 -19.469 25.359 1.00 62.53 490 TYR A C 1
ATOM 3899 O O . TYR A 1 490 ? -17.090 -20.567 25.916 1.00 62.53 490 TYR A O 1
ATOM 3907 N N . VAL A 1 491 ? -17.788 -18.433 25.695 1.00 60.84 491 VAL A N 1
ATOM 3908 C CA . VAL A 1 491 ? -18.802 -18.442 26.754 1.00 60.84 491 VAL A CA 1
ATOM 3909 C C . VAL A 1 491 ? -20.193 -18.244 26.166 1.00 60.84 491 VAL A C 1
ATOM 3911 O O . VAL A 1 491 ? -20.399 -17.450 25.252 1.00 60.84 491 VAL A O 1
ATOM 3914 N N . ASP A 1 492 ? -21.175 -18.957 26.706 1.00 60.88 492 ASP A N 1
ATOM 3915 C CA . ASP A 1 492 ? -22.565 -18.895 26.233 1.00 60.88 492 ASP A CA 1
ATOM 3916 C C . ASP A 1 492 ? -23.351 -17.751 26.921 1.00 60.88 492 ASP A C 1
ATOM 3918 O O . ASP A 1 492 ? -24.526 -17.520 26.635 1.00 60.88 492 ASP A O 1
ATOM 3922 N N . THR A 1 493 ? -22.711 -17.049 27.865 1.00 61.81 493 THR A N 1
ATOM 3923 C CA . THR A 1 493 ? -23.262 -15.944 28.663 1.00 61.81 493 THR A CA 1
ATOM 3924 C C . THR A 1 493 ? -22.172 -14.945 29.039 1.00 61.81 493 THR A C 1
ATOM 3926 O O . THR A 1 493 ? -21.084 -15.373 29.418 1.00 61.81 493 THR A O 1
ATOM 3929 N N . LEU A 1 494 ? -22.498 -13.652 29.065 1.00 59.41 494 LEU A N 1
ATOM 3930 C CA . LEU A 1 494 ? -21.671 -12.602 29.678 1.00 59.41 494 LEU A CA 1
ATOM 3931 C C . LEU A 1 494 ? -22.308 -12.145 30.999 1.00 59.41 494 LEU A C 1
ATOM 3933 O O . LEU A 1 494 ? -23.512 -11.880 31.025 1.00 59.41 494 LEU A O 1
ATOM 3937 N N . GLU A 1 495 ? -21.541 -12.075 32.090 1.00 57.25 495 GLU A N 1
ATOM 3938 C CA . GLU A 1 495 ? -22.022 -11.580 33.391 1.00 57.25 495 GLU A CA 1
ATOM 3939 C C . GLU A 1 495 ? -21.625 -10.113 33.603 1.00 57.25 495 GLU A C 1
ATOM 3941 O O . GLU A 1 495 ? -20.459 -9.760 33.466 1.00 57.25 495 GLU A O 1
ATOM 3946 N N . THR A 1 496 ? -22.573 -9.238 33.961 1.00 49.25 496 THR A N 1
ATOM 3947 C CA . THR A 1 496 ? -22.246 -7.840 34.290 1.00 49.25 496 THR A CA 1
ATOM 3948 C C . THR A 1 496 ? -21.882 -7.664 35.757 1.00 49.25 496 THR A C 1
ATOM 3950 O O . THR A 1 496 ? -22.668 -7.991 36.650 1.00 49.25 496 THR A O 1
ATOM 3953 N N . GLY A 1 497 ? -20.727 -7.044 36.009 1.00 42.84 497 GLY A N 1
ATOM 3954 C CA . GLY A 1 497 ? -20.330 -6.539 37.323 1.00 42.84 497 GLY A CA 1
ATOM 3955 C C . GLY A 1 497 ? -18.907 -6.925 37.723 1.00 42.84 497 GLY A C 1
ATOM 3956 O O . GLY A 1 497 ? -18.661 -8.064 38.099 1.00 42.84 497 GLY A O 1
ATOM 3957 N N . THR A 1 498 ? -18.038 -5.907 37.756 1.00 34.22 498 THR A N 1
ATOM 3958 C CA . THR A 1 498 ? -16.645 -5.832 38.263 1.00 34.22 498 THR A CA 1
ATOM 3959 C C . THR A 1 498 ? -15.469 -6.093 37.322 1.00 34.22 498 THR A C 1
ATOM 3961 O O . THR A 1 498 ? -14.345 -6.139 37.812 1.00 34.22 498 THR A O 1
ATOM 3964 N N . GLN A 1 499 ? -15.659 -6.111 36.003 1.00 42.16 499 GLN A N 1
ATOM 3965 C CA . GLN A 1 499 ? -14.530 -5.992 35.073 1.00 42.16 499 GLN A CA 1
ATOM 3966 C C . GLN A 1 499 ? -14.865 -5.005 33.950 1.00 42.16 499 GLN A C 1
ATOM 3968 O O . GLN A 1 499 ? -15.916 -5.105 33.318 1.00 42.16 499 GLN A O 1
ATOM 3973 N N . ASP A 1 500 ? -13.994 -4.006 33.783 1.00 37.38 500 ASP A N 1
ATOM 3974 C CA . ASP A 1 500 ? -13.961 -3.061 32.664 1.00 37.38 500 ASP A CA 1
ATOM 3975 C C . ASP A 1 500 ? -13.595 -3.835 31.383 1.00 37.38 500 ASP A C 1
ATOM 3977 O O . ASP A 1 500 ? -12.455 -3.789 30.925 1.00 37.38 500 ASP A O 1
ATOM 3981 N N . GLU A 1 501 ? -14.521 -4.629 30.847 1.00 42.03 501 GLU A N 1
ATOM 3982 C CA . GLU A 1 501 ? -14.266 -5.431 29.648 1.00 42.03 501 GLU A CA 1
ATOM 3983 C C . GLU A 1 501 ? -15.013 -4.879 28.434 1.00 42.03 501 GLU A C 1
ATOM 3985 O O . GLU A 1 501 ? -16.242 -4.905 28.335 1.00 42.03 501 GLU A O 1
ATOM 3990 N N . GLU A 1 502 ? -14.217 -4.370 27.494 1.00 37.19 502 GLU A N 1
ATOM 3991 C CA . GLU A 1 502 ? -14.620 -3.981 26.149 1.00 37.19 502 GLU A CA 1
ATOM 3992 C C . GLU A 1 502 ? -15.098 -5.211 25.359 1.00 37.19 502 GLU A C 1
ATOM 3994 O O . GLU A 1 502 ? -14.338 -6.156 25.139 1.00 37.19 502 GLU A O 1
ATOM 3999 N N . ILE A 1 503 ? -16.340 -5.195 24.866 1.00 38.94 503 ILE A N 1
ATOM 4000 C CA . ILE A 1 503 ? -16.858 -6.253 23.990 1.00 38.94 503 ILE A CA 1
ATOM 4001 C C . ILE A 1 503 ? -16.841 -5.738 22.548 1.00 38.94 503 ILE A C 1
ATOM 4003 O O . ILE A 1 503 ? -17.544 -4.791 22.195 1.00 38.94 503 ILE A O 1
ATOM 4007 N N . GLY A 1 504 ? -16.046 -6.373 21.686 1.00 34.19 504 GLY A N 1
ATOM 4008 C CA . GLY A 1 504 ? -16.087 -6.127 20.244 1.00 34.19 504 GLY A CA 1
ATOM 4009 C C . GLY A 1 504 ? -17.283 -6.834 19.603 1.00 34.19 504 GLY A C 1
ATOM 4010 O O . GLY A 1 504 ? -17.374 -8.060 19.659 1.00 34.19 504 GLY A O 1
ATOM 4011 N N . VAL A 1 505 ? -18.191 -6.088 18.967 1.00 33.94 505 VAL A N 1
ATOM 4012 C CA . VAL A 1 505 ? -19.274 -6.671 18.155 1.00 33.94 505 VAL A CA 1
ATOM 4013 C C . VAL A 1 505 ? -18.885 -6.596 16.682 1.00 33.94 505 VAL A C 1
ATOM 4015 O O . VAL A 1 505 ? -18.818 -5.514 16.096 1.00 33.94 505 VAL A O 1
ATOM 4018 N N . TYR A 1 506 ? -18.644 -7.759 16.078 1.00 34.44 506 TYR A N 1
ATOM 4019 C CA . TYR A 1 506 ? -18.436 -7.894 14.639 1.00 34.44 506 TYR A CA 1
ATOM 4020 C C . TYR A 1 506 ? -19.789 -8.009 13.941 1.00 34.44 506 TYR A C 1
ATOM 4022 O O . TYR A 1 506 ? -20.597 -8.880 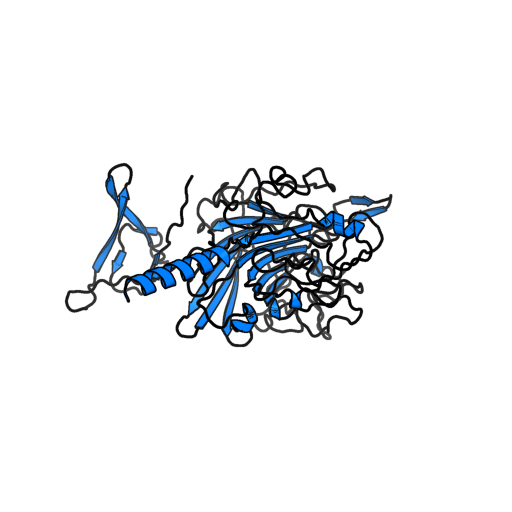14.265 1.00 34.44 506 TYR A O 1
ATOM 4030 N N . VAL A 1 507 ? -20.044 -7.140 12.967 1.00 31.81 507 VAL A N 1
ATOM 4031 C CA . VAL A 1 507 ? -21.174 -7.319 12.054 1.00 31.81 507 VAL A CA 1
ATOM 4032 C C . VAL A 1 507 ? -20.682 -8.212 10.918 1.00 31.81 507 VAL A C 1
ATOM 4034 O O . VAL A 1 507 ? -19.859 -7.776 10.116 1.00 31.81 507 VAL A O 1
ATOM 4037 N N . GLU A 1 508 ? -21.148 -9.464 10.852 1.00 32.28 508 GLU A N 1
ATOM 4038 C CA . GLU A 1 508 ? -20.882 -10.341 9.702 1.00 32.28 508 GLU A CA 1
ATOM 4039 C C . GLU A 1 508 ? -21.425 -9.684 8.421 1.00 32.28 508 GLU A C 1
ATOM 4041 O O . GLU A 1 508 ? -22.628 -9.668 8.151 1.00 32.28 508 GLU A O 1
ATOM 4046 N N . GLY A 1 509 ? -20.523 -9.113 7.624 1.00 28.89 509 GLY A N 1
ATOM 4047 C CA . GLY A 1 509 ? -20.808 -8.660 6.272 1.00 28.89 509 GLY A CA 1
ATOM 4048 C C . GLY A 1 509 ? -20.840 -9.856 5.328 1.00 28.89 509 GLY A C 1
ATOM 4049 O O . GLY A 1 509 ? -19.790 -10.363 4.960 1.00 28.89 509 GLY A O 1
ATOM 4050 N N . TYR A 1 510 ? -22.050 -10.298 4.973 1.00 30.58 510 TYR A N 1
ATOM 4051 C CA . TYR A 1 510 ? -22.396 -11.156 3.831 1.00 30.58 510 TYR A CA 1
ATOM 4052 C C . TYR A 1 510 ? -21.277 -12.066 3.288 1.00 30.58 510 TYR A C 1
ATOM 4054 O O . TYR A 1 510 ? -20.689 -11.789 2.244 1.00 30.58 510 TYR A O 1
ATOM 4062 N N . SER A 1 511 ? -21.094 -13.238 3.898 1.00 27.48 511 SER A N 1
ATOM 4063 C CA . SER A 1 511 ? -20.713 -14.418 3.122 1.00 27.48 511 SER A CA 1
ATOM 4064 C C . SER A 1 511 ? -21.987 -14.966 2.466 1.00 27.48 511 SER A C 1
ATOM 4066 O O . SER A 1 511 ? -22.859 -15.557 3.103 1.00 27.48 511 SER A O 1
ATOM 4068 N N . ARG A 1 512 ? -22.162 -14.710 1.169 1.00 25.70 512 ARG A N 1
ATOM 4069 C CA . ARG A 1 512 ? -23.109 -15.475 0.352 1.00 25.70 512 ARG A CA 1
ATOM 4070 C C . ARG A 1 512 ? -22.344 -16.149 -0.776 1.00 25.70 512 ARG A C 1
ATOM 4072 O O . ARG A 1 512 ? -21.810 -15.443 -1.619 1.00 25.70 512 ARG A O 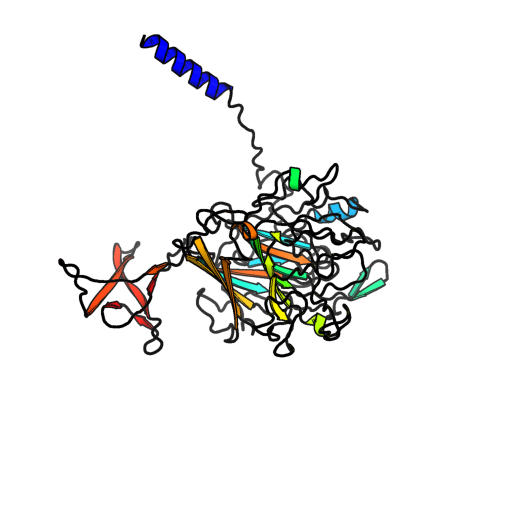1
ATOM 4079 N N . ALA A 1 513 ? -22.364 -17.484 -0.686 1.00 30.23 513 ALA A N 1
ATOM 4080 C CA . ALA A 1 513 ? -22.276 -18.528 -1.713 1.00 30.23 513 ALA A CA 1
ATOM 4081 C C . ALA A 1 513 ? -21.334 -18.313 -2.903 1.00 30.23 513 ALA A C 1
ATOM 4083 O O . ALA A 1 513 ? -21.624 -17.432 -3.742 1.00 30.23 513 ALA A O 1
#

Foldseek 3Di:
DVVVVVVVVVVVVVCVVVVCPDPPPVPPPPCPDDPHCVCQDPPDCPPQPLPDDADFAAAAAPLDQCPQFKDKAQQFLLLFDKPDSVLSVVQRPAEWGQDPRGRLKIFQDTQHAWHKYDIKTDPVQFDQLQFKWKFKKWKAQFAWFQPQQPDFDQAPNDTGRFTADFWKKWKWAQWPQALVNQDDDSGGQANDNPCTDSNFFEGFGVRFRAAFWFAFSPNRDPDGITTRHQAGTAQMKMWIFTRAADFDPDLTDPDPRFAADDDDHPDDGRPGPLRRATFIAMFFRLLRRRPRCRPVPHPPNQSARGCFGAARHLQFGFDPVCRRPRHGGHTPDRDPHHSNNSAIKMWMWIWADDQVLLKIKIKIKIQRPGFDDHNNDHASPDCVGRDDDIGMDIDTACDDCRNSCRRHVDNGSSDTIMIDMMGHRHSHHGGIMMGTNGRTFGKDFDDDFDADPVRHTDFFDKDWDWDQDPVPRDTHTDWAADPPPVDGDTDSIDGDDDDPDTGIDGDPDDPDD

Secondary structure (DSSP, 8-state):
-HHHHHHHHHHHHHHHHHH----------TTTSSS-TT---SS-TTSTT---PPPPPSBPTTSS--TTTEE------TTSEESSHHHHGGGTT---EEETTEEEEEEEE-SSSS-EEEEEE-GGGPEETTS-EEEEEEEE--S--TT---EEEEETTEEEEE----EEEEEEE-----HHHHEETTEETTSSTT-SGGG----SGGGTTTS---EE--SS-SS--EEE----S-SEEEEEEE-S----SSS--S--TT---SS--S--STTSGGGGG-EEEEEEGGGSTT--TTSSS---TT--S-SEEEEETTTEEBPGGGTT-TT---BSS---S-S-SS-EEEEEEEEEEETTTTEEEEEEEEESS---SSS-B-STT--TTT-S-EEEEEEEETSGGG-HHHHHS-SSSS-EEEEEEEEE-SSS---EEEEEEEEEEEEEEE----B-TTS-B-TTEEE-EEEE-TTT--EEEEPEEE--SSS-EEES-EEESS---PEEEE-------

pLDDT: mean 74.71, std 20.88, range [24.52, 98.69]

Organism: NCBI:txid1501662

Radius of gyration: 25.61 Å; chains: 1; bounding box: 85×56×69 Å